Protein AF-A0A6L7JIX8-F1 (afdb_monomer)

Nearest PDB structures (foldseek):
  4a2m-assembly2_D  TM=3.669E-01  e=6.232E-03  Bacteroides thetaiotaomicron VPI-5482
  6grs-assembly1_B  TM=1.995E-01  e=3.760E-04  Mus musculus
  1vdg-assembly1_B  TM=4.133E-01  e=8.481E-02  Homo sapiens
  5nok-assembly2_B  TM=1.509E-01  e=8.074E-02  Bacteroides cellulosilyticus DSM 14838
  5nok-assembly1_A  TM=1.553E-01  e=1.690E-01  Bacteroides cellulosilyticus DSM 14838

Sequence (731 aa):
MLQSTVRQIVSDLSFERTARTFLREAQAATRTSFIGLRSPASRPATDNRVERSIDVVDPKLRLLRSAGGWRLVLELQDLSSLTQRYPEMIEDFSQRRCRVNGTQQALARSALLWPGRWVELTEPLSDGPLLQLIGASDRTNGHLSDYCRLPPPPWLFRVQDGEGFVVLGRFVRPASRYILVTPDEFPAASPMVELNAGSVSDLNFYMIEVPDDVTDADIEVWDSLAIATQTAIRVWPAGLANAGWNGADVAVWLDGDPVIIGLETDRKVDHLIITINGNAQRAVIEDRQAFLDLGTLPVGHHNVDFEAFASDSTTPVAKESIRVDIRPRSIRPGSGSLREGLLLLTSPSAPSLTEMLSGAVEIEVLGPRGESVTGRVALLSRDREVPLAENEGSARLPVSIDESRRLVSRMLRPESIHRHLEKSDIVRVSFGHRDIGTVEVSAERPFTPLRWIVSHDDAHPVAELVDNMDGVIPEVAFRPLSQPDSEYRLDYDDGMAFRLPDSGLLTATANDFSISTVVTPATIRDFADLGARGSTIEIERRKSSVDSLQELVDLASLWRMADKPDLNASLVARRVLQAISVEIAAGIGGKYWAGLEHRRFKIGKISDNEMIGALGVSLSQQSTIEAVRRSLPTPESMNLHDLVATFSSIIQWAESSPVHSDISLGEFCLRVASQPSSVVDLASDAFQRHATSMIEHPITLRLARYIVFRVDDVRAAEFRTEAPYEGFAWN

Secondary structure (DSSP, 8-state):
-HHHHHHHHHHHHHHHHHHHHHHHHHHHHHTTS------------------------PPEEEEEEETTEEEEEEEPP--HHHHHH-TTHHHHHHHS-EEETT-SSPBPTTGGGSS--EEEE-S---SS-SEEETT--HHHHHHHHHH--PPPSPEEEEEETTEEEE-TT-EE-TT-EEEEEESSPP-S--TTEEEE-BSSTT-EEEEEEPPSS--HHHHHHHHTTT-EE--S-EEEEESS--SEE-SSSEEEEETT---EEEEE-SS--SEEEEEETTEEEEEE-SSSEEEEE--PPPSEEEEEEEEEE-TT-SS-SEEEEEEEEEEP----SSS--TTSS-EEEEESSS-BHHHHHTT--EEEEE-STT-EEEEEEEEE-TT-SS-SEEEEEEEESSB-HHHHHHHHHHHH-SHHHHHHHTT-SEEEEEEEETTTEEEEEEEEPPP-SEEEEEEEETTEEEEEEEE--TT-PPEEEEEETTSTT--EEE---TT-EEE-SSSEEEEEEETTEEEEEEE--S---STTTTS-SS---------S-HHHHHHHHHHHHHHHHSB--SHHHHHHHHHHHHHHHHHHHHHHHHHHHHHHHHHHHHHS---HHHHHHHS-SSHHHHHHHHHHHHHS--TTS--HHHHHHHHHHHHHHHS-------HHHHHHHHHHHH-GGGGTTS-HHHHHHHHHHHHH-THHHHHHHHHHHHHHHHHTTS---SSSSTT----

pLDDT: mean 73.34, std 17.06, range [24.08, 94.44]

Radius of gyration: 39.78 Å; Cα contacts (8 Å, |Δi|>4): 1293; chains: 1; bounding box: 105×69×98 Å

Foldseek 3Di:
DVVVVVVVVVVVVVVVVVVVVVVVVVCVVVVVPDDDDDDDDDDDDPDDDPPPDQPQDEWWWKWADDPQWIWIKTWQAACVVVCVVPVVCQVLQQPWWKDAFQDPDTHDRNPNNDGGDIDTRQEDGDPDARIDTDPDDPVSRVSSSRRYDHDDDFWKFWDDPRMTFTDPQQEDEAQTKIKTKALDDQPDDDVQWDWIDYNYDSITIIIGHHHNDDDPVNQVSCVVVVYHYFAWKDKDWDDPDFPDDRPHAETEHEAQDWTKMKMFTPDDFQWKWKAKPRRTDIGGDPDRIDMDTPGGDDAAKIKIKIFTHHPPDPHGPHIDIHIYHYHYDDPDAAADDPQQQKGKDKVVRAAALVCLVVLVIFIWIAHDFFDKKKKKKFFAAPPDPDGQDMFIDIDTPGQGRVNVSVRSVVRCPDPSNVQCSLVGQKIKIKIDDPPRGMHIHIHGHPDDQKDWDWDADPKWIKIWIDHPDPPWDKWKWWQALLEQLDIDTDDDDHRDIDGDPAWTKIWIDTDPDIAIATYHIPDDPDVCSLVPPPRHNDYDQDAQDLVVLVSLLVSLLRLLRHHYPDVSSLSSSLLVQLVSLLSNLDNQLDDQRNVVSSVCSNVVDDDLVSLLVSLDDDPQSNVLSVCLVVQDDQLPDDAPLVVLLSLLVSVVSVPPDPDPSPSLLSVQLLCSNWRSNVCNPPDPVSSNVSSVVCSVPVSSNSSSNSVQSSNQVVCVVPPDDSTSGPNDDDD

Solvent-accessible surface area (backbone atoms only — not comparable to full-atom values): 40937 Å² total; per-residue (Å²): 119,72,67,62,55,51,51,50,52,50,48,52,50,50,50,53,49,51,53,50,50,51,49,48,54,55,46,58,68,55,65,76,67,82,85,84,89,79,87,85,82,92,74,85,83,72,92,70,82,74,78,80,69,81,80,62,49,75,57,47,58,36,35,41,65,50,99,82,30,38,35,41,30,37,36,43,62,72,46,61,70,55,34,72,74,39,60,76,48,50,60,55,36,49,75,26,34,33,38,44,60,14,42,92,66,60,43,55,54,35,53,64,78,49,57,78,45,74,44,66,34,51,37,66,76,60,101,62,57,43,44,38,53,61,92,55,54,72,65,60,37,46,55,44,33,65,40,35,53,74,80,74,73,70,44,36,21,45,54,55,98,61,34,25,35,61,38,90,82,28,60,52,46,61,71,38,44,32,35,40,37,25,71,66,82,79,87,72,91,47,96,47,51,45,86,47,53,51,43,30,83,68,44,45,33,32,38,36,56,36,52,77,77,81,48,75,69,56,50,56,58,31,50,76,71,67,29,46,81,62,65,53,58,47,64,45,85,33,83,69,88,57,76,38,70,57,87,69,45,47,38,27,37,42,53,80,46,65,44,28,38,32,37,37,35,86,57,87,51,55,33,36,41,40,26,49,79,84,51,72,44,80,45,77,47,94,57,55,59,53,75,48,79,67,44,64,60,72,71,44,82,40,50,38,36,39,34,33,24,39,87,96,50,93,57,65,74,20,63,44,64,37,40,39,34,27,36,75,74,81,86,70,88,59,50,46,55,102,80,40,51,37,33,53,49,52,43,60,82,76,36,35,32,66,38,57,73,70,62,66,49,43,41,33,37,44,42,63,77,72,44,74,31,39,36,36,40,35,28,24,36,93,91,41,95,61,59,76,29,71,35,70,50,76,51,48,27,52,31,44,47,70,54,39,51,53,48,53,56,58,45,50,62,45,67,71,39,54,73,40,52,77,72,32,41,31,43,35,42,34,44,35,34,97,93,43,46,71,26,37,50,63,15,42,49,78,91,59,60,62,44,83,40,81,47,66,52,103,74,30,27,29,38,33,60,47,74,68,54,88,92,61,85,51,52,33,35,37,18,40,53,46,30,64,82,48,81,43,78,48,92,74,58,93,81,48,66,46,76,41,96,66,35,26,39,41,37,41,38,46,92,94,46,72,49,42,36,37,45,50,61,67,70,66,87,46,78,41,68,61,58,40,89,74,64,64,69,48,66,84,87,60,69,78,44,62,66,51,50,49,54,51,26,53,51,34,32,55,54,65,73,26,43,53,90,46,74,62,22,47,48,41,41,28,53,51,42,41,50,50,36,36,48,56,47,24,43,46,41,34,75,70,38,23,56,49,41,58,46,26,73,75,66,68,72,69,59,68,70,62,56,58,64,59,54,44,90,48,76,73,43,49,55,48,52,53,46,49,65,72,68,54,71,73,69,90,78,64,55,65,67,61,50,32,55,54,47,19,60,51,50,54,70,66,66,81,54,94,68,71,87,51,50,66,51,32,40,48,33,41,34,46,42,41,36,38,37,77,54,71,85,49,56,67,74,56,47,53,52,45,44,48,51,40,60,78,38,28,48,52,41,43,51,29,35,53,50,44,51,57,36,19,72,70,38,63,86,58,90,79,70,88,43,52,38,47,87,51,79,83,130

Structure (mmCIF, N/CA/C/O backbone):
data_AF-A0A6L7JIX8-F1
#
_entry.id   AF-A0A6L7JIX8-F1
#
loop_
_atom_site.group_PDB
_atom_site.id
_atom_site.type_symbol
_atom_site.label_atom_id
_atom_site.label_alt_id
_atom_site.label_comp_id
_atom_site.label_asym_id
_atom_site.label_entity_id
_atom_site.label_seq_id
_atom_site.pdbx_PDB_ins_code
_atom_site.Cartn_x
_atom_site.Cartn_y
_atom_site.Cartn_z
_atom_site.occupancy
_atom_site.B_iso_or_equiv
_atom_site.auth_seq_id
_atom_site.auth_comp_id
_atom_site.auth_asym_id
_atom_site.auth_atom_id
_atom_site.pdbx_PDB_model_num
ATOM 1 N N . MET A 1 1 ? -37.444 41.053 1.758 1.00 41.97 1 MET A N 1
ATOM 2 C CA . MET A 1 1 ? -38.320 40.967 2.949 1.00 41.97 1 MET A CA 1
ATOM 3 C C . MET A 1 1 ? -39.159 39.686 3.020 1.00 41.97 1 MET A C 1
ATOM 5 O O . MET A 1 1 ? -39.370 39.218 4.120 1.00 41.97 1 MET A O 1
ATOM 9 N N . LEU A 1 2 ? -39.586 39.057 1.912 1.00 35.78 2 LEU A N 1
ATOM 10 C CA . LEU A 1 2 ? -40.397 37.819 1.960 1.00 35.78 2 LEU A CA 1
ATOM 11 C C . LEU A 1 2 ? -39.656 36.555 2.464 1.00 35.78 2 LEU A C 1
ATOM 13 O O . LEU A 1 2 ? -40.282 35.681 3.050 1.00 35.78 2 LEU A O 1
ATOM 17 N N . GLN A 1 3 ? -38.331 36.450 2.296 1.00 32.03 3 GLN A N 1
ATOM 18 C CA . GLN A 1 3 ? -37.568 35.263 2.727 1.00 32.03 3 GLN A CA 1
ATOM 19 C C . GLN A 1 3 ? -37.302 35.186 4.242 1.00 32.03 3 GLN A C 1
ATOM 21 O O . GLN A 1 3 ? -37.207 34.085 4.779 1.00 32.03 3 GLN A O 1
ATOM 26 N N . SER A 1 4 ? -37.198 36.322 4.944 1.00 34.00 4 SER A N 1
ATOM 27 C CA . SER A 1 4 ? -36.996 36.341 6.402 1.00 34.00 4 SER A CA 1
ATOM 28 C C . SER A 1 4 ? -38.269 35.937 7.143 1.00 34.00 4 SER A C 1
ATOM 30 O O . SER A 1 4 ? -38.208 35.153 8.080 1.00 34.00 4 SER A O 1
ATOM 32 N N . THR A 1 5 ? -39.429 36.385 6.658 1.00 30.08 5 THR A N 1
ATOM 33 C CA . THR A 1 5 ? -40.734 36.031 7.227 1.00 30.08 5 THR A CA 1
ATOM 34 C C . THR A 1 5 ? -41.062 34.554 7.009 1.00 30.08 5 THR A C 1
ATOM 36 O O . THR A 1 5 ? -41.566 33.907 7.914 1.00 30.08 5 THR A O 1
ATOM 39 N N . VAL A 1 6 ? -40.707 33.979 5.852 1.00 31.62 6 VAL A N 1
ATOM 40 C CA . VAL A 1 6 ? -40.889 32.538 5.602 1.00 31.62 6 VAL A CA 1
ATOM 41 C C . VAL A 1 6 ? -39.959 31.688 6.476 1.00 31.62 6 VAL A C 1
ATOM 43 O O . VAL A 1 6 ? -40.411 30.678 7.000 1.00 31.62 6 VAL A O 1
ATOM 46 N N . ARG A 1 7 ? -38.700 32.095 6.715 1.00 33.75 7 ARG A N 1
ATOM 47 C CA . ARG A 1 7 ? -37.815 31.387 7.666 1.00 33.75 7 ARG A CA 1
ATOM 48 C C . ARG A 1 7 ? -38.324 31.448 9.100 1.00 33.75 7 ARG A C 1
ATOM 50 O O . ARG A 1 7 ? -38.261 30.440 9.786 1.00 33.75 7 ARG A O 1
ATOM 57 N N . GLN A 1 8 ? -38.844 32.594 9.526 1.00 33.19 8 GLN A N 1
ATOM 58 C CA . GLN A 1 8 ? -39.387 32.762 10.872 1.00 33.19 8 GLN A CA 1
ATOM 59 C C . GLN A 1 8 ? -40.666 31.933 11.058 1.00 33.19 8 GLN A C 1
ATOM 61 O O . GLN A 1 8 ? -40.779 31.202 12.028 1.00 33.19 8 GLN A O 1
ATOM 66 N N . ILE A 1 9 ? -41.550 31.907 10.054 1.00 32.25 9 ILE A N 1
ATOM 67 C CA . ILE A 1 9 ? -42.750 31.056 10.052 1.00 32.25 9 ILE A CA 1
ATOM 68 C C . ILE A 1 9 ? -42.388 29.564 10.039 1.00 32.25 9 ILE A C 1
ATOM 70 O O . ILE A 1 9 ? -43.030 28.784 10.731 1.00 32.25 9 ILE A O 1
ATOM 74 N N . VAL A 1 10 ? -41.372 29.147 9.274 1.00 34.06 10 VAL A N 1
ATOM 75 C CA . VAL A 1 10 ? -40.912 27.745 9.240 1.00 34.06 10 VAL A CA 1
ATOM 76 C C . VAL A 1 10 ? -40.228 27.351 10.553 1.00 34.06 10 VAL A C 1
ATOM 78 O O . VAL A 1 10 ? -40.475 26.249 11.036 1.00 34.06 10 VAL A O 1
ATOM 81 N N . SER A 1 11 ? -39.445 28.252 11.157 1.00 31.03 11 SER A N 1
ATOM 82 C CA . SER A 1 11 ? -38.850 28.081 12.488 1.00 31.03 11 SER A CA 1
ATOM 83 C C . SER A 1 11 ? -39.937 27.926 13.552 1.00 31.03 11 SER A C 1
ATOM 85 O O . SER A 1 11 ? -39.950 26.925 14.263 1.00 31.03 11 SER A O 1
ATOM 87 N N . ASP A 1 12 ? -40.928 28.818 13.569 1.00 32.47 12 ASP A N 1
ATOM 88 C CA . ASP A 1 12 ? -42.045 28.785 14.516 1.00 32.47 12 ASP A CA 1
ATOM 89 C C . ASP A 1 12 ? -42.928 27.540 14.317 1.00 32.47 12 ASP A C 1
ATOM 91 O O . ASP A 1 12 ? -43.316 26.897 15.289 1.00 32.47 12 ASP A O 1
ATOM 95 N N . LEU A 1 13 ? -43.185 27.113 13.072 1.00 30.78 13 LEU A N 1
ATOM 96 C CA . LEU A 1 13 ? -43.909 25.865 12.772 1.00 30.78 13 LEU A CA 1
ATOM 97 C C . LEU A 1 13 ? -43.113 24.609 13.141 1.00 30.78 13 LEU A C 1
ATOM 99 O O . LEU A 1 13 ? -43.710 23.604 13.536 1.00 30.78 13 LEU A O 1
ATOM 103 N N . SER A 1 14 ? -41.786 24.641 13.004 1.00 33.38 14 SER A N 1
ATOM 104 C CA . SER A 1 14 ? -40.909 23.544 13.422 1.00 33.38 14 SER A CA 1
ATOM 105 C C . SER A 1 14 ? -40.814 23.456 14.947 1.00 33.38 14 SER A C 1
ATOM 107 O O . SER A 1 14 ? -40.901 22.355 15.489 1.00 33.38 14 SER A O 1
ATOM 109 N N . PHE A 1 15 ? -40.786 24.596 15.644 1.00 33.88 15 PHE A N 1
ATOM 110 C CA . PHE A 1 15 ? -40.856 24.695 17.099 1.00 33.88 15 PHE A CA 1
ATOM 111 C C . PHE A 1 15 ? -42.211 24.200 17.624 1.00 33.88 15 PHE A C 1
ATOM 113 O O . PHE A 1 15 ? -42.258 23.350 18.509 1.00 33.88 15 PHE A O 1
ATOM 120 N N . GLU A 1 16 ? -43.325 24.616 17.008 1.00 33.19 16 GLU A N 1
ATOM 121 C CA . GLU A 1 16 ? -44.674 24.201 17.416 1.00 33.19 16 GLU A CA 1
ATOM 122 C C . GLU A 1 16 ? -44.937 22.706 17.137 1.00 33.19 16 GLU A C 1
ATOM 124 O O . GLU A 1 16 ? -45.601 22.030 17.928 1.00 33.19 16 GLU A O 1
ATOM 129 N N . ARG A 1 17 ? -44.389 22.142 16.045 1.00 32.84 17 ARG A N 1
ATOM 130 C CA . ARG A 1 17 ? -44.435 20.690 15.775 1.00 32.84 17 ARG A CA 1
ATOM 131 C C . ARG A 1 17 ? -43.555 19.891 16.734 1.00 32.84 17 ARG A C 1
ATOM 133 O O . ARG A 1 17 ? -43.995 18.835 17.187 1.00 32.84 17 ARG A O 1
ATOM 140 N N . THR A 1 18 ? -42.362 20.381 17.062 1.00 36.22 18 THR A N 1
ATOM 141 C CA . THR A 1 18 ? -41.430 19.710 17.986 1.00 36.22 18 THR A CA 1
ATOM 142 C C . THR A 1 18 ? -41.989 19.721 19.409 1.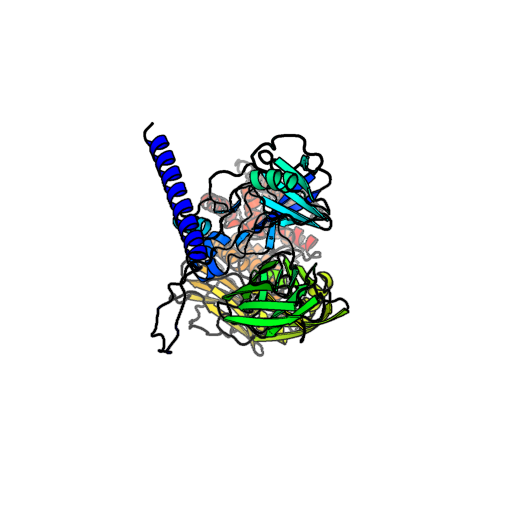00 36.22 18 THR A C 1
ATOM 144 O O . THR A 1 18 ? -42.081 18.669 20.036 1.00 36.22 18 THR A O 1
ATOM 147 N N . ALA A 1 19 ? -42.523 20.861 19.859 1.00 32.16 19 ALA A N 1
ATOM 148 C CA . ALA A 1 19 ? -43.210 20.987 21.141 1.00 32.16 19 ALA A CA 1
ATOM 149 C C . ALA A 1 19 ? -44.492 20.141 21.209 1.00 32.16 19 ALA A C 1
ATOM 151 O O . ALA A 1 19 ? -44.739 19.511 22.231 1.00 32.16 19 ALA A O 1
ATOM 152 N N . ARG A 1 20 ? -45.297 20.056 20.134 1.00 33.97 20 ARG A N 1
ATOM 153 C CA . ARG A 1 20 ? -46.495 19.186 20.089 1.00 33.97 20 ARG A CA 1
ATOM 154 C C . ARG A 1 20 ? -46.169 17.697 20.074 1.00 33.97 20 ARG A C 1
ATOM 156 O O . ARG A 1 20 ? -46.971 16.922 20.585 1.00 33.97 20 ARG A O 1
ATOM 163 N N . THR A 1 21 ? -45.057 17.289 19.469 1.00 36.94 21 THR A N 1
ATOM 164 C CA . THR A 1 21 ? -44.651 15.874 19.423 1.00 36.94 21 THR A CA 1
ATOM 165 C C . THR A 1 21 ? -44.090 15.456 20.779 1.00 36.94 21 THR A C 1
ATOM 167 O O . THR A 1 21 ? -44.560 14.472 21.339 1.00 36.94 21 THR A O 1
ATOM 170 N N . PHE A 1 22 ? -43.261 16.307 21.391 1.00 35.91 22 PHE A N 1
ATOM 171 C CA . PHE A 1 22 ? -42.784 16.137 22.763 1.00 35.91 22 PHE A CA 1
ATOM 172 C C . PHE A 1 22 ? -43.925 16.172 23.794 1.00 35.91 22 PHE A C 1
ATOM 174 O O . PHE A 1 22 ? -44.002 15.309 24.660 1.00 35.91 22 PHE A O 1
ATOM 181 N N . LEU A 1 23 ? -44.892 17.094 23.665 1.00 33.34 23 LEU A N 1
ATOM 182 C CA . LEU A 1 23 ? -46.105 17.098 24.495 1.00 33.34 23 LEU A CA 1
ATOM 183 C C . LEU A 1 23 ? -46.974 15.867 24.253 1.00 33.34 23 LEU A C 1
ATOM 185 O O . LEU A 1 23 ? -47.608 15.414 25.193 1.00 33.34 23 LEU A O 1
ATOM 189 N N . ARG A 1 24 ? -47.031 15.312 23.037 1.00 32.56 24 ARG A N 1
ATOM 190 C CA . ARG A 1 24 ? -47.767 14.068 22.764 1.00 32.56 24 ARG A CA 1
ATOM 191 C C . ARG A 1 24 ? -47.076 12.848 23.360 1.00 32.56 24 ARG A C 1
ATOM 193 O O . ARG A 1 24 ? -47.784 11.985 23.858 1.00 32.56 24 ARG A O 1
ATOM 200 N N . GLU A 1 25 ? -45.750 12.792 23.356 1.00 36.56 25 GLU A N 1
ATOM 201 C CA . GLU A 1 25 ? -44.964 11.719 23.979 1.00 36.56 25 GLU A CA 1
ATOM 202 C C . GLU A 1 25 ? -45.003 11.820 25.512 1.00 36.56 25 GLU A C 1
ATOM 204 O O . GLU A 1 25 ? -45.304 10.837 26.187 1.00 36.56 25 GLU A O 1
ATOM 209 N N . ALA A 1 26 ? -44.870 13.028 26.067 1.00 32.22 26 ALA A N 1
ATOM 210 C CA . ALA A 1 26 ? -45.038 13.293 27.495 1.00 32.22 26 ALA A CA 1
ATOM 211 C C . ALA A 1 26 ? -46.491 13.075 27.972 1.00 32.22 26 ALA A C 1
ATOM 213 O O . ALA A 1 26 ? -46.707 12.529 29.055 1.00 32.22 26 ALA A O 1
ATOM 214 N N . GLN A 1 27 ? -47.504 13.433 27.164 1.00 32.22 27 GLN A N 1
ATOM 215 C CA . GLN A 1 27 ? -48.922 13.150 27.446 1.00 32.22 27 GLN A CA 1
ATOM 216 C C . GLN A 1 27 ? -49.282 11.675 27.247 1.00 32.22 27 GLN A C 1
ATOM 218 O O . GLN A 1 27 ? -50.173 11.185 27.937 1.00 32.22 27 GLN A O 1
ATOM 223 N N . ALA A 1 28 ? -48.623 10.955 26.334 1.00 32.34 28 ALA A N 1
ATOM 224 C CA . ALA A 1 28 ? -48.774 9.507 26.196 1.00 32.34 28 ALA A CA 1
ATOM 225 C C . ALA A 1 28 ? -48.191 8.777 27.415 1.00 32.34 28 ALA A C 1
ATOM 227 O O . ALA A 1 28 ? -48.826 7.851 27.908 1.00 32.34 28 ALA A O 1
ATOM 228 N N . ALA A 1 29 ? -47.066 9.254 27.959 1.00 32.09 29 ALA A N 1
ATOM 229 C CA . ALA A 1 29 ? -46.474 8.738 29.193 1.00 32.09 29 ALA A CA 1
ATOM 230 C C . ALA A 1 29 ? -47.336 9.015 30.445 1.00 32.09 29 ALA A C 1
ATOM 232 O O . ALA A 1 29 ? -47.416 8.175 31.337 1.00 32.09 29 ALA A O 1
ATOM 233 N N . THR A 1 30 ? -48.041 10.154 30.507 1.00 28.39 30 THR A N 1
ATOM 234 C CA . THR A 1 30 ? -48.904 10.513 31.656 1.00 28.39 30 THR A CA 1
ATOM 235 C C . THR A 1 30 ? -50.352 10.014 31.558 1.00 28.39 30 THR A C 1
ATOM 237 O O . THR A 1 30 ? -50.993 9.831 32.592 1.00 28.39 30 THR A O 1
ATOM 240 N N . ARG A 1 31 ? -50.893 9.742 30.358 1.00 27.16 31 ARG A N 1
ATOM 241 C CA . ARG A 1 31 ? -52.284 9.260 30.173 1.00 27.16 31 ARG A CA 1
ATOM 242 C C . ARG A 1 31 ? -52.528 7.804 30.572 1.00 27.16 31 ARG A C 1
ATOM 244 O O . ARG A 1 31 ? -53.685 7.400 30.639 1.00 27.16 31 ARG A O 1
ATOM 251 N N . THR A 1 32 ? -51.490 7.027 30.865 1.00 30.77 32 THR A N 1
ATOM 252 C CA . THR A 1 32 ? -51.630 5.650 31.372 1.00 30.77 32 THR A CA 1
ATOM 253 C C . THR A 1 32 ? -51.963 5.578 32.867 1.00 30.77 32 THR A C 1
ATOM 255 O O . THR A 1 32 ? -52.256 4.501 33.383 1.00 30.77 32 THR A O 1
ATOM 258 N N . SER A 1 33 ? -51.995 6.719 33.557 1.00 31.33 33 SER A N 1
ATOM 259 C CA . SER A 1 33 ? -52.376 6.817 34.963 1.00 31.33 33 SER A CA 1
ATOM 260 C C . SER A 1 33 ? -53.875 7.117 35.089 1.00 31.33 33 SER A C 1
ATOM 262 O O . SER A 1 33 ? -54.314 8.223 34.786 1.00 31.33 33 SER A O 1
ATOM 264 N N . PHE A 1 34 ? -54.622 6.129 35.596 1.00 25.44 34 PHE A N 1
ATOM 265 C CA . PHE A 1 34 ? -56.056 6.105 35.953 1.00 25.44 34 PHE A CA 1
ATOM 266 C C . PHE A 1 34 ? -57.066 5.706 34.856 1.00 25.44 34 PHE A C 1
ATOM 268 O O . PHE A 1 34 ? -57.480 6.519 34.040 1.00 25.44 34 PHE A O 1
ATOM 275 N N . ILE A 1 35 ? -57.569 4.462 34.938 1.00 27.69 35 ILE A N 1
ATOM 276 C CA . ILE A 1 35 ? -58.980 4.092 35.215 1.00 27.69 35 ILE A CA 1
ATOM 277 C C . ILE A 1 35 ? -59.040 2.571 35.453 1.00 27.69 35 ILE A C 1
ATOM 279 O O . ILE A 1 35 ? -58.441 1.781 34.730 1.00 27.69 35 ILE A O 1
ATOM 283 N N . GLY A 1 36 ? -59.719 2.178 36.532 1.00 24.64 36 GLY A N 1
ATOM 284 C CA . GLY A 1 36 ? -59.663 0.838 37.103 1.00 24.64 36 GLY A CA 1
ATOM 285 C C . GLY A 1 36 ? -60.606 -0.223 36.527 1.00 24.64 36 GLY A C 1
ATOM 286 O O . GLY A 1 36 ? -61.461 0.024 35.685 1.00 24.64 36 GLY A O 1
ATOM 287 N N . LEU A 1 37 ? -60.460 -1.389 37.166 1.00 29.88 37 LEU A N 1
ATOM 288 C CA . LEU A 1 37 ? -61.366 -2.536 37.274 1.00 29.88 37 LEU A CA 1
ATOM 289 C C . LEU A 1 37 ? -61.598 -3.415 36.027 1.00 29.88 37 LEU A C 1
ATOM 291 O O . LEU A 1 37 ? -62.303 -3.057 35.092 1.00 29.88 37 LEU A O 1
ATOM 295 N N . ARG A 1 38 ? -61.167 -4.677 36.218 1.00 24.45 38 ARG A N 1
ATOM 296 C CA . ARG A 1 38 ? -61.514 -5.944 35.539 1.00 24.45 38 ARG A CA 1
ATOM 297 C C . ARG A 1 38 ? -60.645 -6.361 34.347 1.00 24.45 38 ARG A C 1
ATOM 299 O O . ARG A 1 38 ? -60.867 -5.974 33.210 1.00 24.45 38 ARG A O 1
ATOM 306 N N . SER A 1 39 ? -59.765 -7.326 34.628 1.00 27.84 39 SER A N 1
ATOM 307 C CA . SER A 1 39 ? -59.470 -8.425 33.696 1.00 27.84 39 SER A CA 1
ATOM 308 C C . SER A 1 39 ? -60.764 -9.245 33.483 1.00 27.84 39 SER A C 1
ATOM 310 O O . SER A 1 39 ? -61.543 -9.358 34.438 1.00 27.84 39 SER A O 1
ATOM 312 N N . PRO A 1 40 ? -61.039 -9.811 32.289 1.00 33.62 40 PRO A N 1
ATOM 313 C CA . PRO A 1 40 ? -60.287 -10.998 31.880 1.00 33.62 40 PRO A CA 1
ATOM 314 C C . PRO A 1 40 ? -60.027 -11.163 30.367 1.00 33.62 40 PRO A C 1
ATOM 316 O O . PRO A 1 40 ? -60.643 -10.532 29.513 1.00 33.62 40 PRO A O 1
ATOM 319 N N . ALA A 1 41 ? -59.202 -12.179 30.107 1.00 24.39 41 ALA A N 1
ATOM 320 C CA . ALA A 1 41 ? -59.143 -13.036 28.922 1.00 24.39 41 ALA A CA 1
ATOM 321 C C . ALA A 1 41 ? -58.170 -12.647 27.795 1.00 24.39 41 ALA A C 1
ATOM 323 O O . ALA A 1 41 ? -58.440 -11.855 26.898 1.00 24.39 41 ALA A O 1
ATOM 324 N N . SER A 1 42 ? -57.053 -13.371 27.850 1.00 36.12 42 SER A N 1
ATOM 325 C CA . SER A 1 42 ? -56.130 -13.724 26.779 1.00 36.12 42 SER A CA 1
ATOM 326 C C . SER A 1 42 ? -56.811 -13.929 25.414 1.00 36.12 42 SER A C 1
ATOM 328 O O . SER A 1 42 ? -57.744 -14.724 25.277 1.00 36.12 42 SER A O 1
ATOM 330 N N . ARG A 1 43 ? -56.288 -13.249 24.389 1.00 24.27 43 ARG A N 1
ATOM 331 C CA . ARG A 1 43 ? -56.434 -13.603 22.971 1.00 24.27 43 ARG A CA 1
ATOM 332 C C . ARG A 1 43 ? -55.104 -13.319 22.260 1.00 24.27 43 ARG A C 1
ATOM 334 O O . ARG A 1 43 ? -54.454 -12.333 22.602 1.00 24.27 43 ARG A O 1
ATOM 341 N N . PRO A 1 44 ? -54.679 -14.175 21.315 1.00 26.66 44 PRO A N 1
ATOM 342 C CA . PRO A 1 44 ? -53.362 -14.082 20.703 1.00 26.66 44 PRO A CA 1
ATOM 343 C C . PRO A 1 44 ? -53.323 -12.865 19.776 1.00 26.66 44 PRO A C 1
ATOM 345 O O . PRO A 1 44 ? -54.202 -12.703 18.928 1.00 26.66 44 PRO A O 1
ATOM 348 N N . ALA A 1 45 ? -52.326 -12.000 19.959 1.00 26.73 45 ALA A N 1
ATOM 349 C CA . ALA A 1 45 ? -52.110 -10.861 19.084 1.00 26.73 45 ALA A CA 1
ATOM 350 C C . ALA A 1 45 ? -51.616 -11.363 17.723 1.00 26.73 45 ALA A C 1
ATOM 352 O O . ALA A 1 45 ? -50.513 -11.887 17.584 1.00 26.73 45 ALA A O 1
ATOM 353 N N . THR A 1 46 ? -52.485 -11.222 16.731 1.00 24.95 46 THR A N 1
ATOM 354 C CA . THR A 1 46 ? -52.160 -11.241 15.311 1.00 24.95 46 THR A CA 1
ATOM 355 C C . THR A 1 46 ? -51.125 -10.171 14.988 1.00 24.95 46 THR A C 1
ATOM 357 O O . THR A 1 46 ? -51.297 -9.016 15.371 1.00 24.95 46 THR A O 1
ATOM 360 N N . ASP A 1 47 ? -50.092 -10.610 14.274 1.00 29.00 47 ASP A N 1
ATOM 361 C CA . ASP A 1 47 ? -49.225 -9.894 13.336 1.00 29.00 47 ASP A CA 1
ATOM 362 C C . ASP A 1 47 ? -49.514 -8.387 13.187 1.00 29.00 47 ASP A C 1
ATOM 364 O O . ASP A 1 47 ? -50.210 -7.943 12.273 1.00 29.00 47 ASP A O 1
ATOM 368 N N . ASN A 1 48 ? -48.977 -7.591 14.116 1.00 24.08 48 ASN A N 1
ATOM 369 C CA . ASN A 1 48 ? -48.858 -6.151 13.950 1.00 24.08 48 ASN A CA 1
ATOM 370 C C . ASN A 1 48 ? -47.402 -5.846 13.618 1.00 24.08 48 ASN A C 1
ATOM 372 O O . ASN A 1 48 ? -46.518 -5.852 14.474 1.00 24.08 48 ASN A O 1
ATOM 376 N N . ARG A 1 49 ? -47.195 -5.585 12.330 1.00 27.02 49 ARG A N 1
ATOM 377 C CA . ARG A 1 49 ? -46.033 -4.948 11.722 1.00 27.02 49 ARG A CA 1
ATOM 378 C C . ARG A 1 49 ? -45.614 -3.747 12.578 1.00 27.02 49 ARG A C 1
ATOM 380 O O . ARG A 1 49 ? -46.211 -2.679 12.490 1.00 27.02 49 ARG A O 1
ATOM 387 N N . VAL A 1 50 ? -44.604 -3.945 13.422 1.00 26.91 50 VAL A N 1
ATOM 388 C CA . VAL A 1 50 ? -43.927 -2.869 14.148 1.00 26.91 50 VAL A CA 1
ATOM 389 C C . VAL A 1 50 ? -43.234 -2.014 13.092 1.00 26.91 50 VAL A C 1
ATOM 391 O O . VAL A 1 50 ? -42.189 -2.390 12.556 1.00 26.91 50 VAL A O 1
ATOM 394 N N . GLU A 1 51 ? -43.845 -0.887 12.731 1.00 25.25 51 GLU A N 1
ATOM 395 C CA . GLU A 1 51 ? -43.127 0.216 12.102 1.00 25.25 51 GLU A CA 1
ATOM 396 C C . GLU A 1 51 ? -41.983 0.588 13.048 1.00 25.25 51 GLU A C 1
ATOM 398 O O . GLU A 1 51 ? -42.198 1.175 14.103 1.00 25.25 51 GLU A O 1
ATOM 403 N N . ARG A 1 52 ? -40.763 0.161 12.701 1.00 28.86 52 ARG A N 1
ATOM 404 C CA . ARG A 1 52 ? -39.534 0.506 13.418 1.00 28.86 52 ARG A CA 1
ATOM 405 C C . ARG A 1 52 ? -39.325 2.021 13.328 1.00 28.86 52 ARG A C 1
ATOM 407 O O . ARG A 1 52 ? -38.721 2.516 12.361 1.00 28.86 52 ARG A O 1
ATOM 414 N N . SER A 1 53 ? -39.844 2.745 14.318 1.00 31.84 53 SER A N 1
ATOM 415 C CA . SER A 1 53 ? -39.453 4.118 14.626 1.00 31.84 53 SER A CA 1
ATOM 416 C C . SER A 1 53 ? -37.929 4.190 14.708 1.00 31.84 53 SER A C 1
ATOM 418 O O . SER A 1 53 ? -37.269 3.235 15.109 1.00 31.84 53 SER A O 1
ATOM 420 N N . ILE A 1 54 ? -37.351 5.277 14.208 1.00 34.84 54 ILE A N 1
ATOM 421 C CA . ILE A 1 54 ? -35.923 5.548 14.375 1.00 34.84 54 ILE A CA 1
ATOM 422 C C . ILE A 1 54 ? -35.729 5.829 15.867 1.00 34.84 54 ILE A C 1
ATOM 424 O O . ILE A 1 54 ? -36.276 6.814 16.356 1.00 34.84 54 ILE A O 1
ATOM 428 N N . ASP A 1 55 ? -35.012 4.960 16.579 1.00 40.59 55 ASP A N 1
ATOM 429 C CA . ASP A 1 55 ? -34.602 5.231 17.957 1.00 40.59 55 ASP A CA 1
ATOM 430 C C . ASP A 1 55 ? -33.644 6.429 17.924 1.00 40.59 55 ASP A C 1
ATOM 432 O O . ASP A 1 55 ? -32.514 6.327 17.442 1.00 40.59 55 ASP A O 1
ATOM 436 N N . VAL A 1 56 ? -34.134 7.597 18.346 1.00 43.31 56 VAL A N 1
ATOM 437 C CA . VAL A 1 56 ? -33.324 8.809 18.514 1.00 43.31 56 VAL A CA 1
ATOM 438 C C . VAL A 1 56 ? -32.301 8.514 19.608 1.00 43.31 56 VAL A C 1
ATOM 440 O O . VAL A 1 56 ? -32.675 8.131 20.716 1.00 43.31 56 VAL A O 1
ATOM 443 N N . VAL A 1 57 ? -31.009 8.652 19.306 1.00 45.38 57 VAL A N 1
ATOM 444 C CA . VAL A 1 57 ? -29.956 8.429 20.303 1.00 45.38 57 VAL A CA 1
ATOM 445 C C . VAL A 1 57 ? -29.653 9.759 20.981 1.00 45.38 57 VAL A C 1
ATOM 447 O O . VAL A 1 57 ? -29.128 10.675 20.347 1.00 45.38 57 VAL A O 1
ATOM 450 N N . ASP A 1 58 ? -29.958 9.860 22.275 1.00 51.50 58 ASP A N 1
ATOM 451 C CA . ASP A 1 58 ? -29.670 11.065 23.052 1.00 51.50 58 ASP A CA 1
ATOM 452 C C . ASP A 1 58 ? -28.143 11.305 23.122 1.00 51.50 58 ASP A C 1
ATOM 454 O O . ASP A 1 58 ? -27.400 10.451 23.623 1.00 51.50 58 ASP A O 1
ATOM 458 N N . PRO A 1 59 ? -27.617 12.439 22.628 1.00 57.88 59 PRO A N 1
ATOM 459 C CA . PRO A 1 59 ? -26.212 12.802 22.789 1.00 57.88 59 PRO A CA 1
ATOM 460 C C . PRO A 1 59 ? -25.837 12.917 24.274 1.00 57.88 59 PRO A C 1
ATOM 462 O O . PRO A 1 59 ? -26.533 13.567 25.053 1.00 57.88 59 PRO A O 1
ATOM 465 N N . LYS A 1 60 ? -24.717 12.307 24.682 1.00 68.06 60 LYS A N 1
ATOM 466 C CA . LYS A 1 60 ? -24.244 12.371 26.074 1.00 68.06 60 LYS A CA 1
ATOM 467 C C . LYS A 1 60 ? -23.401 13.623 26.283 1.00 68.06 60 LYS A C 1
ATOM 469 O O . LYS A 1 60 ? -22.324 13.750 25.703 1.00 68.06 60 LYS A O 1
ATOM 474 N N . LEU A 1 61 ? -23.864 14.524 27.144 1.00 74.50 61 LEU A N 1
ATOM 475 C CA . LEU A 1 61 ? -23.049 15.626 27.654 1.00 74.50 61 LEU A CA 1
ATOM 476 C C . LEU A 1 61 ? -22.331 15.208 28.939 1.00 74.50 61 LEU A C 1
ATOM 478 O O . LEU A 1 61 ? -22.860 14.443 29.747 1.00 74.50 61 LEU A O 1
ATOM 482 N N . ARG A 1 62 ? -21.136 15.753 29.155 1.00 79.25 62 ARG A N 1
ATOM 483 C CA . ARG A 1 62 ? -20.395 15.668 30.419 1.00 79.25 62 ARG A CA 1
ATOM 484 C C . ARG A 1 62 ? -19.714 16.993 30.723 1.00 79.25 62 ARG A C 1
ATOM 486 O O . ARG A 1 62 ? -19.375 17.747 29.811 1.00 79.25 62 ARG A O 1
ATOM 493 N N . LEU A 1 63 ? -19.474 17.242 32.006 1.00 78.75 63 LEU A N 1
ATOM 494 C CA . LEU A 1 63 ? -18.603 18.322 32.457 1.00 78.75 63 LEU A CA 1
ATOM 495 C C . LEU A 1 63 ? -17.273 17.754 32.939 1.00 78.75 63 LEU A C 1
ATOM 497 O O . LEU A 1 63 ? -17.248 16.812 33.726 1.00 78.75 63 LEU A O 1
ATOM 501 N N . LEU A 1 64 ? -16.168 18.349 32.499 1.00 76.38 64 LEU A N 1
ATOM 502 C CA . LEU A 1 64 ? -14.827 18.017 32.977 1.00 76.38 64 LEU A CA 1
ATOM 503 C C . LEU A 1 64 ? -14.203 19.236 33.644 1.00 76.38 64 LEU A C 1
ATOM 505 O O . LEU A 1 64 ? -14.160 20.320 33.054 1.00 76.38 64 LEU A O 1
ATOM 509 N N . ARG A 1 65 ? -13.675 19.066 34.857 1.00 78.00 65 ARG A N 1
ATOM 510 C CA . ARG A 1 65 ? -12.958 20.140 35.545 1.00 78.00 65 ARG A CA 1
ATOM 511 C C . ARG A 1 65 ? -11.606 20.402 34.876 1.00 78.00 65 ARG A C 1
ATOM 513 O O . ARG A 1 65 ? -10.849 19.479 34.589 1.00 78.00 65 ARG A O 1
ATOM 520 N N . SER A 1 66 ? -11.293 21.671 34.638 1.00 75.12 66 SER A N 1
ATOM 521 C CA . SER A 1 66 ? -10.015 22.151 34.105 1.00 75.12 66 SER A CA 1
ATOM 522 C C . SER A 1 66 ? -9.458 23.273 34.985 1.00 75.12 66 SER A C 1
ATOM 524 O O . SER A 1 66 ? -10.175 23.846 35.806 1.00 75.12 66 SER A O 1
ATOM 526 N N . ALA A 1 67 ? -8.181 23.622 34.804 1.00 67.44 67 ALA A N 1
ATOM 527 C CA . ALA A 1 67 ? -7.526 24.705 35.542 1.00 67.44 67 ALA A CA 1
ATOM 528 C C . ALA A 1 67 ? -8.206 26.078 35.346 1.00 67.44 67 ALA A C 1
ATOM 530 O O . ALA A 1 67 ? -8.067 26.949 36.198 1.00 67.44 67 ALA A O 1
ATOM 531 N N . GLY A 1 68 ? -8.943 26.260 34.242 1.00 68.19 68 GLY A N 1
ATOM 532 C CA . GLY A 1 68 ? -9.660 27.494 33.899 1.00 68.19 68 GLY A CA 1
ATOM 533 C C . GLY A 1 68 ? -11.181 27.465 34.101 1.00 68.19 68 GLY A C 1
ATOM 534 O O . GLY A 1 68 ? -11.833 28.417 33.693 1.00 68.19 68 GLY A O 1
ATOM 535 N N . GLY A 1 69 ? -11.757 26.401 34.680 1.00 83.12 69 GLY A N 1
ATOM 536 C CA . GLY A 1 69 ? -13.211 26.256 34.854 1.00 83.12 69 GLY A CA 1
ATOM 537 C C . GLY A 1 69 ? -13.757 24.898 34.402 1.00 83.12 69 GLY A C 1
ATOM 538 O O . GLY A 1 69 ? -13.013 23.919 34.291 1.00 83.12 69 GLY A O 1
ATOM 539 N N . TRP A 1 70 ? -15.063 24.831 34.149 1.00 84.31 70 TRP A N 1
ATOM 540 C CA . TRP A 1 70 ? -15.752 23.623 33.688 1.00 84.31 70 TRP A CA 1
ATOM 541 C C . TRP A 1 70 ? -15.827 23.564 32.165 1.00 84.31 70 TRP A C 1
ATOM 543 O O . TRP A 1 70 ? -16.269 24.508 31.517 1.00 84.31 70 TRP A O 1
ATOM 553 N N . ARG A 1 71 ? -15.416 22.432 31.590 1.00 86.19 71 ARG A N 1
ATOM 554 C CA . ARG A 1 71 ? -15.493 22.184 30.148 1.00 86.19 71 ARG A CA 1
ATOM 555 C C . ARG A 1 71 ? -16.700 21.324 29.831 1.00 86.19 71 ARG A C 1
ATOM 557 O O . ARG A 1 71 ? -16.816 20.227 30.377 1.00 86.19 71 ARG A O 1
ATOM 564 N N . LEU A 1 72 ? -17.568 21.815 28.954 1.00 83.56 72 LEU A N 1
ATOM 565 C CA . LEU A 1 72 ? -18.708 21.069 28.439 1.00 83.56 72 LEU A CA 1
ATOM 566 C C . LEU A 1 72 ? -18.269 20.222 27.250 1.00 83.56 72 LEU A C 1
ATOM 568 O O . LEU A 1 72 ? -17.750 20.737 26.263 1.00 83.56 72 LEU A O 1
ATOM 572 N N . VAL A 1 73 ? -18.461 18.912 27.353 1.00 81.75 73 VAL A N 1
ATOM 573 C CA . VAL A 1 73 ? -17.977 17.954 26.363 1.00 81.75 73 VAL A CA 1
ATOM 574 C C . VAL A 1 73 ? -19.116 17.051 25.914 1.00 81.75 73 VAL A C 1
ATOM 576 O O . VAL A 1 73 ? -19.873 16.528 26.729 1.00 81.75 73 VAL A O 1
ATOM 579 N N . LEU A 1 74 ? -19.224 16.871 24.604 1.00 80.81 74 LEU A N 1
ATOM 580 C CA . LEU A 1 74 ? -20.211 16.048 23.928 1.00 80.81 74 LEU A CA 1
ATOM 581 C C . LEU A 1 74 ? -19.577 14.727 23.472 1.00 80.81 74 LEU A C 1
ATOM 583 O O . LEU A 1 74 ? -18.581 14.741 22.751 1.00 80.81 74 LEU A O 1
ATOM 587 N N . GLU A 1 75 ? -20.165 13.591 23.839 1.00 73.88 75 GLU A N 1
ATOM 588 C CA . GLU A 1 75 ? -19.827 12.290 23.254 1.00 73.88 75 GLU A CA 1
ATOM 589 C C . GLU A 1 75 ? -20.544 12.126 21.910 1.00 73.88 75 GLU A C 1
ATOM 591 O O . GLU A 1 75 ? -21.775 12.193 21.834 1.00 73.88 75 GLU A O 1
ATOM 596 N N . LEU A 1 76 ? -19.787 11.875 20.844 1.00 71.50 76 LEU A N 1
ATOM 597 C CA . LEU A 1 76 ? -20.355 11.468 19.566 1.00 71.50 76 LEU A CA 1
ATOM 598 C C . LEU A 1 76 ? -20.890 10.042 19.695 1.00 71.50 76 LEU A C 1
ATOM 600 O O . LEU A 1 76 ? -20.148 9.099 19.986 1.00 71.50 76 LEU A O 1
ATOM 604 N N . GLN A 1 77 ? -22.197 9.919 19.484 1.00 64.25 77 GLN A N 1
ATOM 605 C CA . GLN A 1 77 ? -22.912 8.658 19.590 1.00 64.25 77 GLN A CA 1
ATOM 606 C C . GLN A 1 77 ? -22.551 7.695 18.466 1.00 64.25 77 GLN A C 1
ATOM 608 O O . GLN A 1 77 ? -22.087 8.087 17.395 1.00 64.25 77 GLN A O 1
ATOM 613 N N . ASP A 1 78 ? -22.822 6.418 18.716 1.00 62.47 78 ASP A N 1
ATOM 614 C CA . ASP A 1 78 ? -22.688 5.386 17.703 1.00 62.47 78 ASP A CA 1
ATOM 615 C C . ASP A 1 78 ? -23.761 5.539 16.615 1.00 62.47 78 ASP A C 1
ATOM 617 O O . ASP A 1 78 ? -24.953 5.312 16.842 1.00 62.47 78 ASP A O 1
ATOM 621 N N . LEU A 1 79 ? -23.322 5.921 15.415 1.00 70.56 79 LEU A N 1
ATOM 622 C CA . LEU A 1 79 ? -24.174 6.055 14.233 1.00 70.56 79 LEU A CA 1
ATOM 623 C C . LEU A 1 79 ? -24.341 4.735 13.471 1.00 70.56 79 LEU A C 1
ATOM 625 O O . LEU A 1 79 ? -24.882 4.724 12.368 1.00 70.56 79 LEU A O 1
ATOM 629 N N . SER A 1 80 ? -23.903 3.610 14.032 1.00 59.75 80 SER A N 1
ATOM 630 C CA . SER A 1 80 ? -23.900 2.335 13.310 1.00 59.75 80 SER A CA 1
ATOM 631 C C . SER A 1 80 ? -25.295 1.796 13.020 1.00 59.75 80 SER A C 1
ATOM 633 O O . SER A 1 80 ? -25.517 1.213 11.965 1.00 59.75 80 SER A O 1
ATOM 635 N N . SER A 1 81 ? -26.279 2.055 13.884 1.00 60.50 81 SER A N 1
ATOM 636 C CA . SER A 1 81 ? -27.676 1.715 13.579 1.00 60.50 81 SER A CA 1
ATOM 637 C C . SER A 1 81 ? -28.226 2.563 12.425 1.00 60.50 81 SER A C 1
ATOM 639 O O . SER A 1 81 ? -29.068 2.098 11.655 1.00 60.50 81 SER A O 1
ATOM 641 N N . LEU A 1 82 ? -27.728 3.797 12.272 1.00 68.12 82 LEU A N 1
ATOM 642 C CA . LEU A 1 82 ? -28.084 4.681 11.166 1.00 68.12 82 LEU A CA 1
ATOM 643 C C . LEU A 1 82 ? -27.440 4.207 9.856 1.00 68.12 82 LEU A C 1
ATOM 645 O O . LEU A 1 82 ? -28.138 4.125 8.850 1.00 68.12 82 LEU A O 1
ATOM 649 N N . THR A 1 83 ? -26.160 3.819 9.870 1.00 67.12 83 THR A N 1
ATOM 650 C CA . THR A 1 83 ? -25.476 3.271 8.682 1.00 67.12 83 THR A CA 1
ATOM 651 C C . THR A 1 83 ? -25.975 1.881 8.298 1.00 67.12 83 THR A C 1
ATOM 653 O O . THR A 1 83 ? -26.007 1.552 7.119 1.00 67.12 83 THR A O 1
ATOM 656 N N . GLN A 1 84 ? -26.431 1.071 9.253 1.00 63.38 84 GLN A N 1
ATOM 657 C CA . GLN A 1 84 ? -27.047 -0.223 8.959 1.00 63.38 84 GLN A CA 1
ATOM 658 C C . GLN A 1 84 ? -28.418 -0.065 8.283 1.00 63.38 84 GLN A C 1
ATOM 660 O O . GLN A 1 84 ? -28.805 -0.889 7.455 1.00 63.38 84 GLN A O 1
ATOM 665 N N . ARG A 1 85 ? -29.160 0.996 8.627 1.00 62.94 85 ARG A N 1
ATOM 666 C CA . ARG A 1 85 ? -30.461 1.318 8.022 1.00 62.94 85 ARG A CA 1
ATOM 667 C C . ARG A 1 85 ? -30.326 2.050 6.684 1.00 62.94 85 ARG A C 1
ATOM 669 O O . ARG A 1 85 ? -31.164 1.835 5.812 1.00 62.94 85 ARG A O 1
ATOM 676 N N . TYR A 1 86 ? -29.295 2.879 6.538 1.00 74.31 86 TYR A N 1
ATOM 677 C CA . TYR A 1 86 ? -28.983 3.649 5.332 1.00 74.31 86 TYR A CA 1
ATOM 678 C C . TYR A 1 86 ? -27.505 3.446 4.942 1.00 74.31 86 TYR A C 1
ATOM 680 O O . TYR A 1 86 ? -26.663 4.302 5.245 1.00 74.31 86 TYR A O 1
ATOM 688 N N . PRO A 1 87 ? -27.157 2.310 4.303 1.00 69.75 87 PRO A N 1
ATOM 689 C CA . PRO A 1 87 ? -25.778 1.983 3.925 1.00 69.75 87 PRO A CA 1
ATOM 690 C C . PRO A 1 87 ? -25.113 3.038 3.038 1.00 69.75 87 PRO A C 1
ATOM 692 O O . PRO A 1 87 ? -23.904 3.241 3.118 1.00 69.75 87 PRO A O 1
ATOM 695 N N . GLU A 1 88 ? -25.899 3.769 2.245 1.00 71.88 88 GLU A N 1
ATOM 696 C CA . GLU A 1 88 ? -25.436 4.875 1.404 1.00 71.88 88 GLU A CA 1
ATOM 697 C C . GLU A 1 88 ? -24.767 6.009 2.202 1.00 71.88 88 GLU A C 1
ATOM 699 O O . GLU A 1 88 ? -23.940 6.748 1.672 1.00 71.88 88 GLU A O 1
ATOM 704 N N . MET A 1 89 ? -25.069 6.135 3.500 1.00 76.62 89 MET A N 1
ATOM 705 C CA . MET A 1 89 ? -24.472 7.157 4.362 1.00 76.62 89 MET A CA 1
ATOM 706 C C . MET A 1 89 ? -23.021 6.835 4.752 1.00 76.62 89 MET A C 1
ATOM 708 O O . MET A 1 89 ? -22.307 7.731 5.199 1.00 76.62 89 MET A O 1
ATOM 712 N N . ILE A 1 90 ? -22.555 5.591 4.568 1.00 70.19 90 ILE A N 1
ATOM 713 C CA . ILE A 1 90 ? -21.173 5.184 4.879 1.00 70.19 90 ILE A CA 1
ATOM 714 C C . ILE A 1 90 ? -20.175 5.937 3.994 1.00 70.19 90 ILE A C 1
ATOM 716 O O . ILE A 1 90 ? -19.142 6.400 4.480 1.00 70.19 90 ILE A O 1
ATOM 720 N N . GLU A 1 91 ? -20.492 6.102 2.709 1.00 71.62 91 GLU A N 1
ATOM 721 C CA . GLU A 1 91 ? -19.655 6.849 1.769 1.00 71.62 91 GLU A CA 1
ATOM 722 C C . GLU A 1 91 ? -19.608 8.342 2.128 1.00 71.62 91 GLU A C 1
ATOM 724 O O . GLU A 1 91 ? -18.539 8.954 2.204 1.00 71.62 91 GLU A O 1
ATOM 729 N N . ASP A 1 92 ? -20.765 8.914 2.464 1.00 77.12 92 ASP A N 1
ATOM 730 C CA . ASP A 1 92 ? -20.867 10.303 2.900 1.00 77.12 92 ASP A CA 1
ATOM 731 C C . ASP A 1 92 ? -20.078 10.553 4.201 1.00 77.12 92 ASP A C 1
ATOM 733 O O . ASP A 1 92 ? -19.375 11.561 4.315 1.00 77.12 92 ASP A O 1
ATOM 737 N N . PHE A 1 93 ? -20.141 9.636 5.172 1.00 75.12 93 PHE A N 1
ATOM 738 C CA . PHE A 1 93 ? -19.379 9.720 6.421 1.00 75.12 93 PHE A CA 1
ATOM 739 C C . PHE A 1 93 ? -17.877 9.516 6.219 1.00 75.12 93 PHE A C 1
ATOM 741 O O . PHE A 1 93 ? -17.081 10.159 6.912 1.00 75.12 93 PHE A O 1
ATOM 748 N N . SER A 1 94 ? -17.470 8.659 5.279 1.00 69.25 94 SER A N 1
ATOM 749 C CA . SER A 1 94 ? -16.055 8.375 5.031 1.00 69.25 94 SER A CA 1
ATOM 750 C C . SER A 1 94 ? -15.352 9.525 4.309 1.00 69.25 94 SER A C 1
ATOM 752 O O . SER A 1 94 ? -14.232 9.884 4.678 1.00 69.25 94 SER A O 1
ATOM 754 N N . GLN A 1 95 ? -16.019 10.168 3.345 1.00 73.50 95 GLN A N 1
ATOM 755 C CA . GLN A 1 95 ? -15.404 11.169 2.468 1.00 73.50 95 GLN A CA 1
ATOM 756 C C . GLN A 1 95 ? -15.578 12.621 2.944 1.00 73.50 95 GLN A C 1
ATOM 758 O O . GLN A 1 95 ? -14.793 13.497 2.556 1.00 73.50 95 GLN A O 1
ATOM 763 N N . ARG A 1 96 ? -16.580 12.922 3.784 1.00 78.69 96 ARG A N 1
ATOM 764 C CA . ARG A 1 96 ? -16.927 14.308 4.156 1.00 78.69 96 ARG A CA 1
ATOM 765 C C . ARG A 1 96 ? -16.550 14.652 5.592 1.00 78.69 96 ARG A C 1
ATOM 767 O O . ARG A 1 96 ? -16.485 13.807 6.477 1.00 78.69 96 ARG A O 1
ATOM 774 N N . ARG A 1 97 ? -16.274 15.938 5.823 1.00 83.50 97 ARG A N 1
ATOM 775 C CA . ARG A 1 97 ? -16.038 16.494 7.165 1.00 83.50 97 ARG A CA 1
ATOM 776 C C . ARG A 1 97 ? -17.376 16.782 7.841 1.00 83.50 97 ARG A C 1
ATOM 778 O O . ARG A 1 97 ? -18.302 17.246 7.178 1.00 83.50 97 ARG A O 1
ATOM 785 N N . CYS A 1 98 ? -17.452 16.574 9.153 1.00 83.88 98 CYS A N 1
ATOM 786 C CA . CYS A 1 98 ? -18.645 16.878 9.942 1.00 83.88 98 CYS A CA 1
ATOM 787 C C . CYS A 1 98 ? -18.438 18.148 10.766 1.00 83.88 98 CYS A C 1
ATOM 789 O O . CYS A 1 98 ? -17.495 18.243 11.544 1.00 83.88 98 CYS A O 1
ATOM 791 N N . ARG A 1 99 ? -19.337 19.118 10.641 1.00 86.06 99 ARG A N 1
ATOM 792 C CA . ARG A 1 99 ? -19.445 20.245 11.562 1.00 86.06 99 ARG A CA 1
ATOM 793 C C . ARG A 1 99 ? -20.287 19.823 12.766 1.00 86.06 99 ARG A C 1
ATOM 795 O O . ARG A 1 99 ? -21.354 19.245 12.583 1.00 86.06 99 ARG A O 1
ATOM 802 N N . VAL A 1 100 ? -19.799 20.116 13.970 1.00 86.44 100 VAL A N 1
ATOM 803 C CA . VAL A 1 100 ? -20.545 19.939 15.224 1.00 86.44 100 VAL A CA 1
ATOM 804 C C . VAL A 1 100 ? -20.968 21.317 15.719 1.00 86.44 100 VAL A C 1
ATOM 806 O O . VAL A 1 100 ? -20.139 22.230 15.786 1.00 86.44 100 VAL A O 1
ATOM 809 N N . ASN A 1 101 ? -22.250 21.494 16.022 1.00 83.69 101 ASN A N 1
ATOM 810 C CA . ASN A 1 101 ? -22.763 22.737 16.590 1.00 83.69 101 ASN A CA 1
ATOM 811 C C . ASN A 1 101 ? -22.116 22.995 17.964 1.00 83.69 101 ASN A C 1
ATOM 813 O O . ASN A 1 101 ? -21.964 22.067 18.753 1.00 83.69 101 ASN A O 1
ATOM 817 N N . GLY A 1 102 ? -21.691 24.231 18.227 1.00 79.88 102 GLY A N 1
ATOM 818 C CA . GLY A 1 102 ? -20.926 24.583 19.430 1.00 79.88 102 GLY A CA 1
ATOM 819 C C . GLY A 1 102 ? -19.412 24.327 19.350 1.00 79.88 102 GLY A C 1
ATOM 820 O O . GLY A 1 102 ? -18.724 24.409 20.365 1.00 79.88 102 GLY A O 1
ATOM 821 N N . THR A 1 103 ? -18.858 24.053 18.160 1.00 82.75 103 THR A N 1
ATOM 822 C CA . THR A 1 103 ? -17.405 23.878 17.947 1.00 82.75 103 THR A CA 1
ATOM 823 C C . THR A 1 103 ? -16.856 24.803 16.859 1.00 82.75 103 THR A C 1
ATOM 825 O O . THR A 1 103 ? -17.536 25.077 15.868 1.00 82.75 103 THR A O 1
ATOM 828 N N . GLN A 1 104 ? -15.599 25.247 16.998 1.00 73.75 104 GLN A N 1
ATOM 829 C CA . GLN A 1 104 ? -14.928 26.054 15.964 1.00 73.75 104 GLN A CA 1
ATOM 830 C C . GLN A 1 104 ? -14.496 25.234 14.741 1.00 73.75 104 GLN A C 1
ATOM 832 O O . GLN A 1 104 ? -14.554 25.713 13.608 1.00 73.75 104 GLN A O 1
ATOM 837 N N . GLN A 1 105 ? -14.019 24.004 14.955 1.00 75.12 105 GLN A N 1
ATOM 838 C CA . GLN A 1 105 ? -13.416 23.187 13.905 1.00 75.12 105 GLN A CA 1
ATOM 839 C C . GLN A 1 105 ? -14.319 22.023 13.511 1.00 75.12 105 GLN A C 1
ATOM 841 O O . GLN A 1 105 ? -14.765 21.245 14.348 1.00 75.12 105 GLN A O 1
ATOM 846 N N . ALA A 1 106 ? -14.512 21.847 12.204 1.00 80.69 106 ALA A N 1
ATOM 847 C CA . ALA A 1 106 ? -15.155 20.650 11.685 1.00 80.69 106 ALA A CA 1
ATOM 848 C C . ALA A 1 106 ? -14.281 19.415 11.944 1.00 80.69 106 ALA A C 1
ATOM 850 O O . ALA A 1 106 ? -13.076 19.418 11.656 1.00 80.69 106 ALA A O 1
ATOM 851 N N . LEU A 1 107 ? -14.917 18.341 12.399 1.00 77.88 107 LEU A N 1
ATOM 852 C CA . LEU A 1 107 ? -14.323 17.022 12.532 1.00 77.88 107 LEU A CA 1
ATOM 853 C C . LEU A 1 107 ? -13.734 16.558 11.195 1.00 77.88 107 LEU A C 1
ATOM 855 O O . LEU A 1 107 ? -14.208 16.910 10.106 1.00 77.88 107 LEU A O 1
ATOM 859 N N . ALA A 1 108 ? -12.666 15.772 11.290 1.00 70.75 108 ALA A N 1
ATOM 860 C CA . ALA A 1 108 ? -12.023 15.165 10.134 1.00 70.75 108 ALA A CA 1
ATOM 861 C C . ALA A 1 108 ? -12.974 14.199 9.405 1.00 70.75 108 ALA A C 1
ATOM 863 O O . ALA A 1 108 ? -14.011 13.790 9.932 1.00 70.75 108 ALA A O 1
ATOM 864 N N . ARG A 1 109 ? -12.604 13.838 8.176 1.00 70.75 109 ARG A N 1
ATOM 865 C CA . ARG A 1 109 ? -13.299 12.804 7.401 1.00 70.75 109 ARG A CA 1
ATOM 866 C C . ARG A 1 109 ? -13.328 11.490 8.183 1.00 70.75 109 ARG A C 1
ATOM 868 O O . ARG A 1 109 ? -12.424 11.245 8.978 1.00 70.75 109 ARG A O 1
ATOM 875 N N . SER A 1 110 ? -14.361 10.672 7.986 1.00 62.62 110 SER A N 1
ATOM 876 C CA . SER A 1 110 ? -14.552 9.396 8.697 1.00 62.62 110 SER A CA 1
ATOM 877 C C . SER A 1 110 ? -14.740 9.502 10.219 1.00 62.62 110 SER A C 1
ATOM 879 O O . SER A 1 110 ? -14.962 8.486 10.866 1.00 62.62 110 SER A O 1
ATOM 881 N N . ALA A 1 111 ? -14.709 10.698 10.823 1.00 63.16 111 ALA A N 1
ATOM 882 C CA . ALA A 1 111 ? -14.791 10.846 12.280 1.00 63.16 111 ALA A CA 1
ATOM 883 C C . ALA A 1 111 ? -16.123 10.368 12.879 1.00 63.16 111 ALA A C 1
ATOM 885 O O . ALA A 1 111 ? -16.154 10.007 14.048 1.00 63.16 111 ALA A O 1
ATOM 886 N N . LEU A 1 112 ? -17.202 10.366 12.090 1.00 68.62 112 LEU A N 1
ATOM 887 C CA . LEU A 1 112 ? -18.525 9.891 12.502 1.00 68.62 112 LEU A CA 1
ATOM 888 C C . LEU A 1 112 ? -18.692 8.363 12.422 1.00 68.62 112 LEU A C 1
ATOM 890 O O . LEU A 1 112 ? -19.674 7.840 12.937 1.00 68.62 112 LEU A O 1
ATOM 894 N N . LEU A 1 113 ? -17.756 7.649 11.785 1.00 61.44 113 LEU A N 1
ATOM 895 C CA . LEU A 1 113 ? -17.771 6.180 11.710 1.00 61.44 113 LEU A CA 1
ATOM 896 C C . LEU A 1 113 ? -17.265 5.520 13.005 1.00 61.44 113 LEU A C 1
ATOM 898 O O . LEU A 1 113 ? -17.375 4.304 13.159 1.00 61.44 113 LEU A O 1
ATOM 902 N N . TRP A 1 114 ? -16.731 6.318 13.935 1.00 51.31 114 TRP A N 1
ATOM 903 C CA . TRP A 1 114 ? -16.117 5.861 15.177 1.00 51.31 114 TRP A CA 1
ATOM 904 C C . TRP A 1 114 ? -16.870 6.427 16.395 1.00 51.31 114 TRP A C 1
ATOM 906 O O . TRP A 1 114 ? -16.853 7.645 16.600 1.00 51.31 114 TRP A O 1
ATOM 916 N N . PRO A 1 115 ? -17.525 5.582 17.215 1.00 52.44 115 PRO A N 1
ATOM 917 C CA . PRO A 1 115 ? -18.199 6.024 18.437 1.00 52.44 115 PRO A CA 1
ATOM 918 C C . PRO A 1 115 ? -17.215 6.382 19.561 1.00 52.44 115 PRO A C 1
ATOM 920 O O . PRO A 1 115 ? -16.051 5.985 19.542 1.00 52.44 115 PRO A O 1
ATOM 923 N N . GLY A 1 116 ? -17.697 7.100 20.581 1.00 51.53 116 GLY A N 1
ATOM 924 C CA . GLY A 1 116 ? -16.957 7.320 21.835 1.00 51.53 116 GLY A CA 1
ATOM 925 C C . GLY A 1 116 ? -15.950 8.470 21.794 1.00 51.53 116 GLY A C 1
ATOM 926 O O . GLY A 1 116 ? -15.144 8.642 22.712 1.00 51.53 116 GLY A O 1
ATOM 927 N N . ARG A 1 117 ? -15.985 9.284 20.733 1.00 63.53 117 ARG A N 1
ATOM 928 C CA . ARG A 1 117 ? -15.183 10.502 20.643 1.00 63.53 117 ARG A CA 1
ATOM 929 C C . ARG A 1 117 ? -15.839 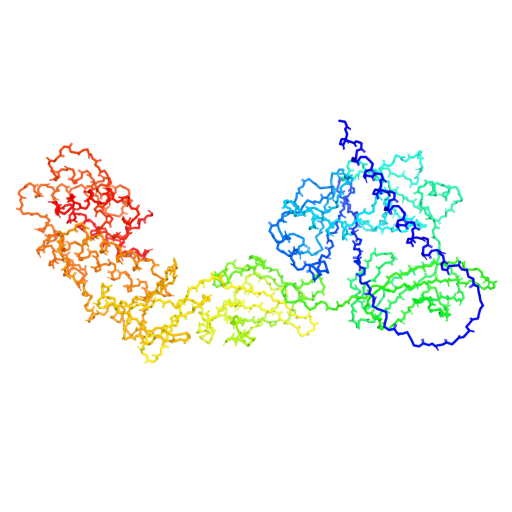11.624 21.435 1.00 63.53 117 ARG A C 1
ATOM 931 O O . ARG A 1 117 ? -16.999 11.953 21.219 1.00 63.53 117 ARG A O 1
ATOM 938 N N . TRP A 1 118 ? -15.047 12.264 22.279 1.00 71.44 118 TRP A N 1
ATOM 939 C CA . TRP A 1 118 ? -15.445 13.433 23.047 1.00 71.44 118 TRP A CA 1
ATOM 940 C C . TRP A 1 118 ? -15.066 14.714 22.300 1.00 71.44 118 TRP A C 1
ATOM 942 O O . TRP A 1 118 ? -13.940 14.853 21.815 1.00 71.44 118 TRP A O 1
ATOM 952 N N . VAL A 1 119 ? -16.009 15.643 22.191 1.00 77.88 119 VAL A N 1
ATOM 953 C CA . VAL A 1 119 ? -15.852 16.925 21.504 1.00 77.88 119 VAL A CA 1
ATOM 954 C C . VAL A 1 119 ? -16.189 18.040 22.480 1.00 77.88 119 VAL A C 1
ATOM 956 O O . VAL A 1 119 ? -17.294 18.096 23.007 1.00 77.88 119 VAL A O 1
ATOM 959 N N . GLU A 1 120 ? -15.226 18.915 22.749 1.00 81.69 120 GLU A N 1
ATOM 960 C CA . GLU A 1 120 ? -15.441 20.062 23.629 1.00 81.69 120 GLU A CA 1
ATOM 961 C C . GLU A 1 120 ? -16.278 21.128 22.918 1.00 81.69 120 GLU A C 1
ATOM 963 O O . GLU A 1 120 ? -15.978 21.506 21.784 1.00 81.69 120 GLU A O 1
ATOM 968 N N . LEU A 1 121 ? -17.324 21.597 23.596 1.00 83.69 121 LEU A N 1
ATOM 969 C CA . LEU A 1 121 ? -18.154 22.703 23.151 1.00 83.69 121 LEU A CA 1
ATOM 970 C C . LEU A 1 121 ? -17.548 24.004 23.685 1.00 83.69 121 LEU A C 1
ATOM 972 O O . LEU A 1 121 ? -17.375 24.173 24.896 1.00 83.69 121 LEU A O 1
ATOM 976 N N . THR A 1 122 ? -17.200 24.898 22.763 1.00 81.19 122 THR A N 1
ATOM 977 C CA . THR A 1 122 ? -16.529 26.177 23.046 1.00 81.19 122 THR A CA 1
ATOM 978 C C . THR A 1 122 ? -17.249 27.379 22.442 1.00 81.19 122 THR A C 1
ATOM 980 O O . THR A 1 122 ? -16.991 28.510 22.834 1.00 81.19 122 THR A O 1
ATOM 983 N N . GLU A 1 123 ? -18.121 27.149 21.459 1.00 81.56 123 GLU A N 1
ATOM 984 C CA . GLU A 1 123 ? -18.858 28.193 20.744 1.00 81.56 123 GLU A CA 1
ATOM 985 C C . GLU A 1 123 ? -20.336 28.206 21.151 1.00 81.56 123 GLU A C 1
ATOM 987 O O . GLU A 1 123 ? -20.855 27.159 21.555 1.00 81.56 123 GLU A O 1
ATOM 992 N N . PRO A 1 124 ? -21.031 29.343 20.965 1.00 77.81 124 PRO A N 1
ATOM 993 C CA . PRO A 1 124 ? -22.473 29.431 21.132 1.00 77.81 124 PRO A CA 1
ATOM 994 C C . PRO A 1 124 ? -23.238 28.374 20.340 1.00 77.81 124 PRO A C 1
ATOM 996 O O . PRO A 1 124 ? -22.935 28.090 19.171 1.00 77.81 124 PRO A O 1
ATOM 999 N N . LEU A 1 125 ? -24.260 27.803 20.971 1.00 78.81 125 LEU A N 1
ATOM 1000 C CA . LEU A 1 125 ? -25.114 26.806 20.338 1.00 78.81 125 LEU A CA 1
ATOM 1001 C C . LEU A 1 125 ? -26.158 27.511 19.475 1.00 78.81 125 LEU A C 1
ATOM 1003 O O . LEU A 1 125 ? -27.037 28.207 19.967 1.00 78.81 125 LEU A O 1
ATOM 1007 N N . SER A 1 126 ? -26.047 27.333 18.161 1.00 73.50 126 SER A N 1
ATOM 1008 C CA . SER A 1 126 ? -27.012 27.883 17.204 1.00 73.50 126 SER A CA 1
ATOM 1009 C C . SER A 1 126 ? -28.283 27.026 17.117 1.00 73.50 126 SER A C 1
ATOM 1011 O O . SER A 1 126 ? -28.221 25.829 17.383 1.00 73.50 126 SER A O 1
ATOM 1013 N N . ASP A 1 127 ? -29.401 27.574 16.630 1.00 68.81 127 ASP A N 1
ATOM 1014 C CA . ASP A 1 127 ? -30.661 26.829 16.383 1.00 68.81 127 ASP A CA 1
ATOM 1015 C C . ASP A 1 127 ? -30.571 25.771 15.248 1.00 68.81 127 ASP A C 1
ATOM 1017 O O . ASP A 1 127 ? -31.579 25.257 14.761 1.00 68.81 127 ASP A O 1
ATOM 1021 N N . GLY A 1 128 ? -29.363 25.467 14.764 1.00 72.44 128 GLY A N 1
ATOM 1022 C CA . GLY A 1 128 ? -29.102 24.508 13.693 1.00 72.44 128 GLY A CA 1
ATOM 1023 C C . GLY A 1 128 ? -28.924 23.055 14.166 1.00 72.44 128 GLY A C 1
ATOM 1024 O O . GLY A 1 128 ? -28.847 22.777 15.365 1.00 72.44 128 GLY A O 1
ATOM 1025 N N . PRO A 1 129 ? -28.809 22.102 13.219 1.00 81.19 129 PRO A N 1
ATOM 1026 C CA . PRO A 1 129 ? -28.598 20.689 13.530 1.00 81.19 129 PRO A CA 1
ATOM 1027 C C . PRO A 1 129 ? -27.287 20.466 14.298 1.00 81.19 129 PRO A C 1
ATOM 1029 O O . PRO A 1 129 ? -26.269 21.095 13.999 1.00 81.19 129 PRO A O 1
ATOM 1032 N N . LEU A 1 130 ? -27.295 19.537 15.263 1.00 82.25 130 LEU A N 1
ATOM 1033 C CA . LEU A 1 130 ? -26.123 19.231 16.095 1.00 82.25 130 LEU A CA 1
ATOM 1034 C C . LEU A 1 130 ? -24.938 18.728 15.261 1.00 82.25 130 LEU A C 1
ATOM 1036 O O . LEU A 1 130 ? -23.798 19.116 15.510 1.00 82.25 130 LEU A O 1
ATOM 1040 N N . LEU A 1 131 ? -25.215 17.876 14.273 1.00 85.94 131 LEU A N 1
ATOM 1041 C CA . LEU A 1 131 ? -24.234 17.318 13.350 1.00 85.94 131 LEU A CA 1
ATOM 1042 C C . LEU A 1 131 ? -24.632 17.660 11.915 1.00 85.94 131 LEU A C 1
ATOM 1044 O O . LEU A 1 131 ? -25.773 17.441 11.512 1.00 85.94 131 LEU A O 1
ATOM 1048 N N . GLN A 1 132 ? -23.680 18.165 11.133 1.00 87.88 132 GLN A N 1
ATOM 1049 C CA . GLN A 1 132 ? -23.895 18.494 9.727 1.00 87.88 132 GLN A CA 1
ATOM 1050 C C . GLN A 1 132 ? -22.678 18.112 8.884 1.00 87.88 132 GLN A C 1
ATOM 1052 O O . GLN A 1 132 ? -21.571 18.600 9.109 1.00 87.88 132 GLN A O 1
ATOM 1057 N N . LEU A 1 133 ? -22.872 17.281 7.863 1.00 87.06 133 LEU A N 1
ATOM 1058 C CA . LEU A 1 133 ? -21.831 16.974 6.889 1.00 87.06 133 LEU A CA 1
ATOM 1059 C C . LEU A 1 133 ? -21.682 18.112 5.879 1.00 87.06 133 LEU A C 1
ATOM 1061 O O . LEU A 1 133 ? -22.642 18.536 5.226 1.00 87.06 133 LEU A O 1
ATOM 1065 N N . ILE A 1 134 ? -20.446 18.574 5.716 1.00 85.38 134 ILE A N 1
ATOM 1066 C CA . ILE A 1 134 ? -20.102 19.649 4.788 1.00 85.38 134 ILE A CA 1
ATOM 1067 C C . ILE A 1 134 ? -20.170 19.110 3.356 1.00 85.38 134 ILE A C 1
ATOM 1069 O O . ILE A 1 134 ? -19.458 18.169 3.007 1.00 85.38 134 ILE A O 1
ATOM 1073 N N . GLY A 1 135 ? -21.014 19.729 2.528 1.00 80.19 135 GLY A N 1
ATOM 1074 C CA . GLY A 1 135 ? -21.195 19.350 1.124 1.00 80.19 135 GLY A CA 1
ATOM 1075 C C . GLY A 1 135 ? -22.053 18.100 0.911 1.00 80.19 135 GLY A C 1
ATOM 1076 O O . GLY A 1 135 ? -22.011 17.537 -0.179 1.00 80.19 135 GLY A O 1
ATOM 1077 N N . ALA A 1 136 ? -22.800 17.656 1.932 1.00 85.50 136 ALA A N 1
ATOM 1078 C CA . ALA A 1 136 ? -23.729 16.540 1.792 1.00 85.50 136 ALA A CA 1
ATOM 1079 C C . ALA A 1 136 ? -25.129 16.932 1.340 1.00 85.50 136 ALA A C 1
ATOM 1081 O O . ALA A 1 136 ? -25.530 18.088 1.462 1.00 85.50 136 ALA A O 1
ATOM 1082 N N . SER A 1 137 ? -25.860 15.942 0.817 1.00 83.56 137 SER A N 1
ATOM 1083 C CA . SER A 1 137 ? -27.240 16.132 0.380 1.00 83.56 137 SER A CA 1
ATOM 1084 C C . SER A 1 137 ? -28.139 16.542 1.552 1.00 83.56 137 SER A C 1
ATOM 1086 O O . SER A 1 137 ? -27.932 16.108 2.691 1.00 83.56 137 SER A O 1
ATOM 1088 N N . ASP A 1 138 ? -29.175 17.336 1.268 1.00 82.31 138 ASP A N 1
ATOM 1089 C CA . ASP A 1 138 ? -30.167 17.740 2.275 1.00 82.31 138 ASP A CA 1
ATOM 1090 C C . ASP A 1 138 ? -30.862 16.528 2.906 1.00 82.31 138 ASP A C 1
ATOM 1092 O O . ASP A 1 138 ? -31.228 16.554 4.077 1.00 82.31 138 ASP A O 1
ATOM 1096 N N . ARG A 1 139 ? -30.986 15.429 2.152 1.00 79.06 139 ARG A N 1
ATOM 1097 C CA . ARG A 1 139 ? -31.530 14.164 2.646 1.00 79.06 139 ARG A CA 1
ATOM 1098 C C . ARG A 1 139 ? -30.606 13.513 3.681 1.00 79.06 139 ARG A C 1
ATOM 1100 O O . ARG A 1 139 ? -31.078 13.152 4.754 1.00 79.06 139 ARG A O 1
ATOM 1107 N N . THR A 1 140 ? -29.304 13.409 3.395 1.00 80.88 140 THR A N 1
ATOM 1108 C CA . THR A 1 140 ? -28.297 12.862 4.327 1.00 80.88 140 THR A CA 1
ATOM 1109 C C . THR A 1 140 ? -28.248 13.688 5.615 1.00 80.88 140 THR A C 1
ATOM 1111 O O . THR A 1 140 ? -28.307 13.142 6.716 1.00 80.88 140 THR A O 1
ATOM 1114 N N . ASN A 1 141 ? -28.186 15.017 5.483 1.00 85.81 141 ASN A N 1
ATOM 1115 C CA . ASN A 1 141 ? -28.160 15.924 6.631 1.00 85.81 141 ASN A CA 1
ATOM 1116 C C . ASN A 1 141 ? -29.497 15.948 7.393 1.00 85.81 141 ASN A C 1
ATOM 1118 O O . ASN A 1 141 ? -29.486 16.096 8.612 1.00 85.81 141 ASN A O 1
ATOM 1122 N N . GLY A 1 142 ? -30.629 15.740 6.715 1.00 80.06 142 GLY A N 1
ATOM 1123 C CA . GLY A 1 142 ? -31.936 15.566 7.351 1.00 80.06 142 GLY A CA 1
ATOM 1124 C C . GLY A 1 142 ? -31.983 14.323 8.240 1.00 80.06 142 GLY A C 1
ATOM 1125 O O . GLY A 1 142 ? -32.310 14.428 9.418 1.00 80.06 142 GLY A O 1
ATOM 1126 N N . HIS A 1 143 ? -31.553 13.166 7.722 1.00 80.69 143 HIS A N 1
ATOM 1127 C CA . HIS A 1 143 ? -31.473 11.930 8.510 1.00 80.69 143 HIS A CA 1
ATOM 1128 C C . HIS A 1 143 ? -30.528 12.060 9.711 1.00 80.69 143 HIS A C 1
ATOM 1130 O O . HIS A 1 143 ? -30.853 11.598 10.802 1.00 80.69 143 HIS A O 1
ATOM 1136 N N . LEU A 1 144 ? -29.385 12.728 9.534 1.00 80.38 144 LEU A N 1
ATOM 1137 C CA . LEU A 1 144 ? -28.428 12.970 10.614 1.00 80.38 144 LEU A CA 1
ATOM 1138 C C . LEU A 1 144 ? -28.994 13.909 11.697 1.00 80.38 144 LEU A C 1
ATOM 1140 O O . LEU A 1 144 ? -28.808 13.657 12.887 1.00 80.38 144 LEU A O 1
ATOM 1144 N N . SER A 1 145 ? -29.721 14.955 11.294 1.00 78.12 145 SER A N 1
ATOM 1145 C CA . SER A 1 145 ? -30.395 15.890 12.205 1.00 78.12 145 SER A CA 1
ATOM 1146 C C . SER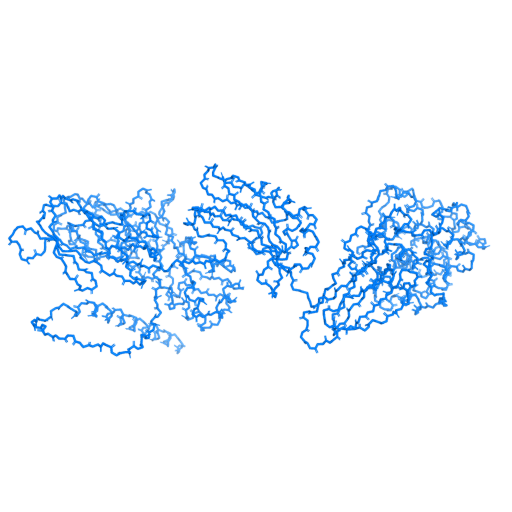 A 1 145 ? -31.555 15.248 12.969 1.00 78.12 145 SER A C 1
ATOM 1148 O O . SER A 1 145 ? -31.858 15.660 14.089 1.00 78.12 145 SER A O 1
ATOM 1150 N N . ASP A 1 146 ? -32.236 14.274 12.371 1.00 71.56 146 ASP A N 1
ATOM 1151 C CA . ASP A 1 146 ? -33.298 13.529 13.045 1.00 71.56 146 ASP A CA 1
ATOM 1152 C C . ASP A 1 146 ? -32.736 12.522 14.051 1.00 71.56 146 ASP A C 1
ATOM 1154 O O . ASP A 1 146 ? -33.350 12.298 15.090 1.00 71.56 146 ASP A O 1
ATOM 1158 N N . TYR A 1 147 ? -31.557 11.962 13.768 1.00 68.94 147 TYR A N 1
ATOM 1159 C CA . TYR A 1 147 ? -30.935 10.926 14.589 1.00 68.94 147 TYR A CA 1
ATOM 1160 C C . TYR A 1 147 ? -30.207 11.466 15.833 1.00 68.94 147 TYR A C 1
ATOM 1162 O O . TYR A 1 147 ? -30.222 10.807 16.870 1.00 68.94 147 TYR A O 1
ATOM 1170 N N . CYS A 1 148 ? -29.601 12.659 15.755 1.00 69.25 148 CYS A N 1
ATOM 1171 C CA . CYS A 1 148 ? -28.836 13.270 16.852 1.00 69.25 148 CYS A CA 1
ATOM 1172 C C . CYS A 1 148 ? -29.389 14.650 17.230 1.00 69.25 148 CYS A C 1
ATOM 1174 O O . CYS A 1 148 ? -29.136 15.638 16.534 1.00 69.25 148 CYS A O 1
ATOM 1176 N N . ARG A 1 149 ? -30.088 14.744 18.368 1.00 70.50 149 ARG A N 1
ATOM 1177 C CA . ARG A 1 149 ? -30.682 15.998 18.860 1.00 70.50 149 ARG A CA 1
ATOM 1178 C C . ARG A 1 149 ? -30.233 16.300 20.281 1.00 70.50 149 ARG A C 1
ATOM 1180 O O . ARG A 1 149 ? -30.464 15.508 21.183 1.00 70.50 149 ARG A O 1
ATOM 1187 N N . LEU A 1 150 ? -29.604 17.456 20.479 1.00 71.69 150 LEU A N 1
ATOM 1188 C CA . LEU A 1 150 ? -29.273 17.941 21.815 1.00 71.69 150 LEU A CA 1
ATOM 1189 C C . LEU A 1 150 ? -30.501 18.655 22.399 1.00 71.69 150 LEU A C 1
ATOM 1191 O O . LEU A 1 150 ? -30.992 19.583 21.752 1.00 71.69 150 LEU A O 1
ATOM 1195 N N . PRO A 1 151 ? -31.016 18.264 23.579 1.00 67.12 151 PRO A N 1
ATOM 1196 C CA . PRO A 1 151 ? -32.071 19.030 24.229 1.00 67.12 151 PRO A CA 1
ATOM 1197 C C . PRO A 1 151 ? -31.544 20.425 24.587 1.00 67.12 151 PRO A C 1
ATOM 1199 O O . PRO A 1 151 ? -30.395 20.528 25.022 1.00 67.12 151 PRO A O 1
ATOM 1202 N N . PRO A 1 152 ? -32.342 21.496 24.436 1.00 71.12 152 PRO A N 1
ATOM 1203 C CA . PRO A 1 152 ? -31.893 22.834 24.792 1.00 71.12 152 PRO A CA 1
ATOM 1204 C C . PRO A 1 152 ? -31.638 22.949 26.309 1.00 71.12 152 PRO A C 1
ATOM 1206 O O . PRO A 1 152 ? -32.276 22.232 27.094 1.00 71.12 152 PRO A O 1
ATOM 1209 N N . PRO A 1 153 ? -30.724 23.839 26.743 1.00 74.69 153 PRO A N 1
ATOM 1210 C CA . PRO A 1 153 ? -30.529 24.131 28.161 1.00 74.69 153 PRO A CA 1
ATOM 1211 C C . PRO A 1 153 ? -31.837 24.661 28.798 1.00 74.69 153 PRO A C 1
ATOM 1213 O O . PRO A 1 153 ? -32.710 25.157 28.080 1.00 74.69 153 PRO A O 1
ATOM 1216 N N . PRO A 1 154 ? -32.022 24.538 30.127 1.00 75.12 154 PRO A N 1
ATOM 1217 C CA . PRO A 1 154 ? -30.986 24.256 31.122 1.00 75.12 154 PRO A CA 1
ATOM 1218 C C . PRO A 1 154 ? -30.587 22.776 31.246 1.00 75.12 154 PRO A C 1
ATOM 1220 O O . PRO A 1 154 ? -31.410 21.869 31.107 1.00 75.12 154 PRO A O 1
ATOM 1223 N N . TRP A 1 155 ? -29.318 22.519 31.561 1.00 83.00 155 TRP A N 1
ATOM 1224 C CA . TRP A 1 155 ? -28.809 21.182 31.887 1.00 83.00 155 TRP A CA 1
ATOM 1225 C C . TRP A 1 155 ? -28.289 21.141 33.316 1.00 83.00 155 TRP A C 1
ATOM 1227 O O . TRP A 1 155 ? -27.510 21.998 33.722 1.00 83.00 155 TRP A O 1
ATOM 1237 N N . LEU A 1 156 ? -28.690 20.118 34.066 1.00 79.38 156 LEU A N 1
ATOM 1238 C CA . LEU A 1 156 ? -28.203 19.878 35.418 1.00 79.38 156 LEU A CA 1
ATOM 1239 C C . LEU A 1 156 ? -27.178 18.746 35.385 1.00 79.38 156 LEU A C 1
ATOM 1241 O O . LEU A 1 156 ? -27.454 17.692 34.818 1.00 79.38 156 LEU A O 1
ATOM 1245 N N . PHE A 1 157 ? -26.019 18.941 36.005 1.00 78.75 157 PHE A N 1
ATOM 1246 C CA . PHE A 1 157 ? -24.960 17.940 36.096 1.00 78.75 157 PHE A CA 1
ATOM 1247 C C . PHE A 1 157 ? -24.652 17.629 37.553 1.00 78.75 157 PHE A C 1
ATOM 1249 O O . PHE A 1 157 ? -24.364 18.542 38.315 1.00 78.75 157 PHE A O 1
ATOM 1256 N N . ARG A 1 158 ? -24.640 16.362 37.960 1.00 76.69 158 ARG A N 1
ATOM 1257 C CA . ARG A 1 158 ? -24.163 15.962 39.288 1.00 76.69 158 ARG A CA 1
ATOM 1258 C C . ARG A 1 158 ? -22.645 15.847 39.287 1.00 76.69 158 ARG A C 1
ATOM 1260 O O . ARG A 1 158 ? -22.102 15.141 38.440 1.00 76.69 158 ARG A O 1
ATOM 1267 N N . VAL A 1 159 ? -21.977 16.489 40.243 1.00 78.06 159 VAL A N 1
ATOM 1268 C CA . VAL A 1 159 ? -20.511 16.520 40.342 1.00 78.06 159 VAL A CA 1
ATOM 1269 C C . VAL A 1 159 ? -20.000 15.405 41.252 1.00 78.06 159 VAL A C 1
ATOM 1271 O O . VAL A 1 159 ? -20.389 15.320 42.417 1.00 78.06 159 VAL A O 1
ATOM 1274 N N . GLN A 1 160 ? -19.092 14.579 40.734 1.00 65.00 160 GLN A N 1
ATOM 1275 C CA . GLN A 1 160 ? -18.360 13.541 41.466 1.00 65.00 160 GLN A CA 1
ATOM 1276 C C . GLN A 1 160 ? -16.910 13.502 40.963 1.00 65.00 160 GLN A C 1
ATOM 1278 O O . GLN A 1 160 ? -16.681 13.499 39.760 1.00 65.00 160 GLN A O 1
ATOM 1283 N N . ASP A 1 161 ? -15.928 13.533 41.869 1.00 66.31 161 ASP A N 1
ATOM 1284 C CA . ASP A 1 161 ? -14.489 13.405 41.558 1.00 66.31 161 ASP A CA 1
ATOM 1285 C C . ASP A 1 161 ? -13.948 14.327 40.440 1.00 66.31 161 ASP A C 1
ATOM 1287 O O . ASP A 1 161 ? -12.997 14.001 39.735 1.00 66.31 161 ASP A O 1
ATOM 1291 N N . GLY A 1 162 ? -14.525 15.528 40.293 1.00 64.19 162 GLY A N 1
ATOM 1292 C CA . GLY A 1 162 ? -14.114 16.499 39.268 1.00 64.19 162 GLY A CA 1
ATOM 1293 C C . GLY A 1 162 ? -14.744 16.282 37.887 1.00 64.19 162 GLY A C 1
ATOM 1294 O O . GLY A 1 162 ? -14.392 16.993 36.944 1.00 64.19 162 GLY A O 1
ATOM 1295 N N . GLU A 1 163 ? -15.703 15.365 37.775 1.00 69.06 163 GLU A N 1
ATOM 1296 C CA . GLU A 1 163 ? -16.521 15.131 36.586 1.00 69.06 163 GLU A CA 1
ATOM 1297 C C . GLU A 1 163 ? -18.003 15.400 36.889 1.00 69.06 163 GLU A C 1
ATOM 1299 O O . GLU A 1 163 ? -18.482 15.172 38.000 1.00 69.06 163 GLU A O 1
ATOM 1304 N N . GLY A 1 164 ? -18.739 15.914 35.904 1.00 69.81 164 GLY A N 1
ATOM 1305 C CA . GLY A 1 164 ? -20.175 16.163 35.990 1.00 69.81 164 GLY A CA 1
ATOM 1306 C C . GLY A 1 164 ? -20.966 15.280 35.029 1.00 69.81 164 GLY A C 1
ATOM 1307 O O . GLY A 1 164 ? -20.670 15.242 33.831 1.00 69.81 164 GLY A O 1
ATOM 1308 N N . PHE A 1 165 ? -21.992 14.604 35.543 1.00 64.88 165 PHE A N 1
ATOM 1309 C CA . PHE A 1 165 ? -22.883 13.717 34.786 1.00 64.88 165 PHE A CA 1
ATOM 1310 C C . PHE A 1 165 ? -24.274 14.335 34.658 1.00 64.88 165 PHE A C 1
ATOM 1312 O O . PHE A 1 165 ? -24.817 14.797 35.659 1.00 64.88 165 PHE A O 1
ATOM 1319 N N . VAL A 1 166 ? -24.855 14.349 33.454 1.00 70.81 166 VAL A N 1
ATOM 1320 C CA . VAL A 1 166 ? -26.191 14.929 33.215 1.00 70.81 166 VAL A CA 1
ATOM 1321 C C . VAL A 1 166 ? -27.256 14.222 34.051 1.00 70.81 166 VAL A C 1
ATOM 1323 O O . VAL A 1 166 ? -27.322 12.997 34.078 1.00 70.81 166 VAL A O 1
ATOM 1326 N N . VAL A 1 167 ? -28.135 15.012 34.661 1.00 63.81 167 VAL A N 1
ATOM 1327 C CA . VAL A 1 167 ? -29.346 14.576 35.356 1.00 63.81 167 VAL A CA 1
ATOM 1328 C C . VAL A 1 167 ? -30.548 14.967 34.498 1.00 63.81 167 VAL A C 1
ATOM 1330 O O . VAL A 1 167 ? -30.991 16.116 34.520 1.00 63.81 167 VAL A O 1
ATOM 1333 N N . LEU A 1 168 ? -31.070 14.016 33.715 1.00 56.78 168 LEU A N 1
ATOM 1334 C CA . LEU A 1 168 ? -32.131 14.269 32.728 1.00 56.78 168 LEU A CA 1
ATOM 1335 C C . LEU A 1 168 ? -33.434 14.762 33.370 1.00 56.78 168 LEU A C 1
ATOM 1337 O O . LEU A 1 168 ? -34.065 15.679 32.853 1.00 56.78 168 LEU A O 1
ATOM 1341 N N . GLY A 1 169 ? -33.800 14.207 34.528 1.00 54.50 169 GLY A N 1
ATOM 1342 C CA . GLY A 1 169 ? -34.990 14.617 35.280 1.00 54.50 169 GLY A CA 1
ATOM 1343 C C . GLY A 1 169 ? -34.852 15.948 36.026 1.00 54.50 169 GLY A C 1
ATOM 1344 O O . GLY A 1 169 ? -35.798 16.343 36.697 1.00 54.50 169 GLY A O 1
ATOM 1345 N N . ARG A 1 170 ? -33.686 16.614 35.939 1.00 63.81 170 ARG A N 1
ATOM 1346 C CA . ARG A 1 170 ? -33.358 17.869 36.639 1.00 63.81 170 ARG A CA 1
ATOM 1347 C C . ARG A 1 170 ? -33.783 17.850 38.108 1.00 63.81 170 ARG A C 1
ATOM 1349 O O . ARG A 1 170 ? -34.455 18.757 38.572 1.00 63.81 170 ARG A O 1
ATOM 1356 N N . PHE A 1 171 ? -33.401 16.818 38.848 1.00 62.72 171 PHE A N 1
ATOM 1357 C CA . PHE A 1 171 ? -33.661 16.764 40.281 1.00 62.72 171 PHE A CA 1
ATOM 1358 C C . PHE A 1 171 ? -32.375 16.882 41.090 1.00 62.72 171 PHE A C 1
ATOM 1360 O O . PHE A 1 171 ? -31.315 16.401 40.684 1.00 62.72 171 PHE A O 1
ATOM 1367 N N . VAL A 1 172 ? -32.477 17.512 42.255 1.00 65.75 172 VAL A N 1
ATOM 1368 C CA . VAL A 1 172 ? -31.384 17.641 43.219 1.00 65.75 172 VAL A CA 1
ATOM 1369 C C . VAL A 1 172 ? -31.623 16.745 44.426 1.00 65.75 172 VAL A C 1
ATOM 1371 O O . VAL A 1 172 ? -32.757 16.462 44.816 1.00 65.75 172 VAL A O 1
ATOM 1374 N N . ARG A 1 173 ? -30.520 16.274 45.011 1.00 66.38 173 ARG A N 1
ATOM 1375 C CA . ARG A 1 173 ? -30.512 15.424 46.209 1.00 66.38 173 ARG A CA 1
ATOM 1376 C C . ARG A 1 173 ? -29.756 16.129 47.333 1.00 66.38 173 ARG A C 1
ATOM 1378 O O . ARG A 1 173 ? -28.736 16.745 47.012 1.00 66.38 173 ARG A O 1
ATOM 1385 N N . PRO A 1 174 ? -30.191 15.988 48.599 1.00 66.50 174 PRO A N 1
ATOM 1386 C CA . PRO A 1 174 ? -29.446 16.477 49.757 1.00 66.50 174 PRO A CA 1
ATOM 1387 C C . PRO A 1 174 ? -27.990 16.001 49.764 1.00 66.50 174 PRO A C 1
ATOM 1389 O O . PRO A 1 174 ? -27.664 14.956 49.181 1.00 66.50 174 PRO A O 1
ATOM 1392 N N . ALA A 1 175 ? -27.116 16.769 50.412 1.00 65.50 175 ALA A N 1
ATOM 1393 C CA . ALA A 1 175 ? -25.692 16.460 50.579 1.00 65.50 175 ALA A CA 1
ATOM 1394 C C . ALA A 1 175 ? -24.900 16.271 49.266 1.00 65.50 175 ALA A C 1
ATOM 1396 O O . ALA A 1 175 ? -23.848 15.627 49.245 1.00 65.50 175 ALA A O 1
ATOM 1397 N N . SER A 1 176 ? -25.414 16.751 48.130 1.00 72.06 176 SER A N 1
ATOM 1398 C CA . SER A 1 176 ? -24.804 16.549 46.810 1.00 72.06 176 SER A CA 1
ATOM 1399 C C . SER A 1 176 ? -24.510 17.875 46.117 1.00 72.06 176 SER A C 1
ATOM 1401 O O . SER A 1 176 ? -25.167 18.888 46.348 1.00 72.06 176 SER A O 1
ATOM 1403 N N . ARG A 1 177 ? -23.508 17.851 45.237 1.00 81.06 177 ARG A N 1
ATOM 1404 C CA . ARG A 1 177 ? -23.085 19.003 44.438 1.00 81.06 177 ARG A CA 1
ATOM 1405 C C . ARG A 1 177 ? -23.526 18.845 42.996 1.00 81.06 177 ARG A C 1
ATOM 1407 O O . ARG A 1 177 ? -23.367 17.767 42.415 1.00 81.06 177 ARG A O 1
ATOM 1414 N N . TYR A 1 178 ? -24.030 19.924 42.418 1.00 84.06 178 TYR A N 1
ATOM 1415 C CA . TYR A 1 178 ? -24.479 19.967 41.034 1.00 84.06 178 TYR A CA 1
ATOM 1416 C C . TYR A 1 178 ? -23.935 21.198 40.319 1.00 84.06 178 TYR A C 1
ATOM 1418 O O . TYR A 1 178 ? -23.565 22.175 40.953 1.00 84.06 178 TYR A O 1
ATOM 1426 N N . ILE A 1 179 ? -23.907 21.166 38.992 1.00 86.56 179 ILE A N 1
ATOM 1427 C CA . ILE A 1 179 ? -23.679 22.334 38.148 1.00 86.56 179 ILE A CA 1
ATOM 1428 C C . ILE A 1 179 ? -24.883 22.488 37.238 1.00 86.56 179 ILE A C 1
ATOM 1430 O O . ILE A 1 179 ? -25.210 21.578 36.479 1.00 86.56 179 ILE A O 1
ATOM 1434 N N . LEU A 1 180 ? -25.529 23.640 37.314 1.00 86.19 180 LEU A N 1
ATOM 1435 C CA . LEU A 1 180 ? -26.566 24.057 36.392 1.00 86.19 180 LEU A CA 1
ATOM 1436 C C . LEU A 1 180 ? -25.930 24.876 35.271 1.00 86.19 180 LEU A C 1
ATOM 1438 O O . LEU A 1 180 ? -25.281 25.887 35.529 1.00 86.19 180 LEU A O 1
ATOM 1442 N N . VAL A 1 181 ? -26.128 24.438 34.032 1.00 86.12 181 VAL A N 1
ATOM 1443 C CA . VAL A 1 181 ? -25.706 25.150 32.825 1.00 86.12 181 VAL A CA 1
ATOM 1444 C C . VAL A 1 181 ? -26.947 25.730 32.157 1.00 86.12 181 VAL A C 1
ATOM 1446 O O . VAL A 1 181 ? -27.817 24.973 31.724 1.00 86.12 181 VAL A O 1
ATOM 1449 N N . THR A 1 182 ? -27.054 27.055 32.101 1.00 85.12 182 THR A N 1
ATOM 1450 C CA . THR A 1 182 ? -28.256 27.756 31.617 1.00 85.12 182 THR A CA 1
ATOM 1451 C C . THR A 1 182 ? -27.901 29.070 30.907 1.00 85.12 182 THR A C 1
ATOM 1453 O O . THR A 1 182 ? -26.934 29.714 31.313 1.00 85.12 182 THR A O 1
ATOM 1456 N N . PRO A 1 183 ? -28.634 29.484 29.855 1.00 82.19 183 PRO A N 1
ATOM 1457 C CA . PRO A 1 183 ? -28.469 30.810 29.254 1.00 82.19 183 PRO A CA 1
ATOM 1458 C C . PRO A 1 183 ? -29.025 31.930 30.148 1.00 82.19 183 PRO A C 1
ATOM 1460 O O . PRO A 1 183 ? -28.611 33.079 30.023 1.00 82.19 183 PRO A O 1
ATOM 1463 N N . ASP A 1 184 ? -29.952 31.604 31.051 1.00 81.69 184 ASP A N 1
ATOM 1464 C CA . ASP A 1 184 ? -30.605 32.587 31.912 1.00 81.69 184 ASP A CA 1
ATOM 1465 C C . ASP A 1 184 ? -29.682 33.025 33.060 1.00 81.69 184 ASP A C 1
ATOM 1467 O O . ASP A 1 184 ? -28.922 32.229 33.619 1.00 81.69 184 ASP A O 1
ATOM 1471 N N . GLU A 1 185 ? -29.746 34.303 33.433 1.00 75.00 185 GLU A N 1
ATOM 1472 C CA . GLU A 1 185 ? -29.067 34.800 34.630 1.00 75.00 185 GLU A CA 1
ATOM 1473 C C . GLU A 1 185 ? -29.845 34.400 35.886 1.00 75.00 185 GLU A C 1
ATOM 1475 O O . GLU A 1 185 ? -31.063 34.571 35.970 1.00 75.00 185 GLU A O 1
ATOM 1480 N N . PHE A 1 186 ? -29.131 33.887 36.886 1.00 69.81 186 PHE A N 1
ATOM 1481 C CA . PHE A 1 186 ? -29.726 33.483 38.153 1.00 69.81 186 PHE A CA 1
ATOM 1482 C C . PHE A 1 186 ? -30.153 34.710 38.983 1.00 69.81 186 PHE A C 1
ATOM 1484 O O . PHE A 1 186 ? -29.305 35.544 39.330 1.00 69.81 186 PHE A O 1
ATOM 1491 N N . PRO A 1 187 ? -31.445 34.846 39.335 1.00 59.19 187 PRO A N 1
ATOM 1492 C CA . PRO A 1 187 ? -31.911 35.956 40.147 1.00 59.19 187 PRO A CA 1
ATOM 1493 C C . PRO A 1 187 ? -31.544 35.725 41.623 1.00 59.19 187 PRO A C 1
ATOM 1495 O O . PRO A 1 187 ? -32.078 34.836 42.274 1.00 59.19 187 PRO A O 1
ATOM 1498 N N . ALA A 1 188 ? -30.686 36.602 42.157 1.00 53.47 188 ALA A N 1
ATOM 1499 C CA . ALA A 1 188 ? -30.258 36.722 43.561 1.00 53.47 188 ALA A CA 1
ATOM 1500 C C . ALA A 1 188 ? -29.094 35.824 44.039 1.00 53.47 188 ALA A C 1
ATOM 1502 O O . ALA A 1 188 ? -28.953 34.657 43.691 1.00 53.47 188 ALA A O 1
ATOM 1503 N N . ALA A 1 189 ? -28.250 36.405 44.902 1.00 55.56 189 ALA A N 1
ATOM 1504 C CA . ALA A 1 189 ? -27.134 35.738 45.569 1.00 55.56 189 ALA A CA 1
ATOM 1505 C C . ALA A 1 189 ? -27.653 34.782 46.659 1.00 55.56 189 ALA A C 1
ATOM 1507 O O . ALA A 1 189 ? -27.698 35.136 47.838 1.00 55.56 189 ALA A O 1
ATOM 1508 N N . SER A 1 190 ? -28.086 33.583 46.266 1.00 65.38 190 SER A N 1
ATOM 1509 C CA . SER A 1 190 ? -28.271 32.484 47.215 1.00 65.38 190 SER A CA 1
ATOM 1510 C C . SER A 1 190 ? -26.892 31.997 47.680 1.00 65.38 190 SER A C 1
ATOM 1512 O O . SER A 1 190 ? -26.034 31.753 46.834 1.00 65.38 190 SER A O 1
ATOM 1514 N N . PRO A 1 191 ? -26.649 31.810 48.991 1.00 62.44 191 PRO A N 1
ATOM 1515 C CA . PRO A 1 191 ? -25.382 31.265 49.489 1.00 62.44 191 PRO A CA 1
ATOM 1516 C C . PRO A 1 191 ? -25.110 29.828 49.011 1.00 62.44 191 PRO A C 1
ATOM 1518 O O . PRO A 1 191 ? -23.990 29.349 49.147 1.00 62.44 191 PRO A O 1
ATOM 1521 N N . MET A 1 192 ? -26.116 29.148 48.455 1.00 68.06 192 MET A N 1
ATOM 1522 C CA . MET A 1 192 ? -26.027 27.781 47.931 1.00 68.06 192 MET A CA 1
ATOM 1523 C C . MET A 1 192 ? -25.610 27.717 46.456 1.00 68.06 192 MET A C 1
ATOM 1525 O O . MET A 1 192 ? -25.423 26.619 45.931 1.00 68.06 192 MET A O 1
ATOM 1529 N N . VAL A 1 193 ? -25.509 28.868 45.777 1.00 75.06 193 VAL A N 1
ATOM 1530 C CA . VAL A 1 193 ? -25.274 28.947 44.332 1.00 75.06 193 VAL A CA 1
ATOM 1531 C C . VAL A 1 193 ? -24.073 29.842 44.026 1.00 75.06 193 VAL A C 1
ATOM 1533 O O . VAL A 1 193 ? -24.088 31.037 44.311 1.00 75.06 193 VAL A O 1
ATOM 1536 N N . GLU A 1 194 ? -23.039 29.283 43.396 1.00 80.94 194 GLU A N 1
ATOM 1537 C CA . GLU A 1 194 ? -21.816 30.005 43.019 1.00 80.94 194 GLU A CA 1
ATOM 1538 C C . GLU A 1 194 ? -21.603 29.992 41.498 1.00 80.94 194 GLU A C 1
ATOM 1540 O O . GLU A 1 194 ? -21.537 28.932 40.870 1.00 80.94 194 GLU A O 1
ATOM 1545 N N . LEU A 1 195 ? -21.438 31.170 40.886 1.00 78.38 195 LEU A N 1
ATOM 1546 C CA . LEU A 1 195 ? -21.092 31.278 39.467 1.00 78.38 195 LEU A CA 1
ATOM 1547 C C . LEU A 1 195 ? -19.650 30.808 39.228 1.00 78.38 195 LEU A C 1
ATOM 1549 O O . LEU A 1 195 ? -18.706 31.306 39.836 1.00 78.38 195 LEU A O 1
ATOM 1553 N N . ASN A 1 196 ? -19.481 29.875 38.301 1.00 80.69 196 ASN A N 1
ATOM 1554 C CA . ASN A 1 196 ? -18.203 29.308 37.900 1.00 80.69 196 ASN A CA 1
ATOM 1555 C C . ASN A 1 196 ? -17.864 29.685 36.451 1.00 80.69 196 ASN A C 1
ATOM 1557 O O . ASN A 1 196 ? -18.743 29.935 35.628 1.00 80.69 196 ASN A O 1
ATOM 1561 N N . ALA A 1 197 ? -16.570 29.677 36.122 1.00 81.56 197 ALA A N 1
ATOM 1562 C CA . ALA A 1 197 ? -16.116 29.803 34.740 1.00 81.56 197 ALA A CA 1
ATOM 1563 C C . ALA A 1 197 ? -16.468 28.540 33.933 1.00 81.56 197 ALA A C 1
ATOM 1565 O O . ALA A 1 197 ? -16.313 27.417 34.429 1.00 81.56 197 ALA A O 1
ATOM 1566 N N . GLY A 1 198 ? -16.903 28.726 32.686 1.00 82.12 198 GLY A N 1
ATOM 1567 C CA . GLY A 1 198 ? -17.296 27.660 31.764 1.00 82.12 198 GLY A CA 1
ATOM 1568 C C . GLY A 1 198 ? -16.632 27.778 30.392 1.00 82.12 198 GLY A C 1
ATOM 1569 O O . GLY A 1 198 ? -16.113 28.835 30.040 1.00 82.12 198 GLY A O 1
ATOM 1570 N N . SER A 1 199 ? -16.637 26.692 29.612 1.00 80.50 199 SER A N 1
ATOM 1571 C CA . SER A 1 199 ? -16.033 26.657 28.268 1.00 80.50 199 SER A CA 1
ATOM 1572 C C . SER A 1 199 ? -16.875 27.315 27.171 1.00 80.50 199 SER A C 1
ATOM 1574 O O . SER A 1 199 ? -16.337 27.603 26.108 1.00 80.50 199 SER A O 1
ATOM 1576 N N . VAL A 1 200 ? -18.170 27.545 27.411 1.00 81.38 200 VAL A N 1
ATOM 1577 C CA . VAL A 1 200 ? -19.134 28.070 26.431 1.00 81.38 200 VAL A CA 1
ATOM 1578 C C . VAL A 1 200 ? -19.569 29.475 26.854 1.00 81.38 200 VAL A C 1
ATOM 1580 O O . VAL A 1 200 ? -20.052 29.654 27.967 1.00 81.38 200 VAL A O 1
ATOM 1583 N N . SER A 1 201 ? -19.367 30.476 25.994 1.00 75.62 201 SER A N 1
ATOM 1584 C CA . SER A 1 201 ? -19.444 31.900 26.367 1.00 75.62 201 SER A CA 1
ATOM 1585 C C . SER A 1 201 ? -20.850 32.461 26.615 1.00 75.62 201 SER A C 1
ATOM 1587 O O . SER A 1 201 ? -20.980 33.480 27.282 1.00 75.62 201 SER A O 1
ATOM 1589 N N . ASP A 1 202 ? -21.886 31.849 26.049 1.00 81.50 202 ASP A N 1
ATOM 1590 C CA . ASP A 1 202 ? -23.302 32.243 26.146 1.00 81.50 202 ASP A CA 1
ATOM 1591 C C . ASP A 1 202 ? -24.079 31.440 27.204 1.00 81.50 202 ASP A C 1
ATOM 1593 O O . ASP A 1 202 ? -25.296 31.575 27.314 1.00 81.50 202 ASP A O 1
ATOM 1597 N N . LEU A 1 203 ? -23.384 30.609 27.988 1.00 85.75 203 LEU A N 1
ATOM 1598 C CA . LEU A 1 203 ? -23.972 29.799 29.049 1.00 85.75 203 LEU A CA 1
ATOM 1599 C C . LEU A 1 203 ? -23.339 30.134 30.400 1.00 85.75 203 LEU A C 1
ATOM 1601 O O . LEU A 1 203 ? -22.119 30.195 30.546 1.00 85.75 203 LEU A O 1
ATOM 1605 N N . ASN A 1 204 ? -24.186 30.275 31.412 1.00 85.50 204 ASN A N 1
ATOM 1606 C CA . ASN A 1 204 ? -23.783 30.439 32.799 1.00 85.50 204 ASN A CA 1
ATOM 1607 C C . ASN A 1 204 ? -23.655 29.071 33.474 1.00 85.50 204 ASN A C 1
ATOM 1609 O O . ASN A 1 204 ? -24.516 28.207 33.306 1.00 85.50 204 ASN A O 1
ATOM 1613 N N . PHE A 1 205 ? -22.590 28.884 34.257 1.00 88.12 205 PHE A N 1
ATOM 1614 C CA . PHE A 1 205 ? -22.306 27.645 34.983 1.00 88.12 205 PHE A CA 1
ATOM 1615 C C . PHE A 1 205 ? -22.448 27.911 36.481 1.00 88.12 205 PHE A C 1
ATOM 1617 O O . PHE A 1 205 ? -21.552 28.473 37.104 1.00 88.12 205 PHE A O 1
ATOM 1624 N N . TYR A 1 206 ? -23.565 27.511 37.073 1.00 86.38 206 TYR A N 1
ATOM 1625 C CA . TYR A 1 206 ? -23.849 27.712 38.492 1.00 86.38 206 TYR A CA 1
ATOM 1626 C C . TYR A 1 206 ? -23.585 26.429 39.280 1.00 86.38 206 TYR A C 1
ATOM 1628 O O . TYR A 1 206 ? -24.253 25.423 39.058 1.00 86.38 206 TYR A O 1
ATOM 1636 N N . MET A 1 207 ? -22.628 26.448 40.207 1.00 84.94 207 MET A N 1
ATOM 1637 C CA . MET A 1 207 ? -22.438 25.372 41.181 1.00 84.94 207 MET A CA 1
ATOM 1638 C C . MET A 1 207 ? -23.530 25.469 42.241 1.00 84.94 207 MET A C 1
ATOM 1640 O O . MET A 1 207 ? -23.681 26.516 42.858 1.00 84.94 207 MET A O 1
ATOM 1644 N N . ILE A 1 208 ? -24.264 24.383 42.451 1.00 84.44 208 ILE A N 1
ATOM 1645 C CA . ILE A 1 208 ? -25.326 24.253 43.445 1.00 84.44 208 ILE A CA 1
ATOM 1646 C C . ILE A 1 208 ? -24.848 23.265 44.505 1.00 84.44 208 ILE A C 1
ATOM 1648 O O . ILE A 1 208 ? -24.648 22.080 44.216 1.00 84.44 208 ILE A O 1
ATOM 1652 N N . GLU A 1 209 ? -24.681 23.741 45.734 1.00 82.06 209 GLU A N 1
ATOM 1653 C CA . GLU A 1 209 ? -24.468 22.885 46.899 1.00 82.06 209 GLU A CA 1
ATOM 1654 C C . GLU A 1 209 ? -25.803 22.665 47.609 1.00 82.06 209 GLU A C 1
ATOM 1656 O O . GLU A 1 209 ? -26.438 23.615 48.063 1.00 82.06 209 GLU A O 1
ATOM 1661 N N . VAL A 1 210 ? -26.247 21.410 47.677 1.00 78.44 210 VAL A N 1
ATOM 1662 C CA . VAL A 1 210 ? -27.527 21.056 48.294 1.00 78.44 210 VAL A CA 1
ATOM 1663 C C . VAL A 1 210 ? -27.292 20.691 49.766 1.00 78.44 210 VAL A C 1
ATOM 1665 O O . VAL A 1 210 ? -26.574 19.718 50.016 1.00 78.44 210 VAL A O 1
ATOM 1668 N N . PRO A 1 211 ? -27.881 21.424 50.731 1.00 71.19 211 PRO A N 1
ATOM 1669 C CA . PRO A 1 211 ? -27.779 21.126 52.155 1.00 71.19 211 PRO A CA 1
ATOM 1670 C C . PRO A 1 211 ? -28.311 19.737 52.515 1.00 71.19 211 PRO A C 1
ATOM 1672 O O . PRO A 1 211 ? -29.089 19.138 51.770 1.00 71.19 211 PRO A O 1
ATOM 1675 N N . ASP A 1 212 ? -27.903 19.238 53.682 1.00 63.38 212 ASP A N 1
ATOM 1676 C CA . ASP A 1 212 ? -28.406 17.977 54.242 1.00 63.38 212 ASP A CA 1
ATOM 1677 C C . ASP A 1 212 ? -29.893 18.084 54.631 1.00 63.38 212 ASP A C 1
ATOM 1679 O O . ASP A 1 212 ? -30.671 17.163 54.378 1.00 63.38 212 ASP A O 1
ATOM 1683 N N . ASP A 1 213 ? -30.290 19.236 55.181 1.00 66.38 213 ASP A N 1
ATOM 1684 C CA . ASP A 1 213 ? -31.665 19.563 55.555 1.00 66.38 213 ASP A CA 1
ATOM 1685 C C . ASP A 1 213 ? -32.247 20.574 54.559 1.00 66.38 213 ASP A C 1
ATOM 1687 O O . ASP A 1 213 ? -31.920 21.759 54.592 1.00 66.38 213 ASP A O 1
ATOM 1691 N N . VAL A 1 214 ? -33.108 20.095 53.661 1.00 66.19 214 VAL A N 1
ATOM 1692 C CA . VAL A 1 214 ? -33.799 20.926 52.666 1.00 66.19 214 VAL A CA 1
ATOM 1693 C C . VAL A 1 214 ? -35.046 21.554 53.285 1.00 66.19 214 VAL A C 1
ATOM 1695 O O . VAL A 1 214 ? -35.919 20.835 53.774 1.00 66.19 214 VAL A O 1
ATOM 1698 N N . THR A 1 215 ? -35.151 22.882 53.236 1.00 67.06 215 THR A N 1
ATOM 1699 C CA . THR A 1 215 ? -36.322 23.637 53.704 1.00 67.06 215 THR A CA 1
ATOM 1700 C C . THR A 1 215 ? -37.309 23.930 52.568 1.00 67.06 215 THR A C 1
ATOM 1702 O O . THR A 1 215 ? -36.937 23.925 51.397 1.00 67.06 215 THR A O 1
ATOM 1705 N N . ASP A 1 216 ? -38.567 24.252 52.892 1.00 61.09 216 ASP A N 1
ATOM 1706 C CA . ASP A 1 216 ? -39.579 24.622 51.883 1.00 61.09 216 ASP A CA 1
ATOM 1707 C C . ASP A 1 216 ? -39.167 25.858 51.053 1.00 61.09 216 ASP A C 1
ATOM 1709 O O . ASP A 1 216 ? -39.503 25.958 49.875 1.00 61.09 216 ASP A O 1
ATOM 1713 N N . ALA A 1 217 ? -38.377 26.770 51.634 1.00 65.94 217 ALA A N 1
ATOM 1714 C CA . ALA A 1 217 ? -37.820 27.921 50.922 1.00 65.94 217 ALA A CA 1
ATOM 1715 C C . ALA A 1 217 ? -36.756 27.515 49.883 1.00 65.94 217 ALA A C 1
ATOM 1717 O O . ALA A 1 217 ? -36.648 28.155 48.838 1.00 65.94 217 ALA A O 1
ATOM 1718 N N . ASP A 1 218 ? -36.000 26.441 50.135 1.00 68.25 218 ASP A N 1
ATOM 1719 C CA . ASP A 1 218 ? -35.028 25.899 49.175 1.00 68.25 218 ASP A CA 1
ATOM 1720 C C . ASP A 1 218 ? -35.745 25.235 47.991 1.00 68.25 218 ASP A C 1
ATOM 1722 O O . ASP A 1 218 ? -35.323 25.379 46.842 1.00 68.25 218 ASP A O 1
ATOM 1726 N N . ILE A 1 219 ? -36.873 24.569 48.265 1.00 66.06 219 ILE A N 1
ATOM 1727 C CA . ILE A 1 219 ? -37.735 23.952 47.249 1.00 66.06 219 ILE A CA 1
ATOM 1728 C C . ILE A 1 219 ? -38.331 25.024 46.327 1.00 66.06 219 ILE A C 1
ATOM 1730 O O . ILE A 1 219 ? -38.259 24.870 45.111 1.00 66.06 219 ILE A O 1
ATOM 1734 N N . GLU A 1 220 ? -38.832 26.143 46.866 1.00 67.88 220 GLU A N 1
ATOM 1735 C CA . GLU A 1 220 ? -39.353 27.256 46.050 1.00 67.88 220 GLU A CA 1
ATOM 1736 C C . GLU A 1 220 ? -38.287 27.854 45.111 1.00 67.88 220 GLU A C 1
ATOM 1738 O O . GLU A 1 220 ? -38.583 28.200 43.961 1.00 67.88 220 GLU A O 1
ATOM 1743 N N . VAL A 1 221 ? -37.030 27.947 45.566 1.00 71.69 221 VAL A N 1
ATOM 1744 C CA . VAL A 1 221 ? -35.909 28.423 44.738 1.00 71.69 221 VAL A CA 1
ATOM 1745 C C . VAL A 1 221 ? -35.604 27.440 43.605 1.00 71.69 221 VAL A C 1
ATOM 1747 O O . VAL A 1 221 ? -35.401 27.869 42.467 1.00 71.69 221 VAL A O 1
ATOM 1750 N N . TRP A 1 222 ? -35.595 26.132 43.864 1.00 73.06 222 TRP A N 1
ATOM 1751 C CA . TRP A 1 222 ? -35.335 25.128 42.826 1.00 73.06 222 TRP A CA 1
ATOM 1752 C C . TRP A 1 222 ? -36.500 24.946 41.848 1.00 73.06 222 TRP A C 1
ATOM 1754 O O . TRP A 1 222 ? -36.261 24.828 40.644 1.00 73.06 222 TRP A O 1
ATOM 1764 N N . ASP A 1 223 ? -37.745 25.034 42.315 1.00 67.75 223 ASP A N 1
ATOM 1765 C CA . ASP A 1 223 ? -38.934 24.994 41.458 1.00 67.75 223 ASP A CA 1
ATOM 1766 C C . ASP A 1 223 ? -38.936 26.151 40.448 1.00 67.75 223 ASP A C 1
ATOM 1768 O O . ASP A 1 223 ? -39.300 25.961 39.284 1.00 67.75 223 ASP A O 1
ATOM 1772 N N . SER A 1 224 ? -38.440 27.334 40.841 1.00 67.12 224 SER A N 1
ATOM 1773 C CA . SER A 1 224 ? -38.265 28.472 39.924 1.00 67.12 224 SER A CA 1
ATOM 1774 C C . SER A 1 224 ? -37.297 28.186 38.761 1.00 67.12 224 SER A C 1
ATOM 1776 O O . SER A 1 224 ? -37.390 28.821 37.711 1.00 67.12 224 SER A O 1
ATOM 1778 N N . LEU A 1 225 ? -36.417 27.190 38.916 1.00 63.72 225 LEU A N 1
ATOM 1779 C CA . LEU A 1 225 ? -35.466 26.712 37.907 1.00 63.72 225 LEU A CA 1
ATOM 1780 C C . LEU A 1 225 ? -35.933 25.438 37.187 1.00 63.72 225 LEU A C 1
ATOM 1782 O O . LEU A 1 225 ? -35.163 24.841 36.428 1.00 63.72 225 LEU A O 1
ATOM 1786 N N . ALA A 1 226 ? -37.173 25.002 37.429 1.00 64.19 226 ALA A N 1
ATOM 1787 C CA . ALA A 1 226 ? -37.681 23.699 37.007 1.00 64.19 226 ALA A CA 1
ATOM 1788 C C . ALA A 1 226 ? -36.788 22.532 37.481 1.00 64.19 226 ALA A C 1
ATOM 1790 O O . ALA A 1 226 ? -36.593 21.557 36.746 1.00 64.19 226 ALA A O 1
ATOM 1791 N N . ILE A 1 227 ? -36.225 22.657 38.690 1.00 69.19 227 ILE A N 1
ATOM 1792 C CA . ILE A 1 227 ? -35.434 21.626 39.360 1.00 69.19 227 ILE A CA 1
ATOM 1793 C C . ILE A 1 227 ? -36.258 21.036 40.509 1.00 69.19 227 ILE A C 1
ATOM 1795 O O . ILE A 1 227 ? -36.589 21.743 41.452 1.00 69.19 227 ILE A O 1
ATOM 1799 N N . ALA A 1 228 ? -36.550 19.736 40.469 1.00 59.19 228 ALA A N 1
ATOM 1800 C CA . ALA A 1 228 ? -37.312 19.067 41.529 1.00 59.19 228 ALA A CA 1
ATOM 1801 C C . ALA A 1 228 ? -36.406 18.554 42.667 1.00 59.19 228 ALA A C 1
ATOM 1803 O O . ALA A 1 228 ? -35.258 18.173 42.443 1.00 59.19 228 ALA A O 1
ATOM 1804 N N . THR A 1 229 ? -36.907 18.450 43.897 1.00 57.00 229 THR A N 1
ATOM 1805 C CA . THR A 1 229 ? -36.203 17.739 44.985 1.00 57.00 229 THR A CA 1
ATOM 1806 C C . THR A 1 229 ? -36.752 16.327 45.126 1.00 57.00 229 THR A C 1
ATOM 1808 O O . THR A 1 229 ? -37.959 16.149 45.278 1.00 57.00 229 THR A O 1
ATOM 1811 N N . GLN A 1 230 ? -35.887 15.308 45.120 1.00 55.59 230 GLN A N 1
ATOM 1812 C CA . GLN A 1 230 ? -36.316 13.914 45.285 1.00 55.59 230 GLN A CA 1
ATOM 1813 C C . GLN A 1 230 ? -35.682 13.283 46.528 1.00 55.59 230 GLN A C 1
ATOM 1815 O O . GLN A 1 230 ? -34.475 13.388 46.748 1.00 55.59 230 GLN A O 1
ATOM 1820 N N . THR A 1 231 ? -36.499 12.593 47.327 1.00 53.97 231 THR A N 1
ATOM 1821 C CA . THR A 1 231 ? -36.047 11.751 48.445 1.00 53.97 231 THR A CA 1
ATOM 1822 C C . THR A 1 231 ? -36.329 10.266 48.160 1.00 53.97 231 THR A C 1
ATOM 1824 O O . THR A 1 231 ? -37.354 9.924 47.572 1.00 53.97 231 THR A O 1
ATOM 1827 N N . ALA A 1 232 ? -35.426 9.398 48.639 1.00 62.94 232 ALA A N 1
ATOM 1828 C CA . ALA A 1 232 ? -35.733 8.098 49.249 1.00 62.94 232 ALA A CA 1
ATOM 1829 C C . ALA A 1 232 ? -35.543 6.716 48.564 1.00 62.94 232 ALA A C 1
ATOM 1831 O O . ALA A 1 232 ? -35.690 5.713 49.266 1.00 62.94 232 ALA A O 1
ATOM 1832 N N . ILE A 1 233 ? -35.083 6.574 47.309 1.00 68.50 233 ILE A N 1
ATOM 1833 C CA . ILE A 1 233 ? -34.547 5.276 46.805 1.00 68.50 233 ILE A CA 1
ATOM 1834 C C . ILE A 1 233 ? -33.337 5.516 45.890 1.00 68.50 233 ILE A C 1
ATOM 1836 O O . ILE A 1 233 ? -33.383 6.334 44.977 1.00 68.50 233 ILE A O 1
ATOM 1840 N N . ARG A 1 234 ? -32.234 4.800 46.122 1.00 70.25 234 ARG A N 1
ATOM 1841 C CA . ARG A 1 234 ? -31.049 4.767 45.261 1.00 70.25 234 ARG A CA 1
ATOM 1842 C C . ARG A 1 234 ? -31.023 3.443 44.513 1.00 70.25 234 ARG A C 1
ATOM 1844 O O . ARG A 1 234 ? -31.057 2.393 45.141 1.00 70.25 234 ARG A O 1
ATOM 1851 N N . VAL A 1 235 ? -30.889 3.503 43.195 1.00 76.44 235 VAL A N 1
ATOM 1852 C CA . VAL A 1 235 ? -30.731 2.331 42.328 1.00 76.44 235 VAL A CA 1
ATOM 1853 C C . VAL A 1 235 ? -29.424 2.427 41.549 1.00 76.44 235 VAL A C 1
ATOM 1855 O O . VAL A 1 235 ? -28.980 3.521 41.200 1.00 76.44 235 VAL A O 1
ATOM 1858 N N . TRP A 1 236 ? -28.758 1.298 41.325 1.00 72.50 236 TRP A N 1
ATOM 1859 C CA . TRP A 1 236 ? -27.548 1.228 40.505 1.00 72.50 236 TRP A CA 1
ATOM 1860 C C . TRP A 1 236 ? -27.401 -0.162 39.876 1.00 72.50 236 TRP A C 1
ATOM 1862 O O . TRP A 1 236 ? -27.875 -1.150 40.439 1.00 72.50 236 TRP A O 1
ATOM 1872 N N . PRO A 1 237 ? -26.732 -0.281 38.722 1.00 77.62 237 PRO A N 1
ATOM 1873 C CA . PRO A 1 237 ? -26.390 -1.579 38.157 1.00 77.62 237 PRO A CA 1
ATOM 1874 C C . PRO A 1 237 ? -25.414 -2.318 39.080 1.00 77.62 237 PRO A C 1
ATOM 1876 O O . PRO A 1 237 ? -24.433 -1.745 39.553 1.00 77.62 237 PRO A O 1
ATOM 1879 N N . ALA A 1 238 ? -25.670 -3.598 39.324 1.00 71.62 238 ALA A N 1
ATOM 1880 C CA . ALA A 1 238 ? -24.841 -4.474 40.141 1.00 71.62 238 ALA A CA 1
ATOM 1881 C C . ALA A 1 238 ? -24.494 -5.763 39.373 1.00 71.62 238 ALA A C 1
ATOM 1883 O O . ALA A 1 238 ? -25.054 -6.044 38.316 1.00 71.62 238 ALA A O 1
ATOM 1884 N N . GLY A 1 239 ? -23.556 -6.556 39.896 1.00 69.19 239 GLY A N 1
ATOM 1885 C CA . GLY A 1 239 ? -23.121 -7.801 39.256 1.00 69.19 239 GLY A CA 1
ATOM 1886 C C . GLY A 1 239 ? -22.012 -7.596 38.219 1.00 69.19 239 GLY A C 1
ATOM 1887 O O . GLY A 1 239 ? -21.039 -6.890 38.484 1.00 69.19 239 GLY A O 1
ATOM 1888 N N . LEU A 1 240 ? -22.126 -8.264 37.065 1.00 56.88 240 LEU A N 1
ATOM 1889 C CA . LEU A 1 240 ? -21.171 -8.127 35.958 1.00 56.88 240 LEU A CA 1
ATOM 1890 C C . LEU A 1 240 ? -21.099 -6.670 35.481 1.00 56.88 240 LEU A C 1
ATOM 1892 O O . LEU A 1 240 ? -22.098 -5.954 35.497 1.00 56.88 240 LEU A O 1
ATOM 1896 N N . ALA A 1 241 ? -19.911 -6.235 35.047 1.00 51.94 241 ALA A N 1
ATOM 1897 C CA . ALA A 1 241 ? -19.684 -4.865 34.597 1.00 51.94 241 ALA A CA 1
ATOM 1898 C C . ALA A 1 241 ? -20.590 -4.529 33.399 1.00 51.94 241 ALA A C 1
ATOM 1900 O O . ALA A 1 241 ? -20.343 -4.933 32.265 1.00 51.94 241 ALA A O 1
ATOM 1901 N N . ASN A 1 242 ? -21.639 -3.760 33.662 1.00 53.22 242 ASN A N 1
ATOM 1902 C CA . ASN A 1 242 ? -22.690 -3.422 32.713 1.00 53.22 242 ASN A CA 1
ATOM 1903 C C . ASN A 1 242 ? -22.149 -2.594 31.540 1.00 53.22 242 ASN A C 1
ATOM 1905 O O . ASN A 1 242 ? -21.325 -1.711 31.768 1.00 53.22 242 ASN A O 1
ATOM 1909 N N . ALA A 1 243 ? -22.605 -2.850 30.307 1.00 53.66 243 ALA A N 1
ATOM 1910 C CA . ALA A 1 243 ? -22.175 -2.227 29.042 1.00 53.66 243 ALA A CA 1
ATOM 1911 C C . ALA A 1 243 ? -22.148 -0.682 29.050 1.00 53.66 243 ALA A C 1
ATOM 1913 O O . ALA A 1 243 ? -21.378 -0.069 28.310 1.00 53.66 243 ALA A O 1
ATOM 1914 N N . GLY A 1 244 ? -22.925 -0.043 29.925 1.00 54.12 244 GLY A N 1
ATOM 1915 C CA . GLY A 1 244 ? -22.860 1.391 30.187 1.00 54.12 244 GLY A CA 1
ATOM 1916 C C . GLY A 1 244 ? -23.711 1.788 31.388 1.00 54.12 244 GLY A C 1
ATOM 1917 O O . GLY A 1 244 ? -24.798 1.260 31.569 1.00 54.12 244 GLY A O 1
ATOM 1918 N N . TRP A 1 245 ? -23.234 2.726 32.204 1.00 60.41 245 TRP A N 1
ATOM 1919 C CA . TRP A 1 245 ? -24.001 3.361 33.280 1.00 60.41 245 TRP A CA 1
ATOM 1920 C C . TRP A 1 245 ? -23.844 4.864 33.139 1.00 60.41 245 TRP A C 1
ATOM 1922 O O . TRP A 1 245 ? -22.718 5.338 32.991 1.00 60.41 245 TRP A O 1
ATOM 1932 N N . ASN A 1 246 ? -24.936 5.617 33.194 1.00 48.88 246 ASN A N 1
ATOM 1933 C CA . ASN A 1 246 ? -24.857 7.077 33.191 1.00 48.88 246 ASN A CA 1
ATOM 1934 C C . ASN A 1 246 ? -24.729 7.688 34.599 1.00 48.88 246 ASN A C 1
ATOM 1936 O O . ASN A 1 246 ? -24.709 8.908 34.729 1.00 48.88 246 ASN A O 1
ATOM 1940 N N . GLY A 1 247 ? -24.629 6.860 35.644 1.00 51.41 247 GLY A N 1
ATOM 1941 C CA . GLY A 1 247 ? -24.494 7.325 37.024 1.00 51.41 247 GLY A CA 1
ATOM 1942 C C . GLY A 1 247 ? -25.818 7.603 37.740 1.00 51.41 247 GLY A C 1
ATOM 1943 O O . GLY A 1 247 ? -25.779 7.873 38.942 1.00 51.41 247 GLY A O 1
ATOM 1944 N N . ALA A 1 248 ? -26.961 7.545 37.045 1.00 53.66 248 ALA A N 1
ATOM 1945 C CA . ALA A 1 248 ? -28.240 8.012 37.577 1.00 53.66 248 ALA A CA 1
ATOM 1946 C C . ALA A 1 248 ? -29.424 7.077 37.279 1.00 53.66 248 ALA A C 1
ATOM 1948 O O . ALA A 1 248 ? -29.972 6.500 38.211 1.00 53.66 248 ALA A O 1
ATOM 1949 N N . ASP A 1 249 ? -29.822 6.935 36.014 1.00 58.81 249 ASP A N 1
ATOM 1950 C CA . ASP A 1 249 ? -31.138 6.404 35.625 1.00 58.81 249 ASP A CA 1
ATOM 1951 C C . ASP A 1 249 ? -31.122 5.507 34.373 1.00 58.81 249 ASP A C 1
ATOM 1953 O O . ASP A 1 249 ? -32.143 4.899 34.055 1.00 58.81 249 ASP A O 1
ATOM 1957 N N . VAL A 1 250 ? -29.989 5.371 33.670 1.00 61.84 250 VAL A N 1
ATOM 1958 C CA . VAL A 1 250 ? -29.870 4.522 32.468 1.00 61.84 250 VAL A CA 1
ATOM 1959 C C . VAL A 1 250 ? -28.690 3.572 32.572 1.00 61.84 250 VAL A C 1
ATOM 1961 O O . VAL A 1 250 ? -27.528 3.996 32.552 1.00 61.84 250 VAL A O 1
ATOM 1964 N N . ALA A 1 251 ? -28.996 2.277 32.609 1.00 68.94 251 ALA A N 1
ATOM 1965 C CA . ALA A 1 251 ? -28.019 1.200 32.608 1.00 68.94 251 ALA A CA 1
ATOM 1966 C C . ALA A 1 251 ? -28.191 0.301 31.377 1.00 68.94 251 ALA A C 1
ATOM 1968 O O . ALA A 1 251 ? -29.298 -0.070 31.000 1.00 68.94 251 ALA A O 1
ATOM 1969 N N . VAL A 1 252 ? -27.071 -0.058 30.757 1.00 70.56 252 VAL A N 1
ATOM 1970 C CA . VAL A 1 252 ? -27.000 -0.850 29.530 1.00 70.56 252 VAL A CA 1
ATOM 1971 C C . VAL A 1 252 ? -26.343 -2.191 29.838 1.00 70.56 252 VAL A C 1
ATOM 1973 O O . VAL A 1 252 ? -25.283 -2.212 30.465 1.00 70.56 252 VAL A O 1
ATOM 1976 N N . TRP A 1 253 ? -26.918 -3.286 29.350 1.00 80.25 253 TRP A N 1
ATOM 1977 C CA . TRP A 1 253 ? -26.349 -4.641 29.367 1.00 80.25 253 TRP A CA 1
ATOM 1978 C C . TRP A 1 253 ? -26.288 -5.215 27.947 1.00 80.25 253 TRP A C 1
ATOM 1980 O O . TRP A 1 253 ? -26.930 -4.694 27.030 1.00 80.25 253 TRP A O 1
ATOM 1990 N N . LEU A 1 254 ? -25.488 -6.265 27.744 1.00 75.12 254 LEU A N 1
ATOM 1991 C CA . LEU A 1 254 ? -25.473 -7.002 26.483 1.00 75.12 254 LEU A CA 1
ATOM 1992 C C . LEU A 1 254 ? -26.425 -8.195 26.542 1.00 75.12 254 LEU A C 1
ATOM 1994 O O . LEU A 1 254 ? -26.696 -8.749 27.604 1.00 75.12 254 LEU A O 1
ATOM 1998 N N . ASP A 1 255 ? -26.891 -8.619 25.375 1.00 77.56 255 ASP A N 1
ATOM 1999 C CA . ASP A 1 255 ? -27.708 -9.814 25.225 1.00 77.56 255 ASP A CA 1
ATOM 2000 C C . ASP A 1 255 ? -27.030 -11.036 25.878 1.00 77.56 255 ASP A C 1
ATOM 2002 O O . ASP A 1 255 ? -25.834 -11.308 25.686 1.00 77.56 255 ASP A O 1
ATOM 2006 N N . GLY A 1 256 ? -27.797 -11.746 26.702 1.00 69.50 256 GLY A N 1
ATOM 2007 C CA . GLY A 1 256 ? -27.339 -12.866 27.524 1.00 69.50 256 GLY A CA 1
ATOM 2008 C C . GLY A 1 256 ? -26.640 -12.505 28.843 1.00 69.50 256 GLY A C 1
ATOM 2009 O O . GLY A 1 256 ? -26.382 -13.419 29.625 1.00 69.50 256 GLY A O 1
ATOM 2010 N N . ASP A 1 257 ? -26.345 -11.230 29.131 1.00 75.50 257 ASP A N 1
ATOM 2011 C CA . ASP A 1 257 ? -25.866 -10.836 30.464 1.00 75.50 257 ASP A CA 1
ATOM 2012 C C . ASP A 1 257 ? -27.028 -10.871 31.484 1.00 75.50 257 ASP A C 1
ATOM 2014 O O . ASP A 1 257 ? -28.130 -10.406 31.175 1.00 75.50 257 ASP A O 1
ATOM 2018 N N . PRO A 1 258 ? -26.816 -11.383 32.712 1.00 76.19 258 PRO A N 1
ATOM 2019 C CA . PRO A 1 258 ? -27.788 -11.257 33.792 1.00 76.19 258 PRO A CA 1
ATOM 2020 C C . PRO A 1 258 ? -27.884 -9.800 34.267 1.00 76.19 258 PRO A C 1
ATOM 2022 O O . PRO A 1 258 ? -26.881 -9.173 34.626 1.00 76.19 258 PRO A O 1
ATOM 2025 N N . VAL A 1 259 ? -29.103 -9.269 34.298 1.00 81.50 259 VAL A N 1
ATOM 2026 C CA . VAL A 1 259 ? -29.413 -7.920 34.771 1.00 81.50 259 VAL A CA 1
ATOM 2027 C C . VAL A 1 259 ? -29.624 -7.968 36.279 1.00 81.50 259 VAL A C 1
ATOM 2029 O O . VAL A 1 259 ? -30.648 -8.450 36.758 1.00 81.50 259 VAL A O 1
ATOM 2032 N N . ILE A 1 260 ? -28.660 -7.439 37.031 1.00 82.62 260 ILE A N 1
ATOM 2033 C CA . ILE A 1 260 ? -28.756 -7.310 38.486 1.00 82.62 260 ILE A CA 1
ATOM 2034 C C . ILE A 1 260 ? -28.772 -5.824 38.845 1.00 82.62 260 ILE A C 1
ATOM 2036 O O . ILE A 1 260 ? -27.932 -5.047 38.388 1.00 82.62 260 ILE A O 1
ATOM 2040 N N . ILE A 1 261 ? -29.730 -5.417 39.674 1.00 83.38 261 ILE A N 1
ATOM 2041 C CA . ILE A 1 261 ? -29.904 -4.032 40.119 1.00 83.38 261 ILE A CA 1
ATOM 2042 C C . ILE A 1 261 ? -29.736 -3.985 41.634 1.00 83.38 261 ILE A C 1
ATOM 2044 O O . ILE A 1 261 ? -30.441 -4.669 42.371 1.00 83.38 261 ILE A O 1
ATOM 2048 N N . GLY A 1 262 ? -28.790 -3.181 42.105 1.00 81.19 262 GLY A N 1
ATOM 2049 C CA . GLY A 1 262 ? -28.675 -2.823 43.510 1.00 81.19 262 GLY A CA 1
ATOM 2050 C C . GLY A 1 262 ? -29.664 -1.719 43.858 1.00 81.19 262 GLY A C 1
ATOM 2051 O O . GLY A 1 262 ? -29.872 -0.791 43.073 1.00 81.19 262 GLY A O 1
ATOM 2052 N N . LEU A 1 263 ? -30.269 -1.827 45.034 1.00 82.06 263 LEU A N 1
ATOM 2053 C CA . LEU A 1 263 ? -31.197 -0.845 45.573 1.00 82.06 263 LEU A CA 1
ATOM 2054 C C . LEU A 1 263 ? -30.845 -0.522 47.026 1.00 82.06 263 LEU A C 1
ATOM 2056 O O . LEU A 1 263 ? -30.454 -1.407 47.782 1.00 82.06 263 LEU A O 1
ATOM 2060 N N . GLU A 1 264 ? -30.967 0.742 47.412 1.00 79.62 264 GLU A N 1
ATOM 2061 C CA . GLU A 1 264 ? -30.719 1.243 48.765 1.00 79.62 264 GLU A CA 1
ATOM 2062 C C . GLU A 1 264 ? -31.778 2.286 49.132 1.00 79.62 264 GLU A C 1
ATOM 2064 O O . GLU A 1 264 ? -32.100 3.166 48.336 1.00 79.62 264 GLU A O 1
ATOM 2069 N N . THR A 1 265 ? -32.322 2.206 50.340 1.00 74.69 265 THR A N 1
ATOM 2070 C CA . THR A 1 265 ? -33.322 3.139 50.866 1.00 74.69 265 THR A CA 1
ATOM 2071 C C . THR A 1 265 ? -32.737 3.911 52.041 1.00 74.69 265 THR A C 1
ATOM 2073 O O . THR A 1 265 ? -32.206 3.325 52.987 1.00 74.69 265 THR A O 1
ATOM 2076 N N . ASP A 1 266 ? -32.867 5.235 52.023 1.00 66.88 266 ASP A N 1
ATOM 2077 C CA . ASP A 1 266 ? -32.365 6.118 53.088 1.00 66.88 266 ASP A CA 1
ATOM 2078 C C . ASP A 1 266 ? -33.217 6.062 54.375 1.00 66.88 266 ASP A C 1
ATOM 2080 O O . ASP A 1 266 ? -32.766 6.434 55.463 1.00 66.88 266 ASP A O 1
ATOM 2084 N N . ARG A 1 267 ? -34.442 5.536 54.275 1.00 66.88 267 ARG A N 1
ATOM 2085 C CA . ARG A 1 267 ? -35.412 5.357 55.361 1.00 66.88 267 ARG A CA 1
ATOM 2086 C C . ARG A 1 267 ? -35.832 3.893 55.470 1.00 66.88 267 ARG A C 1
ATOM 2088 O O . ARG A 1 267 ? -35.644 3.103 54.553 1.00 66.88 267 ARG A O 1
ATOM 2095 N N . LYS A 1 268 ? -36.384 3.509 56.624 1.00 67.12 268 LYS A N 1
ATOM 2096 C CA . LYS A 1 268 ? -36.910 2.153 56.828 1.00 67.12 268 LYS A CA 1
ATOM 2097 C C . LYS A 1 268 ? -38.211 1.994 56.032 1.00 67.12 268 LYS A C 1
ATOM 2099 O O . LYS A 1 268 ? -39.147 2.759 56.253 1.00 67.12 268 LYS A O 1
ATOM 2104 N N . VAL A 1 269 ? -38.252 1.010 55.140 1.00 74.50 269 VAL A N 1
ATOM 2105 C CA . VAL A 1 269 ? -39.411 0.649 54.309 1.00 74.50 269 VAL A CA 1
ATOM 2106 C C . VAL A 1 269 ? -39.744 -0.822 54.552 1.00 74.50 269 VAL A C 1
ATOM 2108 O O . VAL A 1 269 ? -38.843 -1.591 54.870 1.00 74.50 269 VAL A O 1
ATOM 2111 N N . ASP A 1 270 ? -41.009 -1.222 54.425 1.00 76.38 270 ASP A N 1
ATOM 2112 C CA . ASP A 1 270 ? -41.406 -2.618 54.694 1.00 76.38 270 ASP A CA 1
ATOM 2113 C C . ASP A 1 270 ? -41.561 -3.443 53.422 1.00 76.38 270 ASP A C 1
ATOM 2115 O O . ASP A 1 270 ? -41.412 -4.664 53.428 1.00 76.38 270 ASP A O 1
ATOM 2119 N N . HIS A 1 271 ? -41.908 -2.789 52.315 1.00 80.25 271 HIS A N 1
ATOM 2120 C CA . HIS A 1 271 ? -41.990 -3.440 51.016 1.00 80.25 271 HIS A CA 1
ATOM 2121 C C . HIS A 1 271 ? -41.799 -2.448 49.870 1.00 80.25 271 HIS A C 1
ATOM 2123 O O . HIS A 1 271 ? -42.112 -1.261 49.990 1.00 80.25 271 HIS A O 1
ATOM 2129 N N . LEU A 1 272 ? -41.327 -2.980 48.745 1.00 83.94 272 LEU A N 1
ATOM 2130 C CA . LEU A 1 272 ? -41.340 -2.326 47.447 1.00 83.94 272 LEU A CA 1
ATOM 2131 C C . LEU A 1 272 ? -42.395 -2.948 46.543 1.00 83.94 272 LEU A C 1
ATOM 2133 O O . LEU A 1 272 ? -42.649 -4.155 46.584 1.00 83.94 272 LEU A O 1
ATOM 2137 N N . ILE A 1 273 ? -42.949 -2.125 45.667 1.00 85.50 273 ILE A N 1
ATOM 2138 C CA . ILE A 1 273 ? -43.590 -2.575 44.440 1.00 85.50 273 ILE A CA 1
ATOM 2139 C C . ILE A 1 273 ? -42.615 -2.281 43.303 1.00 85.50 273 ILE A C 1
ATOM 2141 O O . ILE A 1 273 ? -42.226 -1.134 43.100 1.00 85.50 273 ILE A O 1
ATOM 2145 N N . ILE A 1 274 ? -42.202 -3.330 42.598 1.00 86.31 274 ILE A N 1
ATOM 2146 C CA . ILE A 1 274 ? -41.291 -3.264 41.457 1.00 86.31 274 ILE A CA 1
ATOM 2147 C C . ILE A 1 274 ? -42.107 -3.559 40.206 1.00 86.31 274 ILE A C 1
ATOM 2149 O O . ILE A 1 274 ? -42.696 -4.634 40.101 1.00 86.31 274 ILE A O 1
ATOM 2153 N N . THR A 1 275 ? -42.153 -2.629 39.262 1.00 83.62 275 THR A N 1
ATOM 2154 C CA . THR A 1 275 ? -42.915 -2.785 38.020 1.00 83.62 275 THR A CA 1
ATOM 2155 C C . THR A 1 275 ? -41.969 -2.870 36.839 1.00 83.62 275 THR A C 1
ATOM 2157 O O . THR A 1 275 ? -41.201 -1.948 36.605 1.00 83.62 275 THR A O 1
ATOM 2160 N N . ILE A 1 276 ? -42.036 -3.965 36.080 1.00 83.69 276 ILE A N 1
ATOM 2161 C CA . ILE A 1 276 ? -41.214 -4.172 34.881 1.00 83.69 276 ILE A CA 1
ATOM 2162 C C . ILE A 1 276 ? -42.139 -4.243 33.676 1.00 83.69 276 ILE A C 1
ATOM 2164 O O . ILE A 1 276 ? -42.958 -5.161 33.580 1.00 83.69 276 ILE A O 1
ATOM 2168 N N . ASN A 1 277 ? -42.028 -3.283 32.755 1.00 76.62 277 ASN A N 1
ATOM 2169 C CA . ASN A 1 277 ? -42.876 -3.199 31.556 1.00 76.62 277 ASN A CA 1
ATOM 2170 C C . ASN A 1 277 ? -44.386 -3.350 31.868 1.00 76.62 277 ASN A C 1
ATOM 2172 O O . ASN A 1 277 ? -45.122 -4.013 31.138 1.00 76.62 277 ASN A O 1
ATOM 2176 N N . GLY A 1 278 ? -44.837 -2.782 32.992 1.00 72.50 278 GLY A N 1
ATOM 2177 C CA . GLY A 1 278 ? -46.230 -2.842 33.457 1.00 72.50 278 GLY A CA 1
ATOM 2178 C C . GLY A 1 278 ? -46.600 -4.051 34.329 1.00 72.50 278 GLY A C 1
ATOM 2179 O O . GLY A 1 278 ? -47.708 -4.087 34.863 1.00 72.50 278 GLY A O 1
ATOM 2180 N N . ASN A 1 279 ? -45.701 -5.018 34.534 1.00 77.38 279 ASN A N 1
ATOM 2181 C CA . ASN A 1 279 ? -45.923 -6.141 35.448 1.00 77.38 279 ASN A CA 1
ATOM 2182 C C . ASN A 1 279 ? -45.373 -5.818 36.840 1.00 77.38 279 ASN A C 1
ATOM 2184 O O . ASN A 1 279 ? -44.160 -5.819 37.044 1.00 77.38 279 ASN A O 1
ATOM 2188 N N . ALA A 1 280 ? -46.270 -5.555 37.791 1.00 82.81 280 ALA A N 1
ATOM 2189 C CA . ALA A 1 280 ? -45.917 -5.231 39.169 1.00 82.81 280 ALA A CA 1
ATOM 2190 C C . ALA A 1 280 ? -45.707 -6.489 40.025 1.00 82.81 280 ALA A C 1
ATOM 2192 O O . ALA A 1 280 ? -46.541 -7.398 40.043 1.00 82.81 280 ALA A O 1
ATOM 2193 N N . GLN A 1 281 ? -44.619 -6.511 40.788 1.00 81.06 281 GLN A N 1
ATOM 2194 C CA . GLN A 1 281 ? -44.312 -7.517 41.797 1.00 81.06 281 GLN A CA 1
ATOM 2195 C C . GLN A 1 281 ? -44.021 -6.850 43.137 1.00 81.06 281 GLN A C 1
ATOM 2197 O O . GLN A 1 281 ? -43.367 -5.813 43.210 1.00 81.06 281 GLN A O 1
ATOM 2202 N N . ARG A 1 282 ? -44.509 -7.456 44.219 1.00 82.50 282 ARG A N 1
ATOM 2203 C CA . ARG A 1 282 ? -44.247 -6.989 45.581 1.00 82.50 282 ARG A CA 1
ATOM 2204 C C . ARG A 1 282 ? -43.020 -7.707 46.136 1.00 82.50 282 ARG A C 1
ATOM 2206 O O . ARG A 1 282 ? -43.025 -8.933 46.203 1.00 82.50 282 ARG A O 1
ATOM 2213 N N . ALA A 1 283 ? -42.027 -6.948 46.586 1.00 79.44 283 ALA A N 1
ATOM 2214 C CA . ALA A 1 283 ? -40.835 -7.454 47.259 1.00 79.44 283 ALA A CA 1
ATOM 2215 C C . ALA A 1 283 ? -40.785 -6.937 48.702 1.00 79.44 283 ALA A C 1
ATOM 2217 O O . ALA A 1 283 ? -41.044 -5.764 48.958 1.00 79.44 283 ALA A O 1
ATOM 2218 N N . VAL A 1 284 ? -40.469 -7.812 49.654 1.00 77.56 284 VAL A N 1
ATOM 2219 C CA . VAL A 1 284 ? -40.195 -7.422 51.046 1.00 77.56 284 VAL A CA 1
ATOM 2220 C C . VAL A 1 284 ? -38.699 -7.161 51.156 1.00 77.56 284 VAL A C 1
ATOM 2222 O O . VAL A 1 284 ? -37.918 -7.978 50.670 1.00 77.56 284 VAL A O 1
ATOM 2225 N N . ILE A 1 285 ? -38.304 -6.044 51.771 1.00 72.81 285 ILE A N 1
ATOM 2226 C CA . ILE A 1 285 ? -36.894 -5.776 52.063 1.00 72.81 285 ILE A CA 1
ATOM 2227 C C . ILE A 1 285 ? -36.693 -5.796 53.573 1.00 72.81 285 ILE A C 1
ATOM 2229 O O . ILE A 1 285 ? -37.390 -5.096 54.302 1.00 72.81 285 ILE A O 1
ATOM 2233 N N . GLU A 1 286 ? -35.752 -6.614 54.033 1.00 67.31 286 GLU A N 1
ATOM 2234 C CA . GLU A 1 286 ? -35.404 -6.719 55.453 1.00 67.31 286 GLU A CA 1
ATOM 2235 C C . GLU A 1 286 ? -34.365 -5.662 55.870 1.00 67.31 286 GLU A C 1
ATOM 2237 O O . GLU A 1 286 ? -34.435 -5.132 56.979 1.00 67.31 286 GLU A O 1
ATOM 2242 N N . ASP A 1 287 ? -33.456 -5.309 54.956 1.00 67.75 287 ASP A N 1
ATOM 2243 C CA . ASP A 1 287 ? -32.376 -4.339 55.150 1.00 67.75 287 ASP A CA 1
ATOM 2244 C C . ASP A 1 287 ? -32.582 -3.047 54.344 1.00 67.75 287 ASP A C 1
ATOM 2246 O O . ASP A 1 287 ? -33.423 -2.948 53.458 1.00 67.75 287 ASP A O 1
ATOM 2250 N N . ARG A 1 288 ? -31.774 -2.018 54.617 1.00 70.44 288 ARG A N 1
ATOM 2251 C CA . ARG A 1 288 ? -31.779 -0.783 53.809 1.00 70.44 288 ARG A CA 1
ATOM 2252 C C . ARG A 1 288 ? -31.200 -0.969 52.410 1.00 70.44 288 ARG A C 1
ATOM 2254 O O . ARG A 1 288 ? -31.272 -0.039 51.622 1.00 70.44 288 ARG A O 1
ATOM 2261 N N . GLN A 1 289 ? -30.609 -2.121 52.109 1.00 79.38 289 GLN A N 1
ATOM 2262 C CA . GLN A 1 289 ? -29.974 -2.417 50.833 1.00 79.38 289 GLN A CA 1
ATOM 2263 C C . GLN A 1 289 ? -30.395 -3.805 50.352 1.00 79.38 289 GLN A C 1
ATOM 2265 O O . GLN A 1 289 ? -30.420 -4.747 51.139 1.00 79.38 289 GLN A O 1
ATOM 2270 N N . ALA A 1 290 ? -30.688 -3.946 49.062 1.00 79.31 290 ALA A N 1
ATOM 2271 C CA . ALA A 1 290 ? -30.951 -5.240 48.443 1.00 79.31 290 ALA A CA 1
ATOM 2272 C C . ALA A 1 290 ? -30.400 -5.312 47.016 1.00 79.31 290 ALA A C 1
ATOM 2274 O O . ALA A 1 290 ? -29.990 -4.311 46.428 1.00 79.31 290 ALA A O 1
ATOM 2275 N N . PHE A 1 291 ? -30.406 -6.519 46.457 1.00 82.19 291 PHE A N 1
ATOM 2276 C CA . PHE A 1 291 ? -30.068 -6.772 45.063 1.00 82.19 291 PHE A CA 1
ATOM 2277 C C . PHE A 1 291 ? -31.217 -7.524 44.407 1.00 82.19 291 PHE A C 1
ATOM 2279 O O . PHE A 1 291 ? -31.715 -8.511 44.946 1.00 82.19 291 PHE A O 1
ATOM 2286 N N . LEU A 1 292 ? -31.635 -7.037 43.248 1.00 83.06 292 LEU A N 1
ATOM 2287 C CA . LEU A 1 292 ? -32.695 -7.601 42.439 1.00 83.06 292 LEU A CA 1
ATOM 2288 C C . LEU A 1 292 ? -32.076 -8.266 41.214 1.00 83.06 292 LEU A C 1
ATOM 2290 O O . LEU A 1 292 ? -31.458 -7.588 40.397 1.00 83.06 292 LEU A O 1
ATOM 2294 N N . ASP A 1 293 ? -32.258 -9.575 41.090 1.00 84.12 293 ASP A N 1
ATOM 2295 C CA . ASP A 1 293 ? -31.897 -10.328 39.891 1.00 84.12 293 ASP A CA 1
ATOM 2296 C C . ASP A 1 293 ? -33.105 -10.391 38.950 1.00 84.12 293 ASP A C 1
ATOM 2298 O O . ASP A 1 293 ? -34.151 -10.947 39.295 1.00 84.12 293 ASP A O 1
ATOM 2302 N N . LEU A 1 294 ? -32.966 -9.781 37.774 1.00 81.75 294 LEU A N 1
ATOM 2303 C CA . LEU A 1 294 ? -33.971 -9.780 36.713 1.00 81.75 294 LEU A CA 1
ATOM 2304 C C . LEU A 1 294 ? -33.707 -10.857 35.652 1.00 81.75 294 LEU A C 1
ATOM 2306 O O . LEU A 1 294 ? -34.474 -10.977 34.696 1.00 81.75 294 LEU A O 1
ATOM 2310 N N . GLY A 1 295 ? -32.644 -11.650 35.813 1.00 80.75 295 GLY A N 1
ATOM 2311 C CA . GLY A 1 295 ? -32.214 -12.645 34.846 1.00 80.75 295 GLY A CA 1
ATOM 2312 C C . GLY A 1 295 ? -31.774 -12.016 33.526 1.00 80.75 295 GLY A C 1
ATOM 2313 O O . GLY A 1 295 ? -31.248 -10.906 33.482 1.00 80.75 295 GLY A O 1
ATOM 2314 N N . THR A 1 296 ? -31.974 -12.744 32.430 1.00 82.12 296 THR A N 1
ATOM 2315 C CA . THR A 1 296 ? -31.719 -12.227 31.081 1.00 82.12 296 THR A CA 1
ATOM 2316 C C . THR A 1 296 ? -32.989 -11.587 30.535 1.00 82.12 296 THR A C 1
ATOM 2318 O O . THR A 1 296 ? -34.063 -12.193 30.544 1.00 82.12 296 THR A O 1
ATOM 2321 N N . LEU A 1 297 ? -32.869 -10.345 30.071 1.00 82.25 297 LEU A N 1
ATOM 2322 C CA . LEU A 1 297 ? -33.964 -9.612 29.444 1.00 82.25 297 LEU A CA 1
ATOM 2323 C C . LEU A 1 297 ? -33.784 -9.598 27.913 1.00 82.25 297 LEU A C 1
ATOM 2325 O O . LEU A 1 297 ? -32.645 -9.626 27.445 1.00 82.25 297 LEU A O 1
ATOM 2329 N N . PRO A 1 298 ? -34.872 -9.585 27.119 1.00 76.75 298 PRO A N 1
ATOM 2330 C CA . PRO A 1 298 ? -34.782 -9.496 25.661 1.00 76.75 298 PRO A CA 1
ATOM 2331 C C . PRO A 1 298 ? -34.102 -8.208 25.179 1.00 76.75 298 PRO A C 1
ATOM 2333 O O . PRO A 1 298 ? -34.168 -7.181 25.839 1.00 76.75 298 PRO A O 1
ATOM 2336 N N . VAL A 1 299 ? -33.515 -8.231 23.979 1.00 74.06 299 VAL A N 1
ATOM 2337 C CA . VAL A 1 299 ? -32.974 -7.020 23.333 1.00 74.06 299 VAL A CA 1
ATOM 2338 C C . VAL A 1 299 ? -34.055 -5.937 23.213 1.00 74.06 299 VAL A C 1
ATOM 2340 O O . VAL A 1 299 ? -35.139 -6.197 22.686 1.00 74.06 299 VAL A O 1
ATOM 2343 N N . GLY A 1 300 ? -33.740 -4.719 23.660 1.00 70.44 300 GLY A N 1
ATOM 2344 C CA . GLY A 1 300 ? -34.658 -3.579 23.674 1.00 70.44 300 GLY A CA 1
ATOM 2345 C C . GLY A 1 300 ? -34.587 -2.752 24.959 1.00 70.44 300 GLY A C 1
ATOM 2346 O O . GLY A 1 300 ? -33.668 -2.897 25.764 1.00 70.44 300 GLY A O 1
ATOM 2347 N N . HIS A 1 301 ? -35.567 -1.863 25.129 1.00 75.62 301 HIS A N 1
ATOM 2348 C CA . HIS A 1 301 ? -35.701 -0.996 26.299 1.00 75.62 301 HIS A CA 1
ATOM 2349 C C . HIS A 1 301 ? -36.688 -1.587 27.305 1.00 75.62 301 HIS A C 1
ATOM 2351 O O . HIS A 1 301 ? -37.786 -2.020 26.939 1.00 75.62 301 HIS A O 1
ATOM 2357 N N . HIS A 1 302 ? -36.320 -1.552 28.581 1.00 79.75 302 HIS A N 1
ATOM 2358 C CA . HIS A 1 302 ? -37.166 -1.979 29.684 1.00 79.75 302 HIS A CA 1
ATOM 2359 C C . HIS A 1 302 ? -37.185 -0.917 30.776 1.00 79.75 302 HIS A C 1
ATOM 2361 O O . HIS A 1 302 ? -36.141 -0.531 31.297 1.00 79.75 302 HIS A O 1
ATOM 2367 N N . ASN A 1 303 ? -38.382 -0.469 31.144 1.00 80.56 303 ASN A N 1
ATOM 2368 C CA . ASN A 1 303 ? -38.551 0.443 32.268 1.00 80.56 303 ASN A CA 1
ATOM 2369 C C . ASN A 1 303 ? -38.824 -0.371 33.528 1.00 80.56 303 ASN A C 1
ATOM 2371 O O . ASN A 1 303 ? -39.708 -1.239 33.532 1.00 80.56 303 ASN A O 1
ATOM 2375 N N . VAL A 1 304 ? -38.041 -0.091 34.567 1.00 82.50 304 VAL A N 1
ATOM 2376 C CA . VAL A 1 304 ? -38.178 -0.698 35.886 1.00 82.50 304 VAL A CA 1
ATOM 2377 C C . VAL A 1 304 ? -38.482 0.404 36.892 1.00 82.50 304 VAL A C 1
ATOM 2379 O O . VAL A 1 304 ? -37.623 1.236 37.186 1.00 82.50 304 VAL A O 1
ATOM 2382 N N . ASP A 1 305 ? -39.702 0.392 37.418 1.00 82.75 305 ASP A N 1
ATOM 2383 C CA . ASP A 1 305 ? -40.183 1.356 38.406 1.00 82.75 305 ASP A CA 1
ATOM 2384 C C . ASP A 1 305 ? -40.167 0.741 39.807 1.00 82.75 305 ASP A C 1
ATOM 2386 O O . ASP A 1 305 ? -40.550 -0.415 39.996 1.00 82.75 305 ASP A O 1
ATOM 2390 N N . PHE A 1 306 ? -39.771 1.531 40.798 1.00 83.25 306 PHE A N 1
ATOM 2391 C CA . PHE A 1 306 ? -39.702 1.175 42.208 1.00 83.25 306 PHE A CA 1
ATOM 2392 C C . PHE A 1 306 ? -40.584 2.121 43.013 1.00 83.25 306 PHE A C 1
ATOM 2394 O O . PHE A 1 306 ? -40.400 3.335 42.982 1.00 83.25 306 PHE A O 1
ATOM 2401 N N . GLU A 1 307 ? -41.506 1.569 43.791 1.00 84.69 307 GLU A N 1
ATOM 2402 C CA . GLU A 1 307 ? -42.318 2.324 44.742 1.00 84.69 307 GLU A CA 1
ATOM 2403 C C . GLU A 1 307 ? -42.123 1.749 46.143 1.00 84.69 307 GLU A C 1
ATOM 2405 O O . GLU A 1 307 ? -42.397 0.570 46.372 1.00 84.69 307 GLU A O 1
ATOM 2410 N N . ALA A 1 308 ? -41.653 2.567 47.086 1.00 81.25 308 ALA A N 1
ATOM 2411 C CA . ALA A 1 308 ? -41.431 2.142 48.462 1.00 81.25 308 ALA A CA 1
ATOM 2412 C C . ALA A 1 308 ? -42.582 2.529 49.383 1.00 81.25 308 ALA A C 1
ATOM 2414 O O . ALA A 1 308 ? -43.103 3.642 49.310 1.00 81.25 308 ALA A O 1
ATOM 2415 N N . PHE A 1 309 ? -42.930 1.630 50.304 1.00 81.75 309 PHE A N 1
ATOM 2416 C CA . PHE A 1 309 ? -44.022 1.817 51.254 1.00 81.75 309 PHE A CA 1
ATOM 2417 C C . PHE A 1 309 ? -43.541 1.589 52.692 1.00 81.75 309 PHE A C 1
ATOM 2419 O O . PHE A 1 309 ? -42.900 0.581 53.004 1.00 81.75 309 PHE A O 1
ATOM 2426 N N . ALA A 1 310 ? -43.879 2.533 53.573 1.00 75.25 310 ALA A N 1
ATOM 2427 C CA . ALA A 1 310 ? -43.758 2.382 55.022 1.00 75.25 310 ALA A CA 1
ATOM 2428 C C . ALA A 1 310 ? -45.010 1.703 55.608 1.00 75.25 310 ALA A C 1
ATOM 2430 O O . ALA A 1 310 ? -46.070 1.702 54.973 1.00 75.25 310 ALA A O 1
ATOM 2431 N N . SER A 1 311 ? -44.887 1.156 56.819 1.00 64.81 311 SER A N 1
ATOM 2432 C CA . SER A 1 311 ? -45.963 0.468 57.542 1.00 64.81 311 SER A CA 1
ATOM 2433 C C . SER A 1 311 ? -47.198 1.357 57.583 1.00 64.81 311 SER A C 1
ATOM 2435 O O . SER A 1 311 ? -47.116 2.526 57.951 1.00 64.81 311 SER A O 1
ATOM 2437 N N . ASP A 1 312 ? -48.331 0.793 57.172 1.00 63.31 312 ASP A N 1
ATOM 2438 C CA . ASP A 1 312 ? -49.658 1.419 57.171 1.00 63.31 312 ASP A CA 1
ATOM 2439 C C . ASP A 1 312 ? -49.880 2.590 56.187 1.00 63.31 312 ASP A C 1
ATOM 2441 O O . ASP A 1 312 ? -50.956 3.193 56.187 1.00 63.31 312 ASP A O 1
ATOM 2445 N N . SER A 1 313 ? -48.932 2.884 55.286 1.00 67.69 313 SER A N 1
ATOM 2446 C CA . SER A 1 313 ? -49.135 3.881 54.224 1.00 67.69 313 SER A CA 1
ATOM 2447 C C . SER A 1 313 ? -49.751 3.271 52.960 1.00 67.69 313 SER A C 1
ATOM 2449 O O . SER A 1 313 ? -49.255 2.284 52.419 1.00 67.69 313 SER A O 1
ATOM 2451 N N . THR A 1 314 ? -50.813 3.895 52.441 1.00 67.69 314 THR A N 1
ATOM 2452 C CA . THR A 1 314 ? -51.397 3.566 51.120 1.00 67.69 314 THR A CA 1
ATOM 2453 C C . THR A 1 314 ? -50.763 4.359 49.981 1.00 67.69 314 THR A C 1
ATOM 2455 O O . THR A 1 314 ? -50.951 4.024 48.812 1.00 67.69 314 THR A O 1
ATOM 2458 N N . THR A 1 315 ? -49.992 5.393 50.314 1.00 70.12 315 THR A N 1
ATOM 2459 C CA . THR A 1 315 ? -49.224 6.196 49.367 1.00 70.12 315 THR A CA 1
ATOM 2460 C C . THR A 1 315 ? -47.743 5.835 49.458 1.00 70.12 315 THR A C 1
ATOM 2462 O O . THR A 1 315 ? -47.221 5.689 50.569 1.00 70.12 315 THR A O 1
ATOM 2465 N N . PRO A 1 316 ? -47.046 5.705 48.323 1.00 71.69 316 PRO A N 1
ATOM 2466 C CA . PRO A 1 316 ? -45.622 5.421 48.336 1.00 71.69 316 PRO A CA 1
ATOM 2467 C C . PRO A 1 316 ? -44.870 6.579 48.992 1.00 71.69 316 PRO A C 1
ATOM 2469 O O . PRO A 1 316 ? -45.126 7.746 48.697 1.00 71.69 316 PRO A O 1
ATOM 2472 N N . VAL A 1 317 ? -43.959 6.241 49.901 1.00 69.88 317 VAL A N 1
ATOM 2473 C CA . VAL A 1 317 ? -43.093 7.205 50.596 1.00 69.88 317 VAL A CA 1
ATOM 2474 C C . VAL A 1 317 ? -41.901 7.620 49.738 1.00 69.88 317 VAL A C 1
ATOM 2476 O O . VAL A 1 317 ? -41.269 8.629 50.029 1.00 69.88 317 VAL A O 1
ATOM 2479 N N . ALA A 1 318 ? -41.604 6.846 48.692 1.00 69.81 318 ALA A N 1
ATOM 2480 C CA . ALA A 1 318 ? -40.557 7.124 47.726 1.00 69.81 318 ALA A CA 1
ATOM 2481 C C . ALA A 1 318 ? -40.864 6.430 46.394 1.00 69.81 318 ALA A C 1
ATOM 2483 O O . ALA A 1 318 ? -41.483 5.360 46.378 1.00 69.81 318 ALA A O 1
ATOM 2484 N N . LYS A 1 319 ? -40.413 7.023 45.288 1.00 75.00 319 LYS A N 1
ATOM 2485 C CA . LYS A 1 319 ? -40.481 6.435 43.947 1.00 75.00 319 LYS A CA 1
ATOM 2486 C C . LYS A 1 319 ? -39.160 6.634 43.223 1.00 75.00 319 LYS A C 1
ATOM 2488 O O . LYS A 1 319 ? -38.563 7.694 43.382 1.00 75.00 319 LYS A O 1
ATOM 2493 N N . GLU A 1 320 ? -38.764 5.658 42.417 1.00 72.69 320 GLU A N 1
ATOM 2494 C CA . GLU A 1 320 ? -37.595 5.732 41.539 1.00 72.69 320 GLU A CA 1
ATOM 2495 C C . GLU A 1 320 ? -37.838 4.906 40.274 1.00 72.69 320 GLU A C 1
ATOM 2497 O O . GLU A 1 320 ? -38.615 3.956 40.296 1.00 72.69 320 GLU A O 1
ATOM 2502 N N . SER A 1 321 ? -37.175 5.243 39.172 1.00 76.94 321 SER A N 1
ATOM 2503 C CA . SER A 1 321 ? -37.234 4.474 37.927 1.00 76.94 321 SER A CA 1
ATOM 2504 C C . SER A 1 321 ? -35.844 4.347 37.322 1.00 76.94 321 SER A C 1
ATOM 2506 O O . SER A 1 321 ? -35.089 5.318 37.312 1.00 76.94 321 SER A O 1
ATOM 2508 N N . ILE A 1 322 ? -35.524 3.180 36.770 1.00 76.69 322 ILE A N 1
ATOM 2509 C CA . ILE A 1 322 ? -34.316 2.958 35.971 1.00 76.69 322 ILE A CA 1
ATOM 2510 C C . ILE A 1 322 ? -34.708 2.386 34.611 1.00 76.69 322 ILE A C 1
ATOM 2512 O O . ILE A 1 322 ? -35.513 1.456 34.505 1.00 76.69 322 ILE A O 1
ATOM 2516 N N . ARG A 1 323 ? -34.120 2.947 33.559 1.00 77.56 323 ARG A N 1
ATOM 2517 C CA . ARG A 1 323 ? -34.205 2.419 32.204 1.00 77.56 323 ARG A CA 1
ATOM 2518 C C . ARG A 1 323 ? -33.070 1.424 31.988 1.00 77.56 323 ARG A C 1
ATOM 2520 O O . ARG A 1 323 ? -31.892 1.751 32.151 1.00 77.56 323 ARG A O 1
ATOM 2527 N N . VAL A 1 324 ? -33.453 0.208 31.630 1.00 80.75 324 VAL A N 1
ATOM 2528 C CA . VAL A 1 324 ? -32.571 -0.914 31.328 1.00 80.75 324 VAL A CA 1
ATOM 2529 C C . VAL A 1 324 ? -32.554 -1.123 29.819 1.00 80.75 324 VAL A C 1
ATOM 2531 O O . VAL A 1 324 ? -33.570 -1.482 29.226 1.00 80.75 324 VAL A O 1
ATOM 2534 N N . ASP A 1 325 ? -31.390 -0.930 29.211 1.00 74.88 325 ASP A N 1
ATOM 2535 C CA . ASP A 1 325 ? -31.190 -1.104 27.774 1.00 74.88 325 ASP A CA 1
ATOM 2536 C C . ASP A 1 325 ? -30.418 -2.397 27.504 1.00 74.88 325 ASP A C 1
ATOM 2538 O O . ASP A 1 325 ? -29.247 -2.518 27.871 1.00 74.88 325 ASP A O 1
ATOM 2542 N N . ILE A 1 326 ? -31.042 -3.357 26.823 1.00 77.12 326 ILE A N 1
ATOM 2543 C CA . ILE A 1 326 ? -30.375 -4.587 26.388 1.00 77.12 326 ILE A CA 1
ATOM 2544 C C . ILE A 1 326 ? -29.960 -4.443 24.932 1.00 77.12 326 ILE A C 1
ATOM 2546 O O . ILE A 1 326 ? -30.801 -4.321 24.038 1.00 77.12 326 ILE A O 1
ATOM 2550 N N . ARG A 1 327 ? -28.650 -4.475 24.682 1.00 69.38 327 ARG A N 1
ATOM 2551 C CA . ARG A 1 327 ? -28.071 -4.365 23.338 1.00 69.38 327 ARG A CA 1
ATOM 2552 C C . ARG A 1 327 ? -27.617 -5.722 22.804 1.00 69.38 327 ARG A C 1
ATOM 2554 O O . ARG A 1 327 ? -27.076 -6.518 23.568 1.00 69.38 327 ARG A O 1
ATOM 2561 N N . PRO A 1 328 ? -27.743 -5.985 21.493 1.00 58.53 328 PRO A N 1
ATOM 2562 C CA . PRO A 1 328 ? -27.142 -7.175 20.904 1.00 58.53 328 PRO A CA 1
ATOM 2563 C C . PRO A 1 328 ? -25.616 -7.134 21.065 1.00 58.53 328 PRO A C 1
ATOM 2565 O O . PRO A 1 328 ? -25.001 -6.064 21.005 1.00 58.53 328 PRO A O 1
ATOM 2568 N N . ARG A 1 329 ? -24.986 -8.302 21.238 1.00 53.66 329 ARG A N 1
ATOM 2569 C CA . ARG A 1 329 ? -23.522 -8.407 21.180 1.00 53.66 329 ARG A CA 1
ATOM 2570 C C . ARG A 1 329 ? -23.071 -8.075 19.762 1.00 53.66 329 ARG A C 1
ATOM 2572 O O . ARG A 1 329 ? -23.413 -8.781 18.817 1.00 53.66 329 ARG A O 1
ATOM 2579 N N . SER A 1 330 ? -22.322 -6.990 19.606 1.00 42.25 330 SER A N 1
ATOM 2580 C CA . SER A 1 330 ? -21.774 -6.617 18.306 1.00 42.25 330 SER A CA 1
ATOM 2581 C C . SER A 1 330 ? -20.589 -7.523 17.983 1.00 42.25 330 SER A C 1
ATOM 2583 O O . SER A 1 330 ? -19.519 -7.368 18.561 1.00 42.25 330 SER A O 1
ATOM 2585 N N . ILE A 1 331 ? -20.768 -8.446 17.040 1.00 35.66 331 ILE A N 1
ATOM 2586 C CA . ILE A 1 331 ? -19.663 -9.133 16.367 1.00 35.66 331 ILE A CA 1
ATOM 2587 C C . ILE A 1 331 ? -19.219 -8.192 15.246 1.00 35.66 331 ILE A C 1
ATOM 2589 O O . ILE A 1 331 ? -19.812 -8.199 14.169 1.00 35.66 331 ILE A O 1
ATOM 2593 N N . ARG A 1 332 ? -18.240 -7.318 15.499 1.00 36.56 332 ARG A N 1
ATOM 2594 C CA . ARG A 1 332 ? -17.544 -6.651 14.391 1.00 36.56 332 ARG A CA 1
ATOM 2595 C C . ARG A 1 332 ? -16.279 -7.427 14.040 1.00 36.56 332 ARG A C 1
ATOM 2597 O O . ARG A 1 332 ? -15.536 -7.781 14.951 1.00 36.56 332 ARG A O 1
ATOM 2604 N N . PRO A 1 333 ? -15.995 -7.628 12.746 1.00 35.41 333 PRO A N 1
ATOM 2605 C CA . PRO A 1 333 ? -14.628 -7.762 12.277 1.00 35.41 333 PRO A CA 1
ATOM 2606 C C . PRO A 1 333 ? -13.973 -6.370 12.283 1.00 35.41 333 PRO A C 1
ATOM 2608 O O . PRO A 1 333 ? -14.530 -5.417 11.739 1.00 35.41 333 PRO A O 1
ATOM 2611 N N . GLY A 1 334 ? -12.800 -6.248 12.905 1.00 40.91 334 GLY A N 1
ATOM 2612 C CA . GLY A 1 334 ? -11.931 -5.072 12.784 1.00 40.91 334 GLY A CA 1
ATOM 2613 C C . GLY A 1 334 ? -12.040 -4.042 13.916 1.00 40.91 334 GLY A C 1
ATOM 2614 O O . GLY A 1 334 ? -12.966 -3.237 13.962 1.00 40.91 334 GLY A O 1
ATOM 2615 N N . SER A 1 335 ? -11.016 -4.015 14.773 1.00 39.81 335 SER A N 1
ATOM 2616 C CA . SER A 1 335 ? -10.793 -3.101 15.912 1.00 39.81 335 SER A CA 1
ATOM 2617 C C . SER A 1 335 ? -11.853 -3.135 17.025 1.00 39.81 335 SER A C 1
ATOM 2619 O O . SER A 1 335 ? -12.946 -2.581 16.912 1.00 39.81 335 SER A O 1
ATOM 2621 N N . GLY A 1 336 ? -11.498 -3.794 18.127 1.00 37.50 336 GLY A N 1
ATOM 2622 C CA . GLY A 1 336 ? -12.366 -3.942 19.286 1.00 37.50 336 GLY A CA 1
ATOM 2623 C C . GLY A 1 336 ? -12.818 -2.627 19.919 1.00 37.50 336 GLY A C 1
ATOM 2624 O O . GLY A 1 336 ? -12.143 -1.600 19.838 1.00 37.50 336 GLY A O 1
ATOM 2625 N N . SER A 1 337 ? -13.979 -2.657 20.572 1.00 38.22 337 SER A N 1
ATOM 2626 C CA . SER A 1 337 ? -14.448 -1.544 21.408 1.00 38.22 337 SER A CA 1
ATOM 2627 C C . SER A 1 337 ? -13.657 -1.451 22.725 1.00 38.22 337 SER A C 1
ATOM 2629 O O . SER A 1 337 ? -13.048 -2.424 23.160 1.00 38.22 337 SER A O 1
ATOM 2631 N N . LEU A 1 338 ? -13.743 -0.314 23.433 1.00 36.03 338 LEU A N 1
ATOM 2632 C CA . LEU A 1 338 ? -13.168 -0.059 24.776 1.00 36.03 338 LEU A CA 1
ATOM 2633 C C . LEU A 1 338 ? -13.542 -1.085 25.880 1.00 36.03 338 LEU A C 1
ATOM 2635 O O . LEU A 1 338 ? -13.143 -0.914 27.031 1.00 36.03 338 LEU A O 1
ATOM 2639 N N . ARG A 1 339 ? -14.334 -2.118 25.564 1.00 40.62 339 ARG A N 1
ATOM 2640 C CA . ARG A 1 339 ? -14.782 -3.188 26.470 1.00 40.62 339 ARG A CA 1
ATOM 2641 C C . ARG A 1 339 ? -14.478 -4.601 25.975 1.00 40.62 339 ARG A C 1
ATOM 2643 O O . ARG A 1 339 ? -14.840 -5.560 26.651 1.00 40.62 339 ARG A O 1
ATOM 2650 N N . GLU A 1 340 ? -13.807 -4.748 24.840 1.00 50.66 340 GLU A N 1
ATOM 2651 C CA . GLU A 1 340 ? -13.143 -6.006 24.517 1.00 50.66 340 GLU A CA 1
ATOM 2652 C C . GLU A 1 340 ? -11.865 -6.068 25.347 1.00 50.66 340 GLU A C 1
ATOM 2654 O O . GLU A 1 340 ? -11.144 -5.078 25.472 1.00 50.66 340 GLU A O 1
ATOM 2659 N N . GLY A 1 341 ? -11.580 -7.204 25.986 1.00 55.72 341 GLY A N 1
ATOM 2660 C CA . GLY A 1 341 ? -10.389 -7.283 26.832 1.00 55.72 341 GLY A CA 1
ATOM 2661 C C . GLY A 1 341 ? -9.077 -7.223 26.024 1.00 55.72 341 GLY A C 1
ATOM 2662 O O . GLY A 1 341 ? -7.993 -7.211 26.605 1.00 55.72 341 GLY A O 1
ATOM 2663 N N . LEU A 1 342 ? -9.185 -7.183 24.693 1.00 60.06 342 LEU A N 1
ATOM 2664 C CA . LEU A 1 342 ? -8.135 -6.831 23.754 1.00 60.06 342 LEU A CA 1
ATOM 2665 C C . LEU A 1 342 ? -8.562 -5.582 22.974 1.00 60.06 342 LEU A C 1
ATOM 2667 O O . LEU A 1 342 ? -9.674 -5.524 22.460 1.00 60.06 342 LEU A O 1
ATOM 2671 N N . LEU A 1 343 ? -7.657 -4.618 22.831 1.00 72.75 343 LEU A N 1
ATOM 2672 C CA . LEU A 1 343 ? -7.802 -3.464 21.944 1.00 72.75 343 LEU A CA 1
ATOM 2673 C C . LEU A 1 343 ? -6.650 -3.472 20.943 1.00 72.75 343 LEU A C 1
ATOM 2675 O O . LEU A 1 343 ? -5.498 -3.624 21.339 1.00 72.75 343 LEU A O 1
ATOM 2679 N N . LEU A 1 344 ? -6.954 -3.280 19.663 1.00 73.75 344 LEU A N 1
ATOM 2680 C CA . LEU A 1 344 ? -5.960 -3.164 18.599 1.00 73.75 344 LEU A CA 1
ATOM 2681 C C . LEU A 1 344 ? -5.905 -1.718 18.114 1.00 73.75 344 LEU A C 1
ATOM 2683 O O . LEU A 1 344 ? -6.905 -1.189 17.632 1.00 73.75 344 LEU A O 1
ATOM 2687 N N . LEU A 1 345 ? -4.739 -1.097 18.226 1.00 75.31 345 LEU A N 1
ATOM 2688 C CA . LEU A 1 345 ? -4.448 0.214 17.665 1.00 75.31 345 LEU A CA 1
ATOM 2689 C C . LEU A 1 345 ? -3.589 0.013 16.420 1.00 75.31 345 LEU A C 1
ATOM 2691 O O . LEU A 1 345 ? -2.548 -0.642 16.493 1.00 75.31 345 LEU A O 1
ATOM 2695 N N . THR A 1 346 ? -4.017 0.563 15.284 1.00 74.50 346 THR A N 1
ATOM 2696 C CA . THR A 1 346 ? -3.234 0.512 14.046 1.00 74.50 346 THR A CA 1
ATOM 2697 C C . THR A 1 346 ? -3.096 1.878 13.394 1.00 74.50 346 THR A C 1
ATOM 2699 O O . THR A 1 346 ? -4.039 2.671 13.369 1.00 74.50 346 THR A O 1
ATOM 2702 N N . SER A 1 347 ? -1.914 2.150 12.847 1.00 71.56 347 SER A N 1
ATOM 2703 C CA . SER A 1 347 ? -1.627 3.345 12.053 1.00 71.56 347 SER A CA 1
ATOM 2704 C C . SER A 1 347 ? -0.870 2.930 10.785 1.00 71.56 347 SER A C 1
ATOM 2706 O O . SER A 1 347 ? 0.227 2.382 10.908 1.00 71.56 347 SER A O 1
ATOM 2708 N N . PRO A 1 348 ? -1.424 3.139 9.575 1.00 69.81 348 PRO A N 1
ATOM 2709 C CA . PRO A 1 348 ? -2.772 3.643 9.284 1.00 69.81 348 PRO A CA 1
ATOM 2710 C C . PRO A 1 348 ? -3.889 2.670 9.723 1.00 69.81 348 PRO A C 1
ATOM 2712 O O . PRO A 1 348 ? -3.660 1.484 9.958 1.00 69.81 348 PRO A O 1
ATOM 2715 N N . SER A 1 349 ? -5.122 3.173 9.841 1.00 55.69 349 SER A N 1
ATOM 2716 C CA . SER A 1 349 ? -6.285 2.378 10.280 1.00 55.69 349 SER A CA 1
ATOM 2717 C C . SER A 1 349 ? -6.823 1.419 9.211 1.00 55.69 349 SER A C 1
ATOM 2719 O O . SER A 1 349 ? -7.406 0.395 9.550 1.00 55.69 349 SER A O 1
ATOM 2721 N N . ALA A 1 350 ? -6.609 1.732 7.932 1.00 65.81 350 ALA A N 1
ATOM 2722 C CA . ALA A 1 350 ? -6.896 0.865 6.792 1.00 65.81 350 ALA A CA 1
ATOM 2723 C C . ALA A 1 350 ? -5.595 0.661 6.002 1.00 65.81 350 ALA A C 1
ATOM 2725 O O . ALA A 1 350 ? -5.375 1.348 5.003 1.00 65.81 350 ALA A O 1
ATOM 2726 N N . PRO A 1 351 ? -4.682 -0.190 6.499 1.00 77.88 351 PRO A N 1
ATOM 2727 C CA . PRO A 1 351 ? -3.408 -0.405 5.837 1.00 77.88 351 PRO A CA 1
ATOM 2728 C C . PRO A 1 351 ? -3.596 -1.118 4.503 1.00 77.88 351 PRO A C 1
ATOM 2730 O O . PRO A 1 351 ? -4.463 -1.974 4.344 1.00 77.88 351 PRO A O 1
ATOM 2733 N N . SER A 1 352 ? -2.738 -0.803 3.547 1.00 79.12 352 SER A N 1
ATOM 2734 C CA . SER A 1 352 ? -2.574 -1.608 2.345 1.00 79.12 352 SER A CA 1
ATOM 2735 C C . SER A 1 352 ? -1.673 -2.813 2.615 1.00 79.12 352 SER A C 1
ATOM 2737 O O . SER A 1 352 ? -0.819 -2.804 3.508 1.00 79.12 352 SER A O 1
ATOM 2739 N N . LEU A 1 353 ? -1.827 -3.863 1.808 1.00 84.12 353 LEU A N 1
ATOM 2740 C CA . LEU A 1 353 ? -0.961 -5.043 1.856 1.00 84.12 353 LEU A CA 1
ATOM 2741 C C . LEU A 1 353 ? 0.520 -4.650 1.711 1.00 84.12 353 LEU A C 1
ATOM 2743 O O . LEU A 1 353 ? 1.365 -5.153 2.448 1.00 84.12 353 LEU A O 1
ATOM 2747 N N . THR A 1 354 ? 0.833 -3.699 0.827 1.00 80.69 354 THR A N 1
ATOM 2748 C CA . THR A 1 354 ? 2.197 -3.187 0.627 1.00 80.69 354 THR A CA 1
ATOM 2749 C C . THR A 1 354 ? 2.764 -2.547 1.894 1.00 80.69 354 THR A C 1
ATOM 2751 O O . THR A 1 354 ? 3.895 -2.849 2.266 1.00 80.69 354 THR A O 1
ATOM 2754 N N . GLU A 1 355 ? 1.983 -1.719 2.594 1.00 79.56 355 GLU A N 1
ATOM 2755 C CA . GLU A 1 355 ? 2.410 -1.098 3.858 1.00 79.56 355 GLU A CA 1
ATOM 2756 C C . GLU A 1 355 ? 2.634 -2.142 4.960 1.00 79.56 355 GLU A C 1
ATOM 2758 O O . GLU A 1 355 ? 3.567 -2.018 5.760 1.00 79.56 355 GLU A O 1
ATOM 2763 N N . MET A 1 356 ? 1.797 -3.188 5.003 1.00 85.00 356 MET A N 1
ATOM 2764 C CA . MET A 1 356 ? 1.950 -4.297 5.950 1.00 85.00 356 MET A CA 1
ATOM 2765 C C . MET A 1 356 ? 3.266 -5.047 5.709 1.00 85.00 356 MET A C 1
ATOM 2767 O O . MET A 1 356 ? 3.994 -5.349 6.655 1.00 85.00 356 MET A O 1
ATOM 2771 N N . LEU A 1 357 ? 3.604 -5.305 4.442 1.00 82.56 357 LEU A N 1
ATOM 2772 C CA . LEU A 1 357 ? 4.833 -6.001 4.055 1.00 82.56 357 LEU A CA 1
ATOM 2773 C C . LEU A 1 357 ? 6.093 -5.156 4.229 1.00 82.56 357 LEU A C 1
ATOM 2775 O O . LEU A 1 357 ? 7.130 -5.684 4.630 1.00 82.56 357 LEU A O 1
ATOM 2779 N N . SER A 1 358 ? 6.015 -3.850 3.972 1.00 7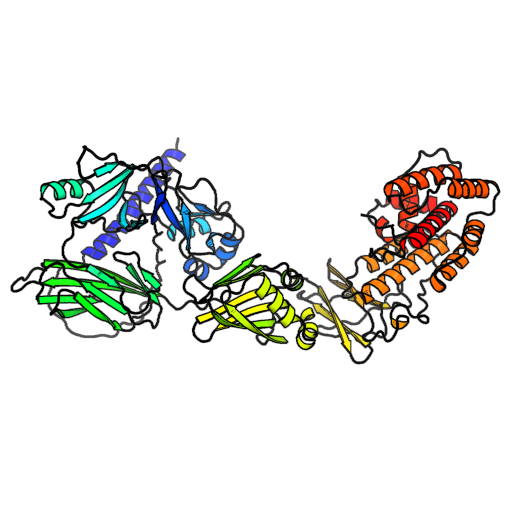9.31 358 SER A N 1
ATOM 2780 C CA . SER A 1 358 ? 7.141 -2.934 4.172 1.00 79.31 358 SER A CA 1
ATO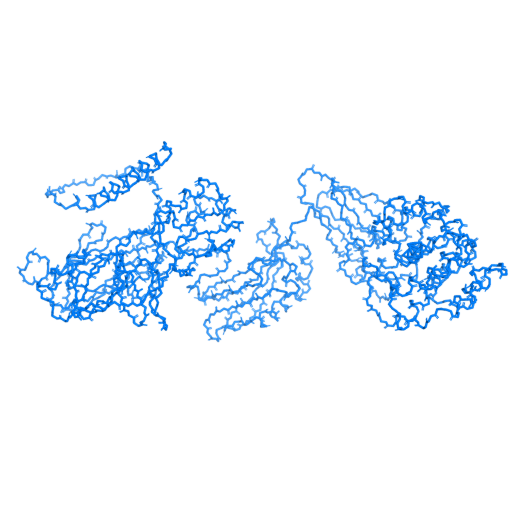M 2781 C C . SER A 1 358 ? 7.411 -2.631 5.651 1.00 79.31 358 SER A C 1
ATOM 2783 O O . SER A 1 358 ? 8.395 -1.966 5.974 1.00 79.31 358 SER A O 1
ATOM 2785 N N . GLY A 1 359 ? 6.541 -3.089 6.560 1.00 78.44 359 GLY A N 1
ATOM 2786 C CA . GLY A 1 359 ? 6.617 -2.804 7.992 1.00 78.44 359 GLY A CA 1
ATOM 2787 C C . GLY A 1 359 ? 6.256 -1.360 8.355 1.00 78.44 359 GLY A C 1
ATOM 2788 O O . GLY A 1 359 ? 6.595 -0.913 9.456 1.00 78.44 359 GLY A O 1
ATOM 2789 N N . ALA A 1 360 ? 5.588 -0.647 7.439 1.00 79.94 360 ALA A N 1
ATOM 2790 C CA . ALA A 1 360 ? 5.126 0.728 7.626 1.00 79.94 360 ALA A CA 1
ATOM 2791 C C . ALA A 1 360 ? 3.883 0.819 8.526 1.00 79.94 360 ALA A C 1
ATOM 2793 O O . ALA A 1 360 ? 3.591 1.891 9.045 1.00 79.94 360 ALA A O 1
ATOM 2794 N N . VAL A 1 361 ? 3.182 -0.299 8.742 1.00 80.88 361 VAL A N 1
ATOM 2795 C CA . VAL A 1 361 ? 2.039 -0.373 9.659 1.00 80.88 361 VAL A CA 1
ATOM 2796 C C . VAL A 1 361 ? 2.524 -0.484 11.099 1.00 80.88 361 VAL A C 1
ATOM 2798 O O . VAL A 1 361 ? 3.274 -1.395 11.461 1.00 80.88 361 VAL A O 1
ATOM 2801 N N . GLU A 1 362 ? 2.060 0.429 11.939 1.00 86.88 362 GLU A N 1
ATOM 2802 C CA . GLU A 1 362 ? 2.209 0.350 13.386 1.00 86.88 362 GLU A CA 1
ATOM 2803 C C . GLU A 1 362 ? 1.025 -0.426 13.955 1.00 86.88 362 GLU A C 1
ATOM 2805 O O . GLU A 1 362 ? -0.121 -0.080 13.682 1.00 86.88 362 GLU A O 1
ATOM 2810 N N . ILE A 1 363 ? 1.297 -1.486 14.718 1.00 87.31 363 ILE A N 1
ATOM 2811 C CA . ILE A 1 363 ? 0.276 -2.323 15.355 1.00 87.31 363 ILE A CA 1
ATOM 2812 C C . ILE A 1 363 ? 0.581 -2.388 16.848 1.00 87.31 363 ILE A C 1
ATOM 2814 O O . ILE A 1 363 ? 1.649 -2.851 17.237 1.00 87.31 363 ILE A O 1
ATOM 2818 N N . GLU A 1 364 ? -0.348 -1.978 17.694 1.00 87.94 364 GLU A N 1
ATOM 2819 C CA . GLU A 1 364 ? -0.248 -2.109 19.146 1.00 87.94 364 GLU A CA 1
ATOM 2820 C C . GLU A 1 364 ? -1.475 -2.853 19.676 1.00 87.94 364 GLU A C 1
ATOM 2822 O O . GLU A 1 364 ? -2.599 -2.602 19.244 1.00 87.94 364 GLU A O 1
ATOM 2827 N N . VAL A 1 365 ? -1.262 -3.791 20.602 1.00 85.81 365 VAL A N 1
ATOM 2828 C CA . VAL A 1 365 ? -2.343 -4.572 21.218 1.00 85.81 365 VAL A CA 1
ATOM 2829 C C . VAL A 1 365 ? -2.358 -4.308 22.715 1.00 85.81 365 VAL A C 1
ATOM 2831 O O . VAL A 1 365 ? -1.427 -4.686 23.429 1.00 85.81 365 VAL A O 1
ATOM 2834 N N . LEU A 1 366 ? -3.426 -3.694 23.210 1.00 78.12 366 LEU A N 1
ATOM 2835 C CA . LEU A 1 366 ? -3.635 -3.468 24.635 1.00 78.12 366 LEU A CA 1
ATOM 2836 C C . LEU A 1 366 ? -4.535 -4.555 25.221 1.00 78.12 366 LEU A C 1
ATOM 2838 O O . LEU A 1 366 ? -5.440 -5.055 24.565 1.00 78.12 366 LEU A O 1
ATOM 2842 N N . GLY A 1 367 ? -4.282 -4.906 26.476 1.00 77.88 367 GLY A N 1
ATOM 2843 C CA . GLY A 1 367 ? -5.070 -5.859 27.252 1.00 77.88 367 GLY A CA 1
ATOM 2844 C C . GLY A 1 367 ? -4.393 -6.155 28.599 1.00 77.88 367 GLY A C 1
ATOM 2845 O O . GLY A 1 367 ? -3.427 -5.465 28.954 1.00 77.88 367 GLY A O 1
ATOM 2846 N N . PRO A 1 368 ? -4.881 -7.131 29.386 1.00 75.50 368 PRO A N 1
ATOM 2847 C CA . PRO A 1 368 ? -4.362 -7.427 30.721 1.00 75.50 368 PRO A CA 1
ATOM 2848 C C . PRO A 1 368 ? -2.863 -7.740 30.707 1.00 75.50 368 PRO A C 1
ATOM 2850 O O . PRO A 1 368 ? -2.392 -8.584 29.949 1.00 75.50 368 PRO A O 1
ATOM 2853 N N . ARG A 1 369 ? -2.091 -7.044 31.548 1.00 80.62 369 ARG A N 1
ATOM 2854 C CA . ARG A 1 369 ? -0.624 -7.149 31.560 1.00 80.62 369 ARG A CA 1
ATOM 2855 C C . ARG A 1 369 ? -0.157 -8.571 31.876 1.00 80.62 369 ARG A C 1
ATOM 2857 O O . ARG A 1 369 ? -0.535 -9.136 32.894 1.00 80.62 369 ARG A O 1
ATOM 2864 N N . GLY A 1 370 ? 0.763 -9.079 31.060 1.00 79.56 370 GLY A N 1
ATOM 2865 C CA . GLY A 1 370 ? 1.456 -10.351 31.263 1.00 79.56 370 GLY A CA 1
ATOM 2866 C C . GLY A 1 370 ? 0.747 -11.578 30.688 1.00 79.56 370 GLY A C 1
ATOM 2867 O O . GLY A 1 370 ? 1.398 -12.627 30.601 1.00 79.56 370 GLY A O 1
ATOM 2868 N N . GLU A 1 371 ? -0.514 -11.440 30.262 1.00 83.19 371 GLU A N 1
ATOM 2869 C CA . GLU A 1 371 ? -1.294 -12.515 29.642 1.00 83.19 371 GLU A CA 1
ATOM 2870 C C . GLU A 1 371 ? -0.746 -12.895 28.264 1.00 83.19 371 GLU A C 1
ATOM 2872 O O . GLU A 1 371 ? -0.223 -12.055 27.528 1.00 83.19 371 GLU A O 1
ATOM 2877 N N . SER A 1 372 ? -0.848 -14.181 27.925 1.00 89.56 372 SER A N 1
ATOM 2878 C CA . SER A 1 372 ? -0.327 -14.735 26.673 1.00 89.56 372 SER A CA 1
ATOM 2879 C C . SER A 1 372 ? -1.383 -14.682 25.576 1.00 89.56 372 SER A C 1
ATOM 2881 O O . SER A 1 372 ? -2.424 -15.314 25.699 1.00 89.56 372 SER A O 1
ATOM 2883 N N . VAL A 1 373 ? -1.087 -14.014 24.466 1.00 90.38 373 VAL A N 1
ATOM 2884 C CA . VAL A 1 373 ? -1.966 -13.941 23.290 1.00 90.38 373 VAL A CA 1
ATOM 2885 C C . VAL A 1 373 ? -1.393 -14.730 22.123 1.00 90.38 373 VAL A C 1
ATOM 2887 O O . VAL A 1 373 ? -0.174 -14.787 21.933 1.00 90.38 373 VAL A O 1
ATOM 2890 N N . THR A 1 374 ? -2.278 -15.306 21.316 1.00 92.62 374 THR A N 1
ATOM 2891 C CA . THR A 1 374 ? -1.924 -15.942 20.046 1.00 92.62 374 THR A CA 1
ATOM 2892 C C . THR A 1 374 ? -2.079 -14.924 18.927 1.00 92.62 374 THR A C 1
ATOM 2894 O O . THR A 1 374 ? -3.185 -14.473 18.646 1.00 92.62 374 THR A O 1
ATOM 2897 N N . GLY A 1 375 ? -0.974 -14.553 18.290 1.00 91.50 375 GLY A N 1
ATOM 2898 C CA . GLY A 1 375 ? -0.978 -13.829 17.026 1.00 91.50 375 GLY A CA 1
ATOM 2899 C C . GLY A 1 375 ? -1.121 -14.800 15.854 1.00 91.50 375 GLY A C 1
ATOM 2900 O O . GLY A 1 375 ? -0.524 -15.875 15.866 1.00 91.50 375 GLY A O 1
ATOM 2901 N N . ARG A 1 376 ? -1.879 -14.418 14.831 1.00 92.06 376 ARG A N 1
ATOM 2902 C CA . ARG A 1 376 ? -2.036 -15.160 13.578 1.00 92.06 376 ARG A CA 1
ATOM 2903 C C . ARG A 1 376 ? -1.917 -14.204 12.397 1.00 92.06 376 ARG A C 1
ATOM 2905 O O . ARG A 1 376 ? -2.449 -13.097 12.444 1.00 92.06 376 ARG A O 1
ATOM 2912 N N . VAL A 1 377 ? -1.234 -14.647 11.344 1.00 93.00 377 VAL A N 1
ATOM 2913 C CA . VAL A 1 377 ? -1.264 -14.034 10.011 1.00 93.00 377 VAL A CA 1
ATOM 2914 C C . VAL A 1 377 ? -1.964 -14.997 9.067 1.00 93.00 377 VAL A C 1
ATOM 2916 O O . VAL A 1 377 ? -1.570 -16.157 8.990 1.00 93.00 377 VAL A O 1
ATOM 2919 N N . ALA A 1 378 ? -2.967 -14.515 8.341 1.00 89.19 378 ALA A N 1
ATOM 2920 C CA . ALA A 1 378 ? -3.684 -15.271 7.323 1.00 89.19 378 ALA A CA 1
ATOM 2921 C C . ALA A 1 378 ? -3.658 -14.520 5.986 1.00 89.19 378 ALA A C 1
ATOM 2923 O O . ALA A 1 378 ? -3.967 -13.329 5.925 1.00 89.19 378 ALA A O 1
ATOM 2924 N N . LEU A 1 379 ? -3.291 -15.227 4.921 1.00 89.25 379 LEU A N 1
ATOM 2925 C CA . LEU A 1 379 ? -3.349 -14.755 3.542 1.00 89.25 379 LEU A CA 1
ATOM 2926 C C . LEU A 1 379 ? -4.670 -15.201 2.928 1.00 89.25 379 LEU A C 1
ATOM 2928 O O . LEU A 1 379 ? -4.928 -16.401 2.852 1.00 89.25 379 LEU A O 1
ATOM 2932 N N . LEU A 1 380 ? -5.502 -14.265 2.488 1.00 80.00 380 LEU A N 1
ATOM 2933 C CA . LEU A 1 380 ? -6.816 -14.553 1.913 1.00 80.00 380 LEU A CA 1
ATOM 2934 C C . LEU A 1 380 ? -6.877 -14.078 0.458 1.00 80.00 380 LEU A C 1
ATOM 2936 O O . LEU A 1 380 ? -6.172 -13.147 0.060 1.00 80.00 380 LEU A O 1
ATOM 2940 N N . SER A 1 381 ? -7.740 -14.724 -0.320 1.00 79.44 381 SER A N 1
ATOM 2941 C CA . SER A 1 381 ? -8.152 -14.263 -1.648 1.00 79.44 381 SER A CA 1
ATOM 2942 C C . SER A 1 381 ? -9.581 -13.733 -1.564 1.00 79.44 381 SER A C 1
ATOM 2944 O O . SER A 1 381 ? -10.357 -14.209 -0.734 1.00 79.44 381 SER A O 1
ATOM 2946 N N . ARG A 1 382 ? -9.930 -12.750 -2.399 1.00 65.56 382 ARG A N 1
ATOM 2947 C CA . ARG A 1 382 ? -11.242 -12.082 -2.386 1.00 65.56 382 ARG A CA 1
ATOM 2948 C C . ARG A 1 382 ? -12.400 -13.065 -2.642 1.00 65.56 382 ARG A C 1
ATOM 2950 O O . ARG A 1 382 ? -13.482 -12.880 -2.093 1.00 65.56 382 ARG A O 1
ATOM 2957 N N . ASP A 1 383 ? -12.123 -14.157 -3.355 1.00 54.62 383 ASP A N 1
ATOM 2958 C CA . ASP A 1 383 ? -13.111 -15.167 -3.761 1.00 54.62 383 ASP A CA 1
ATOM 2959 C C . ASP A 1 383 ? -13.179 -16.387 -2.829 1.00 54.62 383 ASP A C 1
ATOM 2961 O O . ASP A 1 383 ? -13.940 -17.328 -3.074 1.00 54.62 383 ASP A O 1
ATOM 2965 N N . ARG A 1 384 ? -12.353 -16.431 -1.772 1.00 59.59 384 ARG A N 1
ATOM 2966 C CA . ARG A 1 384 ? -12.236 -17.600 -0.888 1.00 59.59 384 ARG A CA 1
ATOM 2967 C C . ARG A 1 384 ? -12.368 -17.219 0.579 1.00 59.59 384 ARG A C 1
ATOM 2969 O O . ARG A 1 384 ? -11.592 -16.428 1.102 1.00 59.59 384 ARG A O 1
ATOM 2976 N N . GLU A 1 385 ? -13.278 -17.894 1.280 1.00 53.16 385 GLU A N 1
ATOM 2977 C CA . GLU A 1 385 ? -13.383 -17.778 2.743 1.00 53.16 385 GLU A CA 1
ATOM 2978 C C . GLU A 1 385 ? -12.223 -18.469 3.482 1.00 53.16 385 GLU A C 1
ATOM 2980 O O . GLU A 1 385 ? -11.895 -18.102 4.609 1.00 53.16 385 GLU A O 1
ATOM 2985 N N . VAL A 1 386 ? -11.583 -19.465 2.858 1.00 74.38 386 VAL A N 1
ATOM 2986 C CA . VAL A 1 386 ? -10.475 -20.222 3.460 1.00 74.38 386 VAL A CA 1
ATOM 2987 C C . VAL A 1 386 ? -9.137 -19.529 3.168 1.00 74.38 386 VAL A C 1
ATOM 2989 O O . VAL A 1 386 ? -8.874 -19.215 2.002 1.00 74.38 386 VAL A O 1
ATOM 2992 N N . PRO A 1 387 ? -8.259 -19.338 4.177 1.00 82.94 387 PRO A N 1
ATOM 2993 C CA . PRO A 1 387 ? -6.923 -18.794 3.960 1.00 82.94 387 PRO A CA 1
ATOM 2994 C C . PRO A 1 387 ? -6.110 -19.637 2.967 1.00 82.94 387 PRO A C 1
ATOM 2996 O O . PRO A 1 387 ? -6.061 -20.862 3.068 1.00 82.94 387 PRO A O 1
ATOM 2999 N N . LEU A 1 388 ? -5.422 -18.974 2.036 1.00 84.75 388 LEU A N 1
ATOM 3000 C CA . LEU A 1 388 ? -4.435 -19.591 1.143 1.00 84.75 388 LEU A CA 1
ATOM 3001 C C . LEU A 1 388 ? -3.245 -20.144 1.934 1.00 84.75 388 LEU A C 1
ATOM 3003 O O . LEU A 1 388 ? -2.703 -21.196 1.607 1.00 84.75 388 LEU A O 1
ATOM 3007 N N . ALA A 1 389 ? -2.844 -19.417 2.975 1.00 88.50 389 ALA A N 1
ATOM 3008 C CA . ALA A 1 389 ? -1.851 -19.840 3.945 1.00 88.50 389 ALA A CA 1
ATOM 3009 C C . ALA A 1 389 ? -2.066 -19.081 5.257 1.00 88.50 389 ALA A C 1
ATOM 3011 O O . ALA A 1 389 ? -2.497 -17.927 5.256 1.00 88.50 389 ALA A O 1
ATOM 3012 N N . GLU A 1 390 ? -1.729 -19.712 6.375 1.00 91.44 390 GLU A N 1
ATOM 3013 C CA . GLU A 1 390 ? -1.750 -19.076 7.687 1.00 91.44 390 GLU A CA 1
ATOM 3014 C C . GLU A 1 390 ? -0.558 -19.521 8.531 1.00 91.44 390 GLU A C 1
ATOM 3016 O O . GLU A 1 390 ? 0.021 -20.589 8.319 1.00 91.44 390 GLU A O 1
ATOM 3021 N N . ASN A 1 391 ? -0.158 -18.663 9.462 1.00 94.00 391 ASN A N 1
ATOM 3022 C CA . ASN A 1 391 ? 0.891 -18.957 10.422 1.00 94.00 391 ASN A CA 1
ATOM 3023 C C . ASN A 1 391 ? 0.597 -18.269 11.754 1.00 94.00 391 ASN A C 1
ATOM 3025 O O . ASN A 1 391 ? -0.026 -17.207 11.794 1.00 94.00 391 ASN A O 1
ATOM 3029 N N . GLU A 1 392 ? 1.075 -18.865 12.841 1.00 93.50 392 GLU A N 1
ATOM 3030 C CA . GLU A 1 392 ? 0.785 -18.425 14.201 1.00 93.50 392 GLU A CA 1
ATOM 3031 C C . GLU A 1 392 ? 2.058 -18.169 15.009 1.00 93.50 392 GLU A C 1
ATOM 3033 O O . GLU A 1 392 ? 3.127 -18.736 14.771 1.00 93.50 392 GLU A O 1
ATOM 3038 N N . GLY A 1 393 ? 1.929 -17.308 16.009 1.00 93.06 393 GLY A N 1
ATOM 3039 C CA . GLY A 1 393 ? 2.952 -17.026 16.999 1.00 93.06 393 GLY A CA 1
ATOM 3040 C C . GLY A 1 393 ? 2.328 -16.590 18.319 1.00 93.06 393 GLY A C 1
ATOM 3041 O O . GLY A 1 393 ? 1.131 -16.345 18.411 1.00 93.06 393 GLY A O 1
ATOM 3042 N N . SER A 1 394 ? 3.141 -16.477 19.363 1.00 93.12 394 SER A N 1
ATOM 3043 C CA . SER A 1 394 ? 2.673 -16.040 20.684 1.00 93.12 394 SER A CA 1
ATOM 3044 C C . SER A 1 394 ? 3.395 -14.773 21.127 1.00 93.12 394 SER A C 1
ATOM 3046 O O . SER A 1 394 ? 4.585 -14.604 20.848 1.00 93.12 394 SER A O 1
ATOM 3048 N N . ALA A 1 395 ? 2.677 -13.908 21.839 1.00 92.75 395 ALA A N 1
ATOM 3049 C CA . ALA A 1 395 ? 3.194 -12.687 22.454 1.00 92.75 395 ALA A CA 1
ATOM 3050 C C . ALA A 1 395 ? 2.567 -12.478 23.838 1.00 92.75 395 ALA A C 1
ATOM 3052 O O . ALA A 1 395 ? 1.646 -13.202 24.223 1.00 92.75 395 ALA A O 1
ATOM 3053 N N . ARG A 1 396 ? 3.073 -11.506 24.603 1.00 91.94 396 ARG A N 1
ATOM 3054 C CA . ARG A 1 396 ? 2.486 -11.128 25.896 1.00 91.94 396 ARG A CA 1
ATOM 3055 C C . ARG A 1 396 ? 1.902 -9.728 25.838 1.00 91.94 396 ARG A C 1
ATOM 3057 O O . ARG A 1 396 ? 2.469 -8.846 25.210 1.00 91.94 396 ARG A O 1
ATOM 3064 N N . LEU A 1 397 ? 0.784 -9.527 26.521 1.00 84.56 397 LEU A N 1
ATOM 3065 C CA . LEU A 1 397 ? 0.131 -8.226 26.589 1.00 84.56 397 LEU A CA 1
ATOM 3066 C C . LEU A 1 397 ? 0.809 -7.279 27.594 1.00 84.56 397 LEU A C 1
ATOM 3068 O O . LEU A 1 397 ? 1.272 -7.726 28.651 1.00 84.56 397 LEU A O 1
ATOM 3072 N N . PRO A 1 398 ? 0.772 -5.959 27.342 1.00 89.06 398 PRO A N 1
ATOM 3073 C CA . PRO A 1 398 ? 0.442 -5.329 26.062 1.00 89.06 398 PRO A CA 1
ATOM 3074 C C . PRO A 1 398 ? 1.532 -5.606 25.015 1.00 89.06 398 PRO A C 1
ATOM 3076 O O . PRO A 1 398 ? 2.718 -5.579 25.338 1.00 89.06 398 PRO A O 1
ATOM 3079 N N . VAL A 1 399 ? 1.128 -5.840 23.765 1.00 89.50 399 VAL A N 1
ATOM 3080 C CA . VAL A 1 399 ? 2.059 -6.037 22.647 1.00 89.50 399 VAL A CA 1
ATOM 3081 C C . VAL A 1 399 ? 2.408 -4.668 22.075 1.00 89.50 399 VAL A C 1
ATOM 3083 O O . VAL A 1 399 ? 1.565 -4.012 21.464 1.00 89.50 399 VAL A O 1
ATOM 3086 N N . SER A 1 400 ? 3.654 -4.243 22.272 1.00 89.94 400 SER A N 1
ATOM 3087 C CA . SER A 1 400 ? 4.167 -2.976 21.729 1.00 89.94 400 SER A CA 1
ATOM 3088 C C . SER A 1 400 ? 4.338 -3.012 20.204 1.00 89.94 400 SER A C 1
ATOM 3090 O O . SER A 1 400 ? 4.443 -4.088 19.614 1.00 89.94 400 SER A O 1
ATOM 3092 N N . ILE A 1 401 ? 4.468 -1.836 19.577 1.00 88.94 401 ILE A N 1
ATOM 3093 C CA . ILE A 1 401 ? 4.715 -1.685 18.128 1.00 88.94 401 ILE A CA 1
ATOM 3094 C C . ILE A 1 401 ? 5.948 -2.477 17.662 1.00 88.94 401 ILE A C 1
ATOM 3096 O O . ILE A 1 401 ? 5.925 -3.137 16.625 1.00 88.94 401 ILE A O 1
ATOM 3100 N N . ASP A 1 402 ? 7.041 -2.453 18.426 1.00 89.94 402 ASP A N 1
ATOM 3101 C CA . ASP A 1 402 ? 8.257 -3.179 18.046 1.00 89.94 402 ASP A CA 1
ATOM 3102 C C . ASP A 1 402 ? 8.104 -4.695 18.192 1.00 89.94 402 ASP A C 1
ATOM 3104 O O . ASP A 1 402 ? 8.650 -5.464 17.394 1.00 89.94 402 ASP A O 1
ATOM 3108 N N . GLU A 1 403 ? 7.369 -5.144 19.210 1.00 91.06 403 GLU A N 1
ATOM 3109 C CA . GLU A 1 403 ? 7.102 -6.563 19.427 1.00 91.06 403 GLU A CA 1
ATOM 3110 C C . GLU A 1 403 ? 6.165 -7.118 18.355 1.00 91.06 403 GLU A C 1
ATOM 3112 O O . GLU A 1 403 ? 6.468 -8.162 17.770 1.00 91.06 403 GLU A O 1
ATOM 3117 N N . SER A 1 404 ? 5.089 -6.397 18.031 1.00 90.25 404 SER A N 1
ATOM 3118 C CA . SER A 1 404 ? 4.157 -6.771 16.967 1.00 90.25 404 SER A CA 1
ATOM 3119 C C . SER A 1 404 ? 4.864 -6.816 15.613 1.00 90.25 404 SER A C 1
ATOM 3121 O O . SER A 1 404 ? 4.762 -7.823 14.915 1.00 90.25 404 SER A O 1
ATOM 3123 N N . ARG A 1 405 ? 5.685 -5.809 15.278 1.00 90.44 405 ARG A N 1
ATOM 3124 C CA . ARG A 1 405 ? 6.466 -5.770 14.033 1.00 90.44 405 ARG A CA 1
ATOM 3125 C C . ARG A 1 405 ? 7.392 -6.978 13.921 1.00 90.44 405 ARG A C 1
ATOM 3127 O O . ARG A 1 405 ? 7.438 -7.630 12.875 1.00 90.44 405 ARG A O 1
ATOM 3134 N N . ARG A 1 406 ? 8.109 -7.328 14.997 1.00 91.56 406 ARG A N 1
ATOM 3135 C CA . ARG A 1 406 ? 8.979 -8.521 15.034 1.00 91.56 406 ARG A CA 1
ATOM 3136 C C . ARG A 1 406 ? 8.186 -9.817 14.911 1.00 91.56 406 ARG A C 1
ATOM 3138 O O . ARG A 1 406 ? 8.666 -10.748 14.262 1.00 91.56 406 ARG A O 1
ATOM 3145 N N . LEU A 1 407 ? 7.019 -9.895 15.547 1.00 92.56 407 LEU A N 1
ATOM 3146 C CA . LEU A 1 407 ? 6.155 -11.068 15.503 1.00 92.56 407 LEU A CA 1
ATOM 3147 C C . LEU A 1 407 ? 5.586 -11.270 14.095 1.00 92.56 407 LEU A C 1
ATOM 3149 O O . LEU A 1 407 ? 5.790 -12.335 13.524 1.00 92.56 407 LEU A O 1
ATOM 3153 N N . VAL A 1 408 ? 4.970 -10.244 13.504 1.00 91.44 408 VAL A N 1
ATOM 3154 C CA . VAL A 1 408 ? 4.415 -10.275 12.140 1.00 91.44 408 VAL A CA 1
ATOM 3155 C C . VAL A 1 408 ? 5.497 -10.599 11.117 1.00 91.44 408 VAL A C 1
ATOM 3157 O O . VAL A 1 408 ? 5.334 -11.533 10.335 1.00 91.44 408 VAL A O 1
ATOM 3160 N N . SER A 1 409 ? 6.657 -9.940 11.194 1.00 89.62 409 SER A N 1
ATOM 3161 C CA . SER A 1 409 ? 7.794 -10.243 10.313 1.00 89.62 409 SER A CA 1
ATOM 3162 C C . SER A 1 409 ? 8.235 -11.704 10.425 1.00 89.62 409 SER A C 1
ATOM 3164 O O . SER A 1 409 ? 8.614 -12.317 9.435 1.00 89.62 409 SER A O 1
ATOM 3166 N N . ARG A 1 410 ? 8.205 -12.289 11.628 1.00 91.19 410 ARG A N 1
ATOM 3167 C CA . ARG A 1 410 ? 8.533 -13.706 11.833 1.00 91.19 410 ARG A CA 1
ATOM 3168 C C . ARG A 1 410 ? 7.444 -14.624 11.287 1.00 91.19 410 ARG A C 1
ATOM 3170 O O . ARG A 1 410 ? 7.782 -15.666 10.737 1.00 91.19 410 ARG A O 1
ATOM 3177 N N . MET A 1 411 ? 6.177 -14.244 11.434 1.00 92.00 411 MET A N 1
ATOM 3178 C CA . MET A 1 411 ? 5.043 -15.017 10.936 1.00 92.00 411 MET A CA 1
ATOM 3179 C C . MET A 1 411 ? 4.974 -15.028 9.404 1.00 92.00 411 MET A C 1
ATOM 3181 O O . MET A 1 411 ? 4.540 -16.030 8.847 1.00 92.00 411 MET A O 1
ATOM 3185 N N . LEU A 1 412 ? 5.464 -13.978 8.736 1.00 88.94 412 LEU A N 1
ATOM 3186 C CA . LEU A 1 412 ? 5.530 -13.877 7.273 1.00 88.94 412 LEU A CA 1
ATOM 3187 C C . LEU A 1 412 ? 6.713 -14.632 6.634 1.00 88.94 412 LEU A C 1
ATOM 3189 O O . LEU A 1 412 ? 6.627 -14.988 5.467 1.00 88.94 412 LEU A O 1
ATOM 3193 N N . ARG A 1 413 ? 7.790 -14.910 7.386 1.00 86.62 413 ARG A N 1
ATOM 3194 C CA . ARG A 1 413 ? 9.031 -15.552 6.890 1.00 86.62 413 ARG A CA 1
ATOM 3195 C C . ARG A 1 413 ? 8.927 -16.981 6.341 1.00 86.62 413 ARG A C 1
ATOM 3197 O O . ARG A 1 413 ? 9.794 -17.332 5.542 1.00 86.62 413 ARG A O 1
ATOM 3204 N N . PRO A 1 414 ? 8.028 -17.868 6.803 1.00 88.25 414 PRO A N 1
ATOM 3205 C CA . PRO A 1 414 ? 8.002 -19.233 6.295 1.00 88.25 414 PRO A CA 1
ATOM 3206 C C . PRO A 1 414 ? 7.711 -19.278 4.800 1.00 88.25 414 PRO A C 1
ATOM 3208 O O . PRO A 1 414 ? 6.869 -18.541 4.288 1.00 88.25 414 PRO A O 1
ATOM 3211 N N . GLU A 1 415 ? 8.358 -20.207 4.104 1.00 77.69 415 GLU A N 1
ATOM 3212 C CA . GLU A 1 415 ? 8.209 -20.344 2.655 1.00 77.69 415 GLU A CA 1
ATOM 3213 C C . GLU A 1 415 ? 6.781 -20.729 2.234 1.00 77.69 415 GLU A C 1
ATOM 3215 O O . GLU A 1 415 ? 6.322 -20.361 1.154 1.00 77.69 415 GLU A O 1
ATOM 3220 N N . SER A 1 416 ? 6.035 -21.391 3.125 1.00 81.69 416 SER A N 1
ATOM 3221 C CA . SER A 1 416 ? 4.606 -21.665 2.953 1.00 81.69 416 SER A CA 1
ATOM 3222 C C . SER A 1 416 ? 3.756 -20.394 2.851 1.00 81.69 416 SER A C 1
ATOM 3224 O O . SER A 1 416 ? 2.776 -20.392 2.109 1.00 81.69 416 SER A O 1
ATOM 3226 N N . ILE A 1 417 ? 4.129 -19.321 3.557 1.00 86.38 417 ILE A N 1
ATOM 3227 C CA . ILE A 1 417 ? 3.451 -18.021 3.502 1.00 86.38 417 ILE A CA 1
ATOM 3228 C C . ILE A 1 417 ? 3.918 -17.249 2.271 1.00 86.38 417 ILE A C 1
ATOM 3230 O O . ILE A 1 417 ? 3.089 -16.845 1.459 1.00 86.38 417 ILE A O 1
ATOM 3234 N N . HIS A 1 418 ? 5.236 -17.116 2.081 1.00 78.25 418 HIS A N 1
ATOM 3235 C CA . HIS A 1 418 ? 5.802 -16.371 0.952 1.00 78.25 418 HIS A CA 1
ATOM 3236 C C . HIS A 1 418 ? 5.278 -16.853 -0.407 1.00 78.25 418 HIS A C 1
ATOM 3238 O O . HIS A 1 418 ? 4.942 -16.026 -1.249 1.00 78.25 418 HIS A O 1
ATOM 3244 N N . ARG A 1 419 ? 5.118 -18.170 -0.603 1.00 76.69 419 ARG A N 1
ATOM 3245 C CA . ARG A 1 419 ? 4.596 -18.742 -1.857 1.00 76.69 419 ARG A CA 1
ATOM 3246 C C . ARG A 1 419 ? 3.183 -18.266 -2.217 1.00 76.69 419 ARG A C 1
ATOM 3248 O O . ARG A 1 419 ? 2.843 -18.213 -3.393 1.00 76.69 419 ARG A O 1
ATOM 3255 N N . HIS A 1 420 ? 2.359 -17.945 -1.222 1.00 82.75 420 HIS A N 1
ATOM 3256 C CA . HIS A 1 420 ? 0.963 -17.543 -1.424 1.00 82.75 420 HIS A CA 1
ATOM 3257 C C . HIS A 1 420 ? 0.759 -16.029 -1.337 1.00 82.75 420 HIS A C 1
ATOM 3259 O O . HIS A 1 420 ? -0.346 -15.550 -1.582 1.00 82.75 420 HIS A O 1
ATOM 3265 N N . LEU A 1 421 ? 1.805 -15.268 -1.008 1.00 81.81 421 LEU A N 1
ATOM 3266 C CA . LEU A 1 421 ? 1.702 -13.834 -0.762 1.00 81.81 421 LEU A CA 1
ATOM 3267 C C . LEU A 1 421 ? 1.334 -13.047 -2.025 1.00 81.81 421 LEU A C 1
ATOM 3269 O O . LEU A 1 421 ? 0.456 -12.184 -1.977 1.00 81.81 421 LEU A O 1
ATOM 3273 N N . GLU A 1 422 ? 1.923 -13.399 -3.169 1.00 77.44 422 GLU A N 1
ATOM 3274 C CA . GLU A 1 422 ? 1.573 -12.771 -4.449 1.00 77.44 422 GLU A CA 1
ATOM 3275 C C . GLU A 1 422 ? 0.142 -13.093 -4.889 1.00 77.44 422 GLU A C 1
ATOM 3277 O O . GLU A 1 422 ? -0.550 -12.229 -5.423 1.00 77.44 422 GLU A O 1
ATOM 3282 N N . LYS A 1 423 ? -0.349 -14.296 -4.569 1.00 78.62 423 LYS A N 1
ATOM 3283 C CA . LYS A 1 423 ? -1.736 -14.723 -4.828 1.00 78.62 423 LYS A CA 1
ATOM 3284 C C . LYS A 1 423 ? -2.758 -14.139 -3.855 1.00 78.62 423 LYS A C 1
ATOM 3286 O O . LYS A 1 423 ? -3.952 -14.274 -4.090 1.00 78.62 423 LYS A O 1
ATOM 3291 N N . SER A 1 424 ? -2.312 -13.524 -2.764 1.00 83.38 424 SER A N 1
ATOM 3292 C CA . SER A 1 424 ? -3.211 -12.970 -1.756 1.00 83.38 424 SER A CA 1
ATOM 3293 C C . SER A 1 424 ? -3.690 -11.565 -2.116 1.00 83.38 424 SER A C 1
ATOM 3295 O O . SER A 1 424 ? -2.917 -10.711 -2.575 1.00 83.38 424 SER A O 1
ATOM 3297 N N . ASP A 1 425 ? -4.974 -11.334 -1.861 1.00 78.69 425 ASP A N 1
ATOM 3298 C CA . ASP A 1 425 ? -5.626 -10.030 -1.988 1.00 78.69 425 ASP A CA 1
ATOM 3299 C C . ASP A 1 425 ? -5.704 -9.326 -0.634 1.00 78.69 425 ASP A C 1
ATOM 3301 O O . ASP A 1 425 ? -5.771 -8.100 -0.573 1.00 78.69 425 ASP A O 1
ATOM 3305 N N . ILE A 1 426 ? -5.684 -10.098 0.457 1.00 80.19 426 ILE A N 1
ATOM 3306 C CA . ILE A 1 426 ? -5.821 -9.594 1.821 1.00 80.19 426 ILE A CA 1
ATOM 3307 C C . ILE A 1 426 ? -4.822 -10.307 2.733 1.00 80.19 426 ILE A C 1
ATOM 3309 O O . ILE A 1 426 ? -4.751 -11.537 2.759 1.00 80.19 426 ILE A O 1
ATOM 3313 N N . VAL A 1 427 ? -4.092 -9.534 3.536 1.00 87.25 427 VAL A N 1
ATOM 3314 C CA . VAL A 1 427 ? -3.331 -10.036 4.687 1.00 87.25 427 VAL A CA 1
ATOM 3315 C C . VAL A 1 427 ? -4.095 -9.667 5.947 1.00 87.25 427 VAL A C 1
ATOM 3317 O O . VAL A 1 427 ? -4.275 -8.489 6.245 1.00 87.25 427 VAL A O 1
ATOM 3320 N N . ARG A 1 428 ? -4.524 -10.662 6.717 1.00 86.25 428 ARG A N 1
ATOM 3321 C CA . ARG A 1 428 ? -5.171 -10.453 8.012 1.00 86.25 428 ARG A CA 1
ATOM 3322 C C . ARG A 1 428 ? -4.205 -10.776 9.137 1.00 86.25 428 ARG A C 1
ATOM 3324 O O . ARG A 1 428 ? -3.639 -11.866 9.171 1.00 86.25 428 ARG A O 1
ATOM 3331 N N . VAL A 1 429 ? -4.048 -9.842 10.067 1.00 89.31 429 VAL A N 1
ATOM 3332 C CA . VAL A 1 429 ? -3.293 -10.032 11.306 1.00 89.31 429 VAL A CA 1
ATOM 3333 C C . VAL A 1 429 ? -4.276 -9.991 12.466 1.00 89.31 429 VAL A C 1
ATOM 3335 O O . VAL A 1 429 ? -4.956 -8.987 12.660 1.00 89.31 429 VAL A O 1
ATOM 3338 N N . SER A 1 430 ? -4.351 -11.068 13.242 1.00 85.94 430 SER A N 1
ATOM 3339 C CA . SER A 1 430 ? -5.260 -11.178 14.385 1.00 85.94 430 SER A CA 1
ATOM 3340 C C . SER A 1 430 ? -4.527 -11.576 15.659 1.00 85.94 430 SER A C 1
ATOM 3342 O O . SER A 1 430 ? -3.609 -12.390 15.612 1.00 85.94 430 SER A O 1
ATOM 3344 N N . PHE A 1 431 ? -4.967 -11.057 16.800 1.00 85.75 431 PHE A N 1
ATOM 3345 C CA . PHE A 1 431 ? -4.504 -11.438 18.130 1.00 85.75 431 PHE A CA 1
ATOM 3346 C C . PHE A 1 431 ? -5.685 -11.966 18.932 1.00 85.75 431 PHE A C 1
ATOM 3348 O O . PHE A 1 431 ? -6.653 -11.242 19.156 1.00 85.75 431 PHE A O 1
ATOM 3355 N N . GLY A 1 432 ? -5.607 -13.226 19.349 1.00 81.00 432 GLY A N 1
ATOM 3356 C CA . GLY A 1 432 ? -6.667 -13.926 20.059 1.00 81.00 432 GLY A CA 1
ATOM 3357 C C . GLY A 1 432 ? -6.236 -14.415 21.435 1.00 81.00 432 GLY A C 1
ATOM 3358 O O . GLY A 1 432 ? -5.105 -14.859 21.642 1.00 81.00 432 GLY A O 1
ATOM 3359 N N . HIS A 1 433 ? -7.175 -14.374 22.372 1.00 80.31 433 HIS A N 1
ATOM 3360 C CA . HIS A 1 433 ? -7.092 -15.011 23.676 1.00 80.31 433 HIS A CA 1
ATOM 3361 C C . HIS A 1 433 ? -8.448 -15.624 24.023 1.00 80.31 433 HIS A C 1
ATOM 3363 O O . HIS A 1 433 ? -9.484 -14.970 23.900 1.00 80.31 433 HIS A O 1
ATOM 3369 N N . ARG A 1 434 ? -8.438 -16.868 24.513 1.00 68.56 434 ARG A N 1
ATOM 3370 C CA . ARG A 1 434 ? -9.642 -17.684 24.745 1.00 68.56 434 ARG A CA 1
ATOM 3371 C C . ARG A 1 434 ? -10.738 -16.963 25.540 1.00 68.56 434 ARG A C 1
ATOM 3373 O O . ARG A 1 434 ? -11.894 -17.016 25.143 1.00 68.56 434 ARG A O 1
ATOM 3380 N N . ASP A 1 435 ? -10.355 -16.292 26.624 1.00 63.00 435 ASP A N 1
ATOM 3381 C CA . ASP A 1 435 ? -11.306 -15.680 27.567 1.00 63.00 435 ASP A CA 1
ATOM 3382 C C . ASP A 1 435 ? -11.518 -14.170 27.360 1.00 63.00 435 ASP A C 1
ATOM 3384 O O . ASP A 1 435 ? -12.393 -13.576 27.980 1.00 63.00 435 ASP A O 1
ATOM 3388 N N . ILE A 1 436 ? -10.698 -13.537 26.515 1.00 66.62 436 ILE A N 1
ATOM 3389 C CA . ILE A 1 436 ? -10.590 -12.070 26.424 1.00 66.62 436 ILE A CA 1
ATOM 3390 C C . ILE A 1 436 ? -11.083 -11.566 25.051 1.00 66.62 436 ILE A C 1
ATOM 3392 O O . ILE A 1 436 ? -11.530 -10.425 24.935 1.00 66.62 436 ILE A O 1
ATOM 3396 N N . GLY A 1 437 ? -11.078 -12.428 24.029 1.00 68.25 437 GLY A N 1
ATOM 3397 C CA . GLY A 1 437 ? -11.595 -12.136 22.692 1.00 68.25 437 GLY A CA 1
ATOM 3398 C C . GLY A 1 437 ? -10.522 -12.228 21.613 1.00 68.25 437 GLY A C 1
ATOM 3399 O O . GLY A 1 437 ? -9.427 -12.739 21.839 1.00 68.25 437 GLY A O 1
ATOM 3400 N N . THR A 1 438 ? -10.851 -11.769 20.408 1.00 70.44 438 THR A N 1
ATOM 3401 C CA . THR A 1 438 ? -9.915 -11.682 19.280 1.00 70.44 438 THR A CA 1
ATOM 3402 C C . THR A 1 438 ? -10.071 -10.331 18.610 1.00 70.44 438 THR A C 1
ATOM 3404 O O . THR A 1 438 ? -11.189 -9.913 18.336 1.00 70.44 438 THR A O 1
ATOM 3407 N N . VAL A 1 439 ? -8.950 -9.671 18.337 1.00 75.56 439 VAL A N 1
ATOM 3408 C CA . VAL A 1 439 ? -8.892 -8.418 17.579 1.00 75.56 439 VAL A CA 1
ATOM 3409 C C . VAL A 1 439 ? -8.102 -8.626 16.301 1.00 75.56 439 VAL A C 1
ATOM 3411 O O . VAL A 1 439 ? -7.150 -9.404 16.280 1.00 75.56 439 VAL A O 1
ATOM 3414 N N . GLU A 1 440 ? -8.471 -7.927 15.235 1.00 78.62 440 GLU A N 1
ATOM 3415 C CA . GLU A 1 440 ? -7.832 -8.088 13.932 1.00 78.62 440 GLU A CA 1
ATOM 3416 C C . GLU A 1 440 ? -7.724 -6.780 13.152 1.00 78.62 440 GLU A C 1
ATOM 3418 O O . GLU A 1 440 ? -8.532 -5.863 13.320 1.00 78.62 440 GLU A O 1
ATOM 3423 N N . VAL A 1 441 ? -6.715 -6.733 12.285 1.00 81.50 441 VAL A N 1
ATOM 3424 C CA . VAL A 1 441 ? -6.542 -5.746 11.222 1.00 81.50 441 VAL A CA 1
ATOM 3425 C C . VAL A 1 441 ? -6.379 -6.493 9.906 1.00 81.50 441 VAL A C 1
ATOM 3427 O O . VAL A 1 441 ? -5.648 -7.482 9.823 1.00 81.50 441 VAL A O 1
ATOM 3430 N N . SER A 1 442 ? -7.075 -6.024 8.875 1.00 81.19 442 SER A N 1
ATOM 3431 C CA . SER A 1 442 ? -6.934 -6.539 7.516 1.00 81.19 442 SER A CA 1
ATOM 3432 C C . SER A 1 442 ? -6.266 -5.480 6.653 1.00 81.19 442 SER A C 1
ATOM 3434 O O . SER A 1 442 ? -6.633 -4.309 6.712 1.00 81.19 442 SER A O 1
ATOM 3436 N N . ALA A 1 443 ? -5.276 -5.909 5.881 1.00 80.00 443 ALA A N 1
ATOM 3437 C CA . ALA A 1 443 ? -4.578 -5.092 4.913 1.00 80.00 443 ALA A CA 1
ATOM 3438 C C . ALA A 1 443 ? -4.912 -5.589 3.509 1.00 80.00 443 ALA A C 1
ATOM 3440 O O . ALA A 1 443 ? -4.534 -6.703 3.138 1.00 80.00 443 ALA A O 1
ATOM 3441 N N . GLU A 1 444 ? -5.645 -4.784 2.744 1.00 77.25 444 GLU A N 1
ATOM 3442 C CA . GLU A 1 444 ? -6.045 -5.145 1.383 1.00 77.25 444 GLU A CA 1
ATOM 3443 C C . GLU A 1 444 ? -5.006 -4.682 0.367 1.00 77.25 444 GLU A C 1
ATOM 3445 O O . GLU A 1 444 ? -4.385 -3.622 0.495 1.00 77.25 444 GLU A O 1
ATOM 3450 N N . ARG A 1 445 ? -4.816 -5.475 -0.682 1.00 78.31 445 ARG A N 1
ATOM 3451 C CA . ARG A 1 445 ? -4.053 -5.045 -1.844 1.00 78.31 445 ARG A CA 1
ATOM 3452 C C . ARG A 1 445 ? -4.863 -3.981 -2.599 1.00 78.31 445 ARG A C 1
ATOM 3454 O O . ARG A 1 445 ? -6.053 -4.203 -2.841 1.00 78.31 445 ARG A O 1
ATOM 3461 N N . PRO A 1 446 ? -4.249 -2.847 -2.989 1.00 68.81 446 PRO A N 1
ATOM 3462 C CA . PRO A 1 446 ? -4.904 -1.871 -3.850 1.00 68.81 446 PRO A CA 1
ATOM 3463 C C . PRO A 1 446 ? -5.437 -2.538 -5.119 1.00 68.81 446 PRO A C 1
ATOM 3465 O O . PRO A 1 446 ? -4.780 -3.415 -5.687 1.00 68.81 446 PRO A O 1
ATOM 3468 N N . PHE A 1 447 ? -6.626 -2.125 -5.557 1.00 67.19 447 PHE A N 1
ATOM 3469 C CA . PHE A 1 447 ? -7.225 -2.665 -6.771 1.00 67.19 447 PHE A CA 1
ATOM 3470 C C . PHE A 1 447 ? -6.327 -2.388 -7.983 1.00 67.19 447 PHE A C 1
ATOM 3472 O O . PHE A 1 447 ? -5.907 -1.252 -8.207 1.00 67.19 447 PHE A O 1
ATOM 3479 N N . THR A 1 448 ? -6.059 -3.432 -8.766 1.00 70.00 448 THR A N 1
ATOM 3480 C CA . THR A 1 448 ? -5.346 -3.352 -10.045 1.00 70.00 448 THR A CA 1
ATOM 3481 C C . THR A 1 448 ? -6.161 -4.113 -11.096 1.00 70.00 448 THR A C 1
ATOM 3483 O O . THR A 1 448 ? -6.490 -5.274 -10.852 1.00 70.00 448 THR A O 1
ATOM 3486 N N . PRO A 1 449 ? -6.528 -3.480 -12.230 1.00 73.62 449 PRO A N 1
ATOM 3487 C CA . PRO A 1 449 ? -7.312 -4.112 -13.297 1.00 73.62 449 PRO A CA 1
ATOM 3488 C C . PRO A 1 449 ? -6.707 -5.413 -13.822 1.00 73.62 449 PRO A C 1
ATOM 3490 O O . PRO A 1 449 ? -7.397 -6.411 -13.964 1.00 73.62 449 PRO A O 1
ATOM 3493 N N . LEU A 1 450 ? -5.398 -5.390 -14.061 1.00 83.31 450 LEU A N 1
ATOM 3494 C CA . LEU A 1 450 ? -4.602 -6.531 -14.479 1.00 83.31 450 LEU A CA 1
ATOM 3495 C C . LEU A 1 450 ? -3.413 -6.643 -13.528 1.00 83.31 450 LEU A C 1
ATOM 3497 O O . LEU A 1 450 ? -2.844 -5.621 -13.125 1.00 83.31 450 LEU A O 1
ATOM 3501 N N . ARG A 1 451 ? -2.985 -7.868 -13.217 1.00 84.56 451 ARG A N 1
ATOM 3502 C CA . ARG A 1 451 ? -1.753 -8.117 -12.457 1.00 84.56 451 ARG A CA 1
ATOM 3503 C C . ARG A 1 451 ? -1.108 -9.436 -12.855 1.00 84.56 451 ARG A C 1
ATOM 3505 O O . ARG A 1 451 ? -1.775 -10.460 -12.922 1.00 84.56 451 ARG A O 1
ATOM 3512 N N . TRP A 1 452 ? 0.211 -9.428 -13.011 1.00 88.19 452 TRP A N 1
ATOM 3513 C CA . TRP A 1 452 ? 0.983 -10.654 -13.173 1.00 88.19 452 TRP A CA 1
ATOM 3514 C C . TRP A 1 452 ? 1.353 -11.266 -11.825 1.00 88.19 452 TRP A C 1
ATOM 3516 O O . TRP A 1 452 ? 1.840 -10.577 -10.932 1.00 88.19 452 TRP A O 1
ATOM 3526 N N . ILE A 1 453 ? 1.177 -12.578 -11.704 1.00 85.19 453 ILE A N 1
ATOM 3527 C CA . ILE A 1 453 ? 1.728 -13.385 -10.621 1.00 85.19 453 ILE A CA 1
ATOM 3528 C C . ILE A 1 453 ? 2.785 -14.294 -11.224 1.00 85.19 453 ILE A C 1
ATOM 3530 O O . ILE A 1 453 ? 2.475 -15.196 -12.001 1.00 85.19 453 ILE A O 1
ATOM 3534 N N . VAL A 1 454 ? 4.041 -14.057 -10.855 1.00 83.31 454 VAL A N 1
ATOM 3535 C CA . VAL A 1 454 ? 5.171 -14.866 -11.309 1.00 83.31 454 VAL A CA 1
ATOM 3536 C C . VAL A 1 454 ? 5.497 -15.909 -10.248 1.00 83.31 454 VAL A C 1
ATOM 3538 O O . VAL A 1 454 ? 5.636 -15.620 -9.062 1.00 83.31 454 VAL A O 1
ATOM 3541 N N . SER A 1 455 ? 5.593 -17.151 -10.689 1.00 77.56 455 SER A N 1
ATOM 3542 C CA . SER A 1 455 ? 5.896 -18.322 -9.884 1.00 77.56 455 SER A CA 1
ATOM 3543 C C . SER A 1 455 ? 6.799 -19.266 -10.675 1.00 77.56 455 SER A C 1
ATOM 3545 O O . SER A 1 455 ? 7.236 -18.965 -11.786 1.00 77.56 455 SER A O 1
ATOM 3547 N N . HIS A 1 456 ? 7.114 -20.413 -10.087 1.00 74.62 456 HIS A N 1
ATOM 3548 C CA . HIS A 1 456 ? 8.105 -21.329 -10.620 1.00 74.62 456 HIS A CA 1
ATOM 3549 C C . HIS A 1 456 ? 7.640 -22.773 -10.457 1.00 74.62 456 HIS A C 1
ATOM 3551 O O . HIS A 1 456 ? 7.195 -23.152 -9.373 1.00 74.62 456 HIS A O 1
ATOM 3557 N N . ASP A 1 457 ? 7.797 -23.575 -11.509 1.00 71.06 457 ASP A N 1
ATOM 3558 C CA . ASP A 1 457 ? 7.554 -25.020 -11.488 1.00 71.06 457 ASP A CA 1
ATOM 3559 C C . ASP A 1 457 ? 8.786 -25.763 -12.008 1.00 71.06 457 ASP A C 1
ATOM 3561 O O . ASP A 1 457 ? 9.198 -25.503 -13.138 1.00 71.06 457 ASP A O 1
ATOM 3565 N N . ASP A 1 458 ? 9.372 -26.653 -11.195 1.00 59.72 458 ASP A N 1
ATOM 3566 C CA . ASP A 1 458 ? 10.455 -27.604 -11.510 1.00 59.72 458 ASP A CA 1
ATOM 3567 C C . ASP A 1 458 ? 11.277 -27.257 -12.783 1.00 59.72 458 ASP A C 1
ATOM 3569 O O . ASP A 1 458 ? 11.315 -28.019 -13.751 1.00 59.72 458 ASP A O 1
ATOM 3573 N N . ALA A 1 459 ? 11.931 -2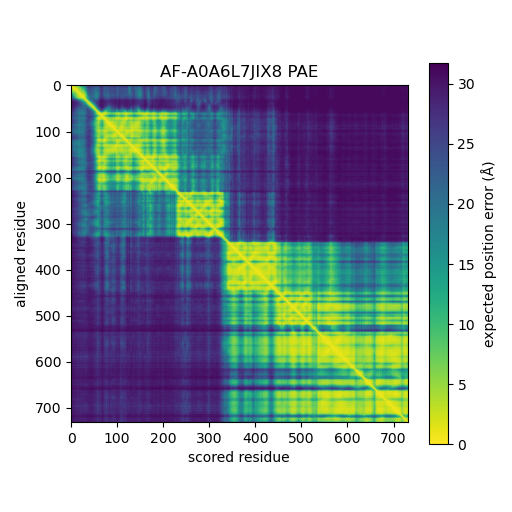6.081 -12.768 1.00 66.94 459 ALA A N 1
ATOM 3574 C CA . ALA A 1 459 ? 12.820 -25.475 -13.784 1.00 66.94 459 ALA A CA 1
ATOM 3575 C C . ALA A 1 459 ? 12.263 -24.416 -14.764 1.00 66.94 459 ALA A C 1
ATOM 3577 O O . ALA A 1 459 ? 13.075 -23.773 -15.424 1.00 66.94 459 ALA A O 1
ATOM 3578 N N . HIS A 1 460 ? 10.954 -24.175 -14.857 1.00 71.19 460 HIS A N 1
ATOM 3579 C CA . HIS A 1 460 ? 10.391 -23.172 -15.774 1.00 71.19 460 HIS A CA 1
ATOM 3580 C C . HIS A 1 460 ? 9.707 -22.029 -15.015 1.00 71.19 460 HIS A C 1
ATOM 3582 O O . HIS A 1 460 ? 9.067 -22.279 -13.986 1.00 71.19 460 HIS A O 1
ATOM 3588 N N . PRO A 1 461 ? 9.800 -20.788 -15.519 1.00 78.69 461 PRO A N 1
ATOM 3589 C CA . PRO A 1 461 ? 8.949 -19.721 -15.037 1.00 78.69 461 PRO A CA 1
ATOM 3590 C C . PRO A 1 461 ? 7.489 -19.996 -15.389 1.00 78.69 461 PRO A C 1
ATOM 3592 O O . PRO A 1 461 ? 7.167 -20.408 -16.508 1.00 78.69 461 PRO A O 1
ATOM 3595 N N . VAL A 1 462 ? 6.607 -19.737 -14.432 1.00 84.62 462 VAL A N 1
ATOM 3596 C CA . VAL A 1 462 ? 5.160 -19.837 -14.599 1.00 84.62 462 VAL A CA 1
ATOM 3597 C C . VAL A 1 462 ? 4.542 -18.495 -14.252 1.00 84.62 462 VAL A C 1
ATOM 3599 O O . VAL A 1 462 ? 4.699 -18.020 -13.131 1.00 84.62 462 VAL A O 1
ATOM 3602 N N . ALA A 1 463 ? 3.825 -17.893 -15.191 1.00 88.50 463 ALA A N 1
ATOM 3603 C CA . ALA A 1 463 ? 3.140 -16.628 -14.970 1.00 88.50 463 ALA A CA 1
ATOM 3604 C C . ALA A 1 463 ? 1.628 -16.803 -15.082 1.00 88.50 463 ALA A C 1
ATOM 3606 O O . ALA A 1 463 ? 1.141 -17.434 -16.012 1.00 88.50 463 ALA A O 1
ATOM 3607 N N . GLU A 1 464 ? 0.886 -16.231 -14.149 1.00 89.06 464 GLU A N 1
ATOM 3608 C CA . GLU A 1 464 ? -0.574 -16.249 -14.119 1.00 89.06 464 GLU A CA 1
ATOM 3609 C C . GLU A 1 464 ? -1.065 -14.803 -14.184 1.00 89.06 464 GLU A C 1
ATOM 3611 O O . GLU A 1 464 ? -0.562 -13.945 -13.452 1.00 89.06 464 GLU A O 1
ATOM 3616 N N . LEU A 1 465 ? -1.999 -14.519 -15.093 1.00 87.62 465 LEU A N 1
ATOM 3617 C CA . LEU A 1 465 ? -2.620 -13.202 -15.192 1.00 87.62 465 LEU A CA 1
ATOM 3618 C C . LEU A 1 465 ? -3.863 -13.186 -14.307 1.00 87.62 465 LEU A C 1
ATOM 3620 O O . LEU A 1 465 ? -4.804 -13.937 -14.549 1.00 87.62 465 LEU A O 1
ATOM 3624 N N . VAL A 1 466 ? -3.861 -12.317 -13.302 1.00 82.25 466 VAL A N 1
ATOM 3625 C CA . VAL A 1 466 ? -5.072 -11.955 -12.570 1.00 82.25 466 VAL A CA 1
ATOM 3626 C C . VAL A 1 466 ? -5.770 -10.869 -13.369 1.00 82.25 466 VAL A C 1
ATOM 3628 O O . VAL A 1 466 ? -5.264 -9.744 -13.455 1.00 82.25 466 VAL A O 1
ATOM 3631 N N . ASP A 1 467 ? -6.906 -11.231 -13.949 1.00 79.12 467 ASP A N 1
ATOM 3632 C CA . ASP A 1 467 ? -7.790 -10.330 -14.669 1.00 79.12 467 ASP A CA 1
ATOM 3633 C C . ASP A 1 467 ? -8.990 -9.978 -13.785 1.00 79.12 467 ASP A C 1
ATOM 3635 O O . ASP A 1 467 ? -9.818 -10.825 -13.465 1.00 79.12 467 ASP A O 1
ATOM 3639 N N . ASN A 1 468 ? -9.049 -8.723 -13.340 1.00 72.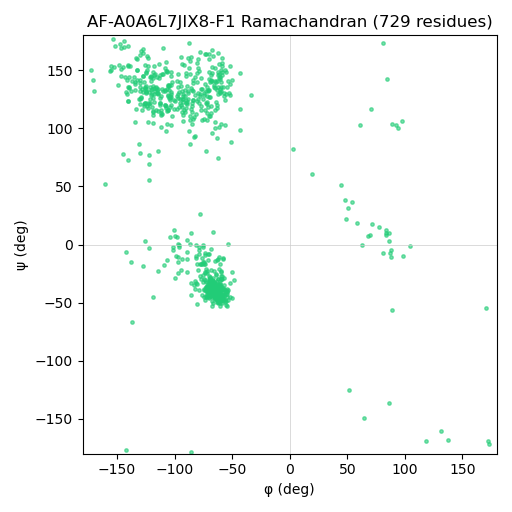44 468 ASN A N 1
ATOM 3640 C CA . ASN A 1 468 ? -10.171 -8.191 -12.568 1.00 72.44 468 ASN A CA 1
ATOM 3641 C C . ASN A 1 468 ? -11.125 -7.363 -13.450 1.00 72.44 468 ASN A C 1
ATOM 3643 O O . ASN A 1 468 ? -11.933 -6.593 -12.923 1.00 72.44 468 ASN A O 1
ATOM 3647 N N . MET A 1 469 ? -10.987 -7.435 -14.779 1.00 67.44 469 MET A N 1
ATOM 3648 C CA . MET A 1 469 ? -11.812 -6.700 -15.730 1.00 67.44 469 MET A CA 1
ATOM 3649 C C . MET A 1 469 ? -12.976 -7.562 -16.213 1.00 67.44 469 MET A C 1
ATOM 3651 O O . MET A 1 469 ? -12.803 -8.596 -16.849 1.00 67.44 469 MET A O 1
ATOM 3655 N N . ASP A 1 470 ? -14.197 -7.082 -15.994 1.00 61.09 470 ASP A N 1
ATOM 3656 C CA . ASP A 1 470 ? -15.377 -7.766 -16.509 1.00 61.09 470 ASP A CA 1
ATOM 3657 C C . ASP A 1 470 ? -15.511 -7.569 -18.030 1.00 61.09 470 ASP A C 1
ATOM 3659 O O . ASP A 1 470 ? -15.762 -6.465 -18.524 1.00 61.09 470 ASP A O 1
ATOM 3663 N N . GLY A 1 471 ? -15.416 -8.668 -18.785 1.00 62.06 471 GLY A N 1
ATOM 3664 C CA . GLY A 1 471 ? -15.901 -8.756 -20.168 1.00 62.06 471 GLY A CA 1
ATOM 3665 C C . GLY A 1 471 ? -14.946 -8.299 -21.277 1.00 62.06 471 GLY A C 1
ATOM 3666 O O . GLY A 1 471 ? -15.384 -8.209 -22.427 1.00 62.06 471 GLY A O 1
ATOM 3667 N N . VAL A 1 472 ? -13.668 -8.041 -20.982 1.00 74.56 472 VAL A N 1
ATOM 3668 C CA . VAL A 1 472 ? -12.637 -7.737 -21.992 1.00 74.56 472 VAL A CA 1
ATOM 3669 C C . VAL A 1 472 ? -11.498 -8.735 -21.865 1.00 74.56 472 VAL A C 1
ATOM 3671 O O . VAL A 1 472 ? -10.832 -8.758 -20.845 1.00 74.56 472 VAL A O 1
ATOM 3674 N N . ILE A 1 473 ? -11.254 -9.524 -22.914 1.00 82.44 473 ILE A N 1
ATOM 3675 C CA . ILE A 1 473 ? -10.142 -10.482 -22.933 1.00 82.44 473 ILE A CA 1
ATOM 3676 C C . ILE A 1 473 ? -8.835 -9.706 -23.189 1.00 82.44 473 ILE A C 1
ATOM 3678 O O . ILE A 1 473 ? -8.728 -9.068 -24.242 1.00 82.44 473 ILE A O 1
ATOM 3682 N N . PRO A 1 474 ? -7.853 -9.733 -22.271 1.00 87.56 474 PRO A N 1
ATOM 3683 C CA . PRO A 1 474 ? -6.574 -9.061 -22.447 1.00 87.56 474 PRO A CA 1
ATOM 3684 C C . PRO A 1 474 ? -5.741 -9.722 -23.551 1.00 87.56 474 PRO A C 1
ATOM 3686 O O . PRO A 1 474 ? -5.667 -10.946 -23.662 1.00 87.56 474 PRO A O 1
ATOM 3689 N N . GLU A 1 475 ? -5.052 -8.902 -24.343 1.00 91.62 475 GLU A N 1
ATOM 3690 C CA . GLU A 1 475 ? -4.007 -9.382 -25.245 1.00 91.62 475 GLU A CA 1
ATOM 3691 C C . GLU A 1 475 ? -2.733 -9.635 -24.435 1.00 91.62 475 GLU A C 1
ATOM 3693 O O . GLU A 1 475 ? -2.202 -8.725 -23.792 1.00 91.62 475 GLU A O 1
ATOM 3698 N N . VAL A 1 476 ? -2.238 -10.873 -24.467 1.00 94.06 476 VAL A N 1
ATOM 3699 C CA . VAL A 1 476 ? -1.008 -11.272 -23.780 1.00 94.06 476 VAL A CA 1
ATOM 3700 C C . VAL A 1 476 ? 0.107 -11.482 -24.796 1.00 94.06 476 VAL A C 1
ATOM 3702 O O . VAL A 1 476 ? -0.066 -12.155 -25.813 1.00 94.06 476 VAL A O 1
ATOM 3705 N N . ALA A 1 477 ? 1.287 -10.941 -24.502 1.00 94.38 477 ALA A N 1
ATOM 3706 C CA . ALA A 1 477 ? 2.475 -11.148 -25.312 1.00 94.38 477 ALA A CA 1
ATOM 3707 C C . ALA A 1 477 ? 3.732 -11.369 -24.467 1.00 94.38 477 ALA A C 1
ATOM 3709 O O . ALA A 1 477 ? 3.848 -10.901 -23.334 1.00 94.38 477 ALA A O 1
ATOM 3710 N N . PHE A 1 478 ? 4.691 -12.085 -25.047 1.00 93.38 478 PHE A N 1
ATOM 3711 C CA . PHE A 1 478 ? 5.970 -12.433 -24.451 1.00 93.38 478 PHE A CA 1
ATOM 3712 C C . PHE A 1 478 ? 7.125 -11.997 -25.353 1.00 93.38 478 PHE A C 1
ATOM 3714 O O . PHE A 1 478 ? 7.097 -12.226 -26.561 1.00 93.38 478 PHE A O 1
ATOM 3721 N N . ARG A 1 479 ? 8.159 -11.392 -24.765 1.00 93.56 479 ARG A N 1
ATOM 3722 C CA . ARG A 1 479 ? 9.425 -11.050 -25.429 1.00 93.56 479 ARG A CA 1
ATOM 3723 C C . ARG A 1 479 ? 10.567 -11.797 -24.734 1.00 93.56 479 ARG A C 1
ATOM 3725 O O . ARG A 1 479 ? 10.936 -11.415 -23.620 1.00 93.56 479 ARG A O 1
ATOM 3732 N N . PRO A 1 480 ? 11.112 -12.868 -25.337 1.00 90.12 480 PRO A N 1
ATOM 3733 C CA . PRO A 1 480 ? 12.210 -13.636 -24.764 1.00 90.12 480 PRO A CA 1
ATOM 3734 C C . PRO A 1 480 ? 13.446 -12.769 -24.522 1.00 90.12 480 PRO A C 1
ATOM 3736 O O . PRO A 1 480 ? 13.755 -11.876 -25.307 1.00 90.12 480 PRO A O 1
ATOM 3739 N N . LEU A 1 481 ? 14.223 -13.089 -23.488 1.00 87.56 481 LEU A N 1
ATOM 3740 C CA . LEU A 1 481 ? 15.503 -12.431 -23.207 1.00 87.56 481 LEU A CA 1
ATOM 3741 C C . LEU A 1 481 ? 16.485 -12.523 -24.386 1.00 87.56 481 LEU A C 1
ATOM 3743 O O . LEU A 1 481 ? 17.265 -11.601 -24.619 1.00 87.56 481 LEU A O 1
ATOM 3747 N N . SER A 1 482 ? 16.467 -13.636 -25.119 1.00 87.06 482 SER A N 1
ATOM 3748 C CA . SER A 1 482 ? 17.325 -13.848 -26.286 1.00 87.06 482 SER A CA 1
ATOM 3749 C C . SER A 1 482 ? 16.992 -12.917 -27.453 1.00 87.06 482 SER A C 1
ATOM 3751 O O . SER A 1 482 ? 17.898 -12.578 -28.206 1.00 87.06 482 SER A O 1
ATOM 3753 N N . GLN A 1 483 ? 15.735 -12.487 -27.587 1.00 90.31 483 GLN A N 1
ATOM 3754 C CA . GLN A 1 483 ? 15.244 -11.622 -28.663 1.00 90.31 483 GLN A CA 1
ATOM 3755 C C . GLN A 1 483 ? 14.252 -10.598 -28.094 1.00 90.31 483 GLN A C 1
ATOM 3757 O O . GLN A 1 483 ? 13.040 -10.724 -28.291 1.00 90.31 483 GLN A O 1
ATOM 3762 N N . PRO A 1 484 ? 14.737 -9.594 -27.341 1.00 91.88 484 PRO A N 1
ATOM 3763 C CA . PRO A 1 484 ? 13.875 -8.714 -26.561 1.00 91.88 484 PRO A CA 1
ATOM 3764 C C . PRO A 1 484 ? 13.046 -7.760 -27.426 1.00 91.88 484 PRO A C 1
ATOM 3766 O O . PRO A 1 484 ? 12.121 -7.149 -26.902 1.00 91.88 484 PRO A O 1
ATOM 3769 N N . ASP A 1 485 ? 13.361 -7.621 -28.716 1.00 92.31 485 ASP A N 1
ATOM 3770 C CA . ASP A 1 485 ? 12.612 -6.835 -29.697 1.00 92.31 485 ASP A CA 1
ATOM 3771 C C . ASP A 1 485 ? 11.624 -7.666 -30.534 1.00 92.31 485 ASP A C 1
ATOM 3773 O O . ASP A 1 485 ? 10.885 -7.102 -31.339 1.00 92.31 485 ASP A O 1
ATOM 3777 N N . SER A 1 486 ? 11.575 -8.985 -30.323 1.00 91.62 486 SER A N 1
ATOM 3778 C CA . SER A 1 486 ? 10.618 -9.889 -30.965 1.00 91.62 486 SER A CA 1
ATOM 3779 C C . SER A 1 486 ? 9.471 -10.223 -30.016 1.00 91.62 486 SER A C 1
ATOM 3781 O O . SER A 1 486 ? 9.683 -10.713 -28.908 1.00 91.62 486 SER A O 1
ATOM 3783 N N . GLU A 1 487 ? 8.243 -9.974 -30.462 1.00 92.31 487 GLU A N 1
ATOM 3784 C CA . GLU A 1 487 ? 7.025 -10.197 -29.686 1.00 92.31 487 GLU A CA 1
ATOM 3785 C C . GLU A 1 487 ? 6.296 -11.468 -30.133 1.00 92.31 487 GLU A C 1
ATOM 3787 O O . GLU A 1 487 ? 5.999 -11.654 -31.313 1.00 92.31 487 GLU A O 1
ATOM 3792 N N . TYR A 1 488 ? 5.964 -12.320 -29.166 1.00 91.62 488 TYR A N 1
ATOM 3793 C CA . TYR A 1 488 ? 5.190 -13.539 -29.358 1.00 91.62 488 TYR A CA 1
ATOM 3794 C C . TYR A 1 488 ? 3.859 -13.399 -28.628 1.00 91.62 488 TYR A C 1
ATOM 3796 O O . TYR A 1 488 ? 3.833 -13.312 -27.402 1.00 91.62 488 TYR A O 1
ATOM 3804 N N . ARG A 1 489 ? 2.749 -13.384 -29.367 1.00 92.69 489 ARG A N 1
ATOM 3805 C CA . ARG A 1 489 ? 1.412 -13.377 -28.764 1.00 92.69 489 ARG A CA 1
ATOM 3806 C C . ARG A 1 489 ? 1.109 -14.736 -28.147 1.00 92.69 489 ARG A C 1
ATOM 3808 O O . ARG A 1 489 ? 1.392 -15.766 -28.758 1.00 92.69 489 ARG A O 1
ATOM 3815 N N . LEU A 1 490 ? 0.558 -14.714 -26.941 1.00 91.38 490 LEU A N 1
ATOM 3816 C CA . LEU A 1 490 ? 0.131 -15.898 -26.214 1.00 91.38 490 LEU A CA 1
ATOM 3817 C C . LEU A 1 490 ? -1.396 -15.930 -26.193 1.00 91.38 490 LEU A C 1
ATOM 3819 O O . LEU A 1 490 ? -2.033 -14.924 -25.885 1.00 91.38 490 LEU A O 1
ATOM 3823 N N . ASP A 1 491 ? -1.968 -17.089 -26.508 1.00 87.88 491 ASP A N 1
ATOM 3824 C CA . ASP A 1 491 ? -3.405 -17.305 -26.364 1.00 87.88 491 ASP A CA 1
ATOM 3825 C C . ASP A 1 491 ? -3.748 -17.311 -24.869 1.00 87.88 491 ASP A C 1
ATOM 3827 O O . ASP A 1 491 ? -3.220 -18.131 -24.115 1.00 87.88 491 ASP A O 1
ATOM 3831 N N . TYR A 1 492 ? -4.592 -16.371 -24.445 1.00 85.50 492 TYR A N 1
ATOM 3832 C CA . TYR A 1 492 ? -5.034 -16.229 -23.060 1.00 85.50 492 TYR A CA 1
ATOM 3833 C C . TYR A 1 492 ? -6.455 -16.764 -22.881 1.00 85.50 492 TYR A C 1
ATOM 3835 O O . TYR A 1 492 ? -7.339 -16.489 -23.695 1.00 85.50 492 TYR A O 1
ATOM 3843 N N . ASP A 1 493 ? -6.653 -17.495 -21.788 1.00 80.19 493 ASP A N 1
ATOM 3844 C CA . ASP A 1 493 ? -7.952 -17.898 -21.257 1.00 80.19 493 ASP A CA 1
ATOM 3845 C C . ASP A 1 493 ? -7.959 -17.618 -19.747 1.00 80.19 493 ASP A C 1
ATOM 3847 O O . ASP A 1 493 ? -6.902 -17.646 -19.104 1.00 80.19 493 ASP A O 1
ATOM 3851 N N . ASP A 1 494 ? -9.127 -17.326 -19.181 1.00 71.56 494 ASP A N 1
ATOM 3852 C CA . ASP A 1 494 ? -9.238 -16.918 -17.779 1.00 71.56 494 ASP A CA 1
ATOM 3853 C C . ASP A 1 494 ? -8.715 -18.020 -16.834 1.00 71.56 494 ASP A C 1
ATOM 3855 O O . ASP A 1 494 ? -8.984 -19.214 -17.002 1.00 71.56 494 ASP A O 1
ATOM 3859 N N . GLY A 1 495 ? -7.900 -17.623 -15.855 1.00 68.75 495 GLY A N 1
ATOM 3860 C CA . GLY A 1 495 ? -7.207 -18.532 -14.938 1.00 68.75 495 GLY A CA 1
ATOM 3861 C C . GLY A 1 495 ? -6.087 -19.383 -15.560 1.00 68.75 495 GLY A C 1
ATOM 3862 O O . GLY A 1 495 ? -5.564 -20.283 -14.893 1.00 68.75 495 GLY A O 1
ATOM 3863 N N . MET A 1 496 ? -5.690 -19.139 -16.817 1.00 82.88 496 MET A N 1
ATOM 3864 C CA . MET A 1 496 ? -4.581 -19.856 -17.452 1.00 82.88 496 MET A CA 1
ATOM 3865 C C . MET A 1 496 ? -3.220 -19.411 -16.894 1.00 82.88 496 MET A C 1
ATOM 3867 O O . MET A 1 496 ? -2.888 -18.227 -16.840 1.00 82.88 496 MET A O 1
ATOM 3871 N N . ALA A 1 497 ? -2.384 -20.392 -16.544 1.00 86.06 497 ALA A N 1
ATOM 3872 C CA . ALA A 1 497 ? -0.983 -20.175 -16.204 1.00 86.06 497 ALA A CA 1
ATOM 3873 C C . ALA A 1 497 ? -0.080 -20.455 -17.419 1.00 86.06 497 ALA A C 1
ATOM 3875 O O . ALA A 1 497 ? -0.099 -21.543 -18.000 1.00 86.06 497 ALA A O 1
ATOM 3876 N N . PHE A 1 498 ? 0.754 -19.486 -17.779 1.00 86.88 498 PHE A N 1
ATOM 3877 C CA . PHE A 1 498 ? 1.731 -19.578 -18.855 1.00 86.88 498 PHE A CA 1
ATOM 3878 C C . PHE A 1 498 ? 3.024 -20.211 -18.354 1.00 86.88 498 PHE A C 1
ATOM 3880 O O . PHE A 1 498 ? 3.749 -19.611 -17.561 1.00 86.88 498 PHE A O 1
ATOM 3887 N N . ARG A 1 499 ? 3.357 -21.403 -18.857 1.00 87.00 499 ARG A N 1
ATOM 3888 C CA . ARG A 1 499 ? 4.689 -21.994 -18.677 1.00 87.00 499 ARG A CA 1
ATOM 3889 C C . ARG A 1 499 ? 5.621 -21.436 -19.748 1.00 87.00 499 ARG A C 1
ATOM 3891 O O . ARG A 1 499 ? 5.489 -21.783 -20.921 1.00 87.00 499 ARG A O 1
ATOM 3898 N N . LEU A 1 500 ? 6.544 -20.569 -19.350 1.00 84.12 500 LEU A N 1
ATOM 3899 C CA . LEU A 1 500 ? 7.443 -19.896 -20.283 1.00 84.12 500 LEU A CA 1
ATOM 3900 C C . LEU A 1 500 ? 8.690 -20.748 -20.559 1.00 84.12 500 LEU A C 1
ATOM 3902 O O . LEU A 1 500 ? 9.161 -21.461 -19.669 1.00 84.12 500 LEU A O 1
ATOM 3906 N N . PRO A 1 501 ? 9.241 -20.688 -21.784 1.00 76.38 501 PRO A N 1
ATOM 3907 C CA . PRO A 1 501 ? 10.433 -21.452 -22.139 1.00 76.38 501 PRO A CA 1
ATOM 3908 C C . PRO A 1 501 ? 11.721 -20.869 -21.540 1.00 76.38 501 PRO A C 1
ATOM 3910 O O . PRO A 1 501 ? 12.660 -21.619 -21.295 1.00 76.38 501 PRO A O 1
ATOM 3913 N N . ASP A 1 502 ? 11.778 -19.552 -21.325 1.00 77.81 502 ASP A N 1
ATOM 3914 C CA . ASP A 1 502 ? 12.957 -18.832 -20.834 1.00 77.81 502 ASP A CA 1
ATOM 3915 C C . ASP A 1 502 ? 12.528 -17.544 -20.106 1.00 77.81 502 ASP A C 1
ATOM 3917 O O . ASP A 1 502 ? 11.346 -17.191 -20.065 1.00 77.81 502 ASP A O 1
ATOM 3921 N N . SER A 1 503 ? 13.506 -16.833 -19.556 1.00 84.31 503 SER A N 1
ATOM 3922 C CA . SER A 1 503 ? 13.376 -15.476 -19.040 1.00 84.31 503 SER A CA 1
ATOM 3923 C C . SER A 1 503 ? 12.936 -14.516 -20.139 1.00 84.31 503 SER A C 1
ATOM 3925 O O . SER A 1 503 ? 13.293 -14.670 -21.311 1.00 84.31 503 SER A O 1
ATOM 3927 N N . GLY A 1 504 ? 12.220 -13.467 -19.766 1.00 89.81 504 GLY A N 1
ATOM 3928 C CA . GLY A 1 504 ? 11.769 -12.473 -20.727 1.00 89.81 504 GLY A CA 1
ATOM 3929 C C . GLY A 1 504 ? 10.813 -11.468 -20.118 1.00 89.81 504 GLY A C 1
ATOM 3930 O O . GLY A 1 504 ? 10.635 -11.409 -18.903 1.00 89.81 504 GLY A O 1
ATOM 3931 N N . LEU A 1 505 ? 10.196 -10.679 -20.984 1.00 92.94 505 LEU A N 1
ATOM 3932 C CA . LEU A 1 505 ? 9.184 -9.708 -20.616 1.00 92.94 505 LEU A CA 1
ATOM 3933 C C . LEU A 1 505 ? 7.801 -10.236 -20.992 1.00 92.94 505 LEU A C 1
ATOM 3935 O O . LEU A 1 505 ? 7.551 -10.522 -22.162 1.00 92.94 505 LEU A O 1
ATOM 3939 N N . LEU A 1 506 ? 6.897 -10.303 -20.020 1.00 94.44 506 LEU A N 1
ATOM 3940 C CA . LEU A 1 506 ? 5.472 -10.485 -20.270 1.00 94.44 506 LEU A CA 1
ATOM 3941 C C . LEU A 1 506 ? 4.762 -9.140 -20.290 1.00 94.44 506 LEU A C 1
ATOM 3943 O O . LEU A 1 506 ? 5.039 -8.274 -19.462 1.00 94.44 506 LEU A O 1
ATOM 3947 N N . THR A 1 507 ? 3.822 -8.987 -21.215 1.00 94.19 507 THR A N 1
ATOM 3948 C CA . THR A 1 507 ? 2.946 -7.823 -21.330 1.00 94.19 507 THR A CA 1
ATOM 3949 C C . THR A 1 507 ? 1.500 -8.287 -21.437 1.00 94.19 507 THR A C 1
ATOM 3951 O O . THR A 1 507 ? 1.223 -9.218 -22.190 1.00 94.19 507 THR A O 1
ATOM 3954 N N . ALA A 1 508 ? 0.595 -7.641 -20.706 1.00 93.00 508 ALA A N 1
ATOM 3955 C CA . ALA A 1 508 ? -0.846 -7.800 -20.874 1.00 93.00 508 ALA A CA 1
ATOM 3956 C C . ALA A 1 508 ? -1.478 -6.429 -21.106 1.00 93.00 508 ALA A C 1
ATOM 3958 O O . ALA A 1 508 ? -1.193 -5.483 -20.365 1.00 93.00 508 ALA A O 1
ATOM 3959 N N . THR A 1 509 ? -2.326 -6.335 -22.126 1.00 91.06 509 THR A N 1
ATOM 3960 C CA . THR A 1 509 ? -3.006 -5.098 -22.517 1.00 91.06 509 THR A CA 1
ATOM 3961 C C . THR A 1 509 ? -4.505 -5.321 -22.660 1.00 91.06 509 THR A C 1
ATOM 3963 O O . THR A 1 509 ? -4.928 -6.189 -23.420 1.00 91.06 509 THR A O 1
ATOM 3966 N N . ALA A 1 510 ? -5.307 -4.513 -21.968 1.00 85.94 510 ALA A N 1
ATOM 3967 C CA . ALA A 1 510 ? -6.761 -4.470 -22.110 1.00 85.94 510 ALA A CA 1
ATOM 3968 C C . ALA A 1 510 ? -7.247 -3.018 -22.030 1.00 85.94 510 ALA A C 1
ATOM 3970 O O . ALA A 1 510 ? -7.021 -2.335 -21.029 1.00 85.94 510 ALA A O 1
ATOM 3971 N N . ASN A 1 511 ? -7.954 -2.549 -23.063 1.00 81.88 511 ASN A N 1
ATOM 3972 C CA . ASN A 1 511 ? -8.346 -1.141 -23.210 1.00 81.88 511 ASN A CA 1
ATOM 3973 C C . ASN A 1 511 ? -7.132 -0.198 -23.047 1.00 81.88 511 ASN A C 1
ATOM 3975 O O . ASN A 1 511 ? -6.124 -0.377 -23.725 1.00 81.88 511 ASN A O 1
ATOM 3979 N N . ASP A 1 512 ? -7.220 0.771 -22.131 1.00 81.00 512 ASP A N 1
ATOM 3980 C CA . ASP A 1 512 ? -6.153 1.725 -21.807 1.00 81.00 512 ASP A CA 1
ATOM 3981 C C . ASP A 1 512 ? -5.163 1.192 -20.748 1.00 81.00 512 ASP A C 1
ATOM 3983 O O . ASP A 1 512 ? -4.234 1.897 -20.351 1.00 81.00 512 ASP A O 1
ATOM 3987 N N . PHE A 1 513 ? -5.347 -0.041 -20.257 1.00 82.94 513 PHE A N 1
ATOM 3988 C CA . PHE A 1 513 ? -4.469 -0.648 -19.257 1.00 82.94 513 PHE A CA 1
ATOM 3989 C C . PHE A 1 513 ? -3.409 -1.521 -19.922 1.00 82.94 513 PHE A C 1
ATOM 3991 O O . PHE A 1 513 ? -3.723 -2.458 -20.652 1.00 82.94 513 PHE A O 1
ATOM 3998 N N . SER A 1 514 ? -2.143 -1.244 -19.611 1.00 88.62 514 SER A N 1
ATOM 3999 C CA . SER A 1 514 ? -0.993 -2.045 -20.024 1.00 88.62 514 SER A CA 1
ATOM 4000 C C . SER A 1 514 ? -0.131 -2.339 -18.807 1.00 88.62 514 SER A C 1
ATOM 4002 O O . SER A 1 514 ? 0.371 -1.415 -18.168 1.00 88.62 514 SER A O 1
ATOM 4004 N N . ILE A 1 515 ? 0.070 -3.618 -18.505 1.00 91.25 515 ILE A N 1
ATOM 4005 C CA . ILE A 1 515 ? 0.991 -4.063 -17.459 1.00 91.25 515 ILE A CA 1
ATOM 4006 C C . ILE A 1 515 ? 2.094 -4.920 -18.057 1.00 91.25 515 ILE A C 1
ATOM 4008 O O . ILE A 1 515 ? 1.888 -5.653 -19.027 1.00 91.25 515 ILE A O 1
ATOM 4012 N N . SER A 1 516 ? 3.274 -4.859 -17.458 1.00 93.50 516 SER A N 1
ATOM 4013 C CA . SER A 1 516 ? 4.401 -5.670 -17.885 1.00 93.50 516 SER A CA 1
ATOM 4014 C C . SER A 1 516 ? 5.232 -6.131 -16.696 1.00 93.50 516 SER A C 1
ATOM 4016 O O . SER A 1 516 ? 5.345 -5.415 -15.705 1.00 93.50 516 SER A O 1
ATOM 4018 N N . THR A 1 517 ? 5.776 -7.345 -16.766 1.00 93.06 517 THR A N 1
ATOM 4019 C CA . THR A 1 517 ? 6.626 -7.920 -15.713 1.00 93.06 517 THR A CA 1
ATOM 4020 C C . THR A 1 517 ? 7.797 -8.675 -16.326 1.00 93.06 517 THR A C 1
ATOM 4022 O O . THR A 1 517 ? 7.664 -9.302 -17.383 1.00 93.06 517 THR A O 1
ATOM 4025 N N . VAL A 1 518 ? 8.955 -8.604 -15.675 1.00 90.25 518 VAL A N 1
ATOM 4026 C CA . VAL A 1 518 ? 10.137 -9.375 -16.065 1.00 90.25 518 VAL A CA 1
ATOM 4027 C C . VAL A 1 518 ? 10.123 -10.710 -15.339 1.00 90.25 518 VAL A C 1
ATOM 4029 O O . VAL A 1 518 ? 10.100 -10.776 -14.113 1.00 90.25 518 VAL A O 1
ATOM 4032 N N . VAL A 1 519 ? 10.181 -11.778 -16.123 1.00 88.38 519 VAL A N 1
ATOM 4033 C CA . VAL A 1 519 ? 10.138 -13.151 -15.641 1.00 88.38 519 VAL A CA 1
ATOM 4034 C C . VAL A 1 519 ? 11.529 -13.773 -15.723 1.00 88.38 519 VAL A C 1
ATOM 4036 O O . VAL A 1 519 ? 12.231 -13.609 -16.724 1.00 88.38 519 VAL A O 1
ATOM 4039 N N . THR A 1 520 ? 11.922 -14.493 -14.673 1.00 81.62 520 THR A N 1
ATOM 4040 C CA . THR A 1 520 ? 13.236 -15.135 -14.520 1.00 81.62 520 THR A CA 1
ATOM 4041 C C . THR A 1 520 ? 13.092 -16.624 -14.176 1.00 81.62 520 THR A C 1
ATOM 4043 O O . THR A 1 520 ? 11.993 -17.075 -13.854 1.00 81.62 520 THR A O 1
ATOM 4046 N N . PRO A 1 521 ? 14.158 -17.439 -14.291 1.00 70.25 521 PRO A N 1
ATOM 4047 C CA . PRO A 1 521 ? 14.098 -18.864 -13.997 1.00 70.25 521 PRO A CA 1
ATOM 4048 C C . PRO A 1 521 ? 14.169 -19.125 -12.487 1.00 70.25 521 PRO A C 1
ATOM 4050 O O . PRO A 1 521 ? 14.853 -18.427 -11.742 1.00 70.25 521 PRO A O 1
ATOM 4053 N N . ALA A 1 522 ? 13.563 -20.236 -12.065 1.00 60.38 522 ALA A N 1
ATOM 4054 C CA . ALA A 1 522 ? 13.417 -20.644 -10.665 1.00 60.38 522 ALA A CA 1
ATOM 4055 C C . ALA A 1 522 ? 14.724 -20.904 -9.907 1.00 60.38 522 ALA A C 1
ATOM 4057 O O . ALA A 1 522 ? 14.775 -20.839 -8.680 1.00 60.38 522 ALA A O 1
ATOM 4058 N N . THR A 1 523 ? 15.769 -21.329 -10.615 1.00 58.81 523 THR A N 1
ATOM 4059 C CA . THR A 1 523 ? 17.021 -21.757 -9.997 1.00 58.81 523 THR A CA 1
ATOM 4060 C C . THR A 1 523 ? 18.177 -21.135 -10.743 1.00 58.81 523 THR A C 1
ATOM 4062 O O . THR A 1 523 ? 18.549 -21.586 -11.821 1.00 58.81 523 THR A O 1
ATOM 4065 N N . ILE A 1 524 ? 18.766 -20.131 -10.111 1.00 58.34 524 ILE A N 1
ATOM 4066 C CA . ILE A 1 524 ? 20.056 -19.576 -10.492 1.00 58.34 524 ILE A CA 1
ATOM 4067 C C . ILE A 1 524 ? 21.101 -20.409 -9.756 1.00 58.34 524 ILE A C 1
ATOM 4069 O O . ILE A 1 524 ? 21.323 -20.242 -8.557 1.00 58.34 524 ILE A O 1
ATOM 4073 N N . ARG A 1 525 ? 21.680 -21.390 -10.445 1.00 55.19 525 ARG A N 1
ATOM 4074 C CA . ARG A 1 525 ? 22.727 -22.264 -9.902 1.00 55.19 525 ARG A CA 1
ATOM 4075 C C . ARG A 1 525 ? 24.072 -21.551 -9.880 1.00 55.19 525 ARG A C 1
ATOM 4077 O O . ARG A 1 525 ? 24.902 -21.851 -9.024 1.00 55.19 525 ARG A O 1
ATOM 4084 N N . ASP A 1 526 ? 24.276 -20.593 -10.777 1.00 55.44 526 ASP A N 1
ATOM 4085 C CA . ASP A 1 526 ? 25.439 -19.717 -10.790 1.00 55.44 526 ASP A CA 1
ATOM 4086 C C . ASP A 1 526 ? 25.101 -18.302 -11.300 1.00 55.44 526 ASP A C 1
ATOM 4088 O O . ASP A 1 526 ? 24.034 -18.036 -11.842 1.00 55.44 526 ASP A O 1
ATOM 4092 N N . PHE A 1 527 ? 26.031 -17.354 -11.146 1.00 53.19 527 PHE A N 1
ATOM 4093 C CA . PHE A 1 527 ? 25.886 -16.013 -11.731 1.00 53.19 527 PHE A CA 1
ATOM 4094 C C . PHE A 1 527 ? 25.828 -16.028 -13.268 1.00 53.19 527 PHE A C 1
ATOM 4096 O O . PHE A 1 527 ? 25.508 -15.000 -13.868 1.00 53.19 527 PHE A O 1
ATOM 4103 N N . ALA A 1 528 ? 26.162 -17.153 -13.915 1.00 54.78 528 ALA A N 1
ATOM 4104 C CA . ALA A 1 528 ? 25.933 -17.300 -15.337 1.00 54.78 528 ALA A CA 1
ATOM 4105 C C . ALA A 1 528 ? 24.432 -17.475 -15.593 1.00 54.78 528 ALA A C 1
ATOM 4107 O O . ALA A 1 528 ? 23.947 -16.800 -16.470 1.00 54.78 528 ALA A O 1
ATOM 4108 N N . ASP A 1 529 ? 23.648 -18.194 -14.800 1.00 53.19 529 ASP A N 1
ATOM 4109 C CA . ASP A 1 529 ? 22.192 -18.302 -15.005 1.00 53.19 529 ASP A CA 1
ATOM 4110 C C . ASP A 1 529 ? 21.457 -16.940 -14.959 1.00 53.19 529 ASP A C 1
ATOM 4112 O O . ASP A 1 529 ? 20.457 -16.746 -15.645 1.00 53.19 529 ASP A O 1
ATOM 4116 N N . LEU A 1 530 ? 21.999 -15.954 -14.231 1.00 54.97 530 LEU A N 1
ATOM 4117 C CA . LEU A 1 530 ? 21.514 -14.560 -14.181 1.00 54.97 530 LEU A CA 1
ATOM 4118 C C . LEU A 1 530 ? 21.889 -13.696 -15.387 1.00 54.97 530 LEU A C 1
ATOM 4120 O O . LEU A 1 530 ? 21.369 -12.599 -15.596 1.00 54.97 530 LEU A O 1
ATOM 4124 N N . GLY A 1 531 ? 22.861 -14.155 -16.156 1.00 54.97 531 GLY A N 1
ATOM 4125 C CA . GLY A 1 531 ? 23.478 -13.392 -17.216 1.00 54.97 531 GLY A CA 1
ATOM 4126 C C . GLY A 1 531 ? 24.184 -14.320 -18.177 1.00 54.97 531 GLY A C 1
ATOM 4127 O O . GLY A 1 531 ? 25.374 -14.099 -18.440 1.00 54.97 531 GLY A O 1
ATOM 4128 N N . ALA A 1 532 ? 23.464 -15.336 -18.675 1.00 43.12 532 ALA A N 1
ATOM 4129 C CA . ALA A 1 532 ? 24.059 -16.515 -19.295 1.00 43.12 532 ALA A CA 1
ATOM 4130 C C . ALA A 1 532 ? 25.191 -16.099 -20.212 1.00 43.12 532 ALA A C 1
ATOM 4132 O O . ALA A 1 532 ? 25.022 -15.382 -21.203 1.00 43.12 532 ALA A O 1
ATOM 4133 N N . ARG A 1 533 ? 26.395 -16.543 -19.852 1.00 39.41 533 ARG A N 1
ATOM 4134 C CA . ARG A 1 533 ? 27.439 -16.798 -20.835 1.00 39.41 533 ARG A CA 1
ATOM 4135 C C . ARG A 1 533 ? 26.890 -17.913 -21.733 1.00 39.41 533 ARG A C 1
ATOM 4137 O O . ARG A 1 533 ? 27.239 -19.070 -21.557 1.00 39.41 533 ARG A O 1
ATOM 4144 N N . GLY A 1 534 ? 25.943 -17.575 -22.608 1.00 46.22 534 GLY A N 1
ATOM 4145 C CA . GLY A 1 534 ? 25.158 -18.550 -23.361 1.00 46.22 534 GLY A CA 1
ATOM 4146 C C . GLY A 1 534 ? 23.986 -17.942 -24.129 1.00 46.22 534 GLY A C 1
ATOM 4147 O O . GLY A 1 534 ? 23.937 -18.096 -25.346 1.00 46.22 534 GLY A O 1
ATOM 4148 N N . SER A 1 535 ? 23.084 -17.202 -23.473 1.00 55.25 535 SER A N 1
ATOM 4149 C CA . SER A 1 535 ? 22.001 -16.499 -24.170 1.00 55.25 535 SER A CA 1
ATOM 4150 C C . SER A 1 535 ? 22.544 -15.182 -24.726 1.00 55.25 535 SER A C 1
ATOM 4152 O O . SER A 1 535 ? 22.660 -14.161 -24.039 1.00 55.25 535 SER A O 1
ATOM 4154 N N . THR A 1 536 ? 22.976 -15.232 -25.984 1.00 68.75 536 THR A N 1
ATOM 4155 C CA . THR A 1 536 ? 23.276 -14.016 -26.739 1.00 68.75 536 THR A CA 1
ATOM 4156 C C . THR A 1 536 ? 21.965 -13.249 -26.861 1.00 68.75 536 THR A C 1
ATOM 4158 O O . THR A 1 536 ? 21.005 -13.779 -27.408 1.00 68.75 536 THR A O 1
ATOM 4161 N N . ILE A 1 537 ? 21.912 -12.046 -26.285 1.00 84.75 537 ILE A N 1
ATOM 4162 C CA . ILE A 1 537 ? 20.814 -11.117 -26.547 1.00 84.75 537 ILE A CA 1
ATOM 4163 C C . ILE A 1 537 ? 21.037 -10.618 -27.969 1.00 84.75 537 ILE A C 1
ATOM 4165 O O . ILE A 1 537 ? 22.053 -9.977 -28.248 1.00 84.75 537 ILE A O 1
ATOM 4169 N N . GLU A 1 538 ? 20.130 -10.981 -28.860 1.00 85.88 538 GLU A N 1
ATOM 4170 C CA . GLU A 1 538 ? 20.136 -10.608 -30.264 1.00 85.88 538 GLU A CA 1
ATOM 4171 C C . GLU A 1 538 ? 18.980 -9.645 -30.496 1.00 85.88 538 GLU A C 1
ATOM 4173 O O . GLU A 1 538 ? 17.817 -10.011 -30.383 1.00 85.88 538 GLU A O 1
ATOM 4178 N N . ILE A 1 539 ? 19.319 -8.397 -30.791 1.00 88.00 539 ILE A N 1
ATOM 4179 C CA . ILE A 1 539 ? 18.367 -7.379 -31.227 1.00 88.00 539 ILE A CA 1
ATOM 4180 C C . ILE A 1 539 ? 18.580 -7.201 -32.729 1.00 88.00 539 ILE A C 1
ATOM 4182 O O . ILE A 1 539 ? 19.724 -7.168 -33.202 1.00 88.00 539 ILE A O 1
ATOM 4186 N N . GLU A 1 540 ? 17.496 -7.109 -33.495 1.00 85.88 540 GLU A N 1
ATOM 4187 C CA . GLU A 1 540 ? 17.582 -6.974 -34.942 1.00 85.88 540 GLU A CA 1
ATOM 4188 C C . GLU A 1 540 ? 18.312 -5.677 -35.321 1.00 85.88 540 GLU A C 1
ATOM 4190 O O . GLU A 1 540 ? 17.994 -4.574 -34.859 1.00 85.88 540 GLU A O 1
ATOM 4195 N N . ARG A 1 541 ? 19.307 -5.798 -36.208 1.00 79.56 541 ARG A N 1
ATOM 4196 C CA . ARG A 1 541 ? 20.044 -4.638 -36.712 1.00 79.56 541 ARG A CA 1
ATOM 4197 C C . ARG A 1 541 ? 19.175 -3.817 -37.653 1.00 79.56 541 ARG A C 1
ATOM 4199 O O . ARG A 1 541 ? 18.993 -4.170 -38.817 1.00 79.56 541 ARG A O 1
ATOM 4206 N N . ARG A 1 542 ? 18.741 -2.659 -37.166 1.00 81.06 542 ARG A N 1
ATOM 4207 C CA . ARG A 1 542 ? 17.996 -1.658 -37.936 1.00 81.06 542 ARG A CA 1
ATOM 4208 C C . ARG A 1 542 ? 18.945 -0.711 -38.681 1.00 81.06 542 ARG A C 1
ATOM 4210 O O . ARG A 1 542 ? 20.115 -0.552 -38.326 1.00 81.06 542 ARG A O 1
ATOM 4217 N N . LYS A 1 543 ? 18.453 -0.070 -39.745 1.00 82.00 543 LYS A N 1
ATOM 4218 C CA . LYS A 1 543 ? 19.187 1.036 -40.389 1.00 82.00 543 LYS A CA 1
ATOM 4219 C C . LYS A 1 543 ? 19.179 2.246 -39.453 1.00 82.00 543 LYS A C 1
ATOM 4221 O O . LYS A 1 543 ? 18.209 2.459 -38.741 1.00 82.00 543 LYS A O 1
ATOM 4226 N N . SER A 1 544 ? 20.226 3.066 -39.482 1.00 85.44 544 SER A N 1
ATOM 4227 C CA . SER A 1 544 ? 20.260 4.313 -38.711 1.00 85.44 544 SER A CA 1
ATOM 4228 C C . SER A 1 544 ? 19.234 5.312 -39.267 1.00 85.44 544 SER A C 1
ATOM 4230 O O . SER A 1 544 ? 19.512 6.012 -40.243 1.00 85.44 544 SER A O 1
ATOM 4232 N N . SER A 1 545 ? 18.044 5.349 -38.671 1.00 92.38 545 SER A N 1
ATOM 4233 C CA . SER A 1 545 ? 16.990 6.335 -38.925 1.00 92.38 545 SER A CA 1
ATOM 4234 C C . SER A 1 545 ? 16.424 6.851 -37.605 1.00 92.38 545 SER A C 1
ATOM 4236 O O . SER A 1 545 ? 16.579 6.207 -36.566 1.00 92.38 545 SER A O 1
ATOM 4238 N N . VAL A 1 546 ? 15.766 8.012 -37.651 1.00 92.00 546 VAL A N 1
ATOM 4239 C CA . VAL A 1 546 ? 15.074 8.582 -36.485 1.00 92.00 546 VAL A CA 1
ATOM 4240 C C . VAL A 1 546 ? 13.989 7.621 -35.988 1.00 92.00 546 VAL A C 1
ATOM 4242 O O . VAL A 1 546 ? 13.925 7.364 -34.792 1.00 92.00 546 VAL A O 1
ATOM 4245 N N . ASP A 1 547 ? 13.229 7.010 -36.901 1.00 91.31 547 ASP A N 1
ATOM 4246 C CA . ASP A 1 547 ? 12.191 6.027 -36.556 1.00 91.31 547 ASP A CA 1
ATOM 4247 C C . ASP A 1 547 ? 12.777 4.793 -35.853 1.00 91.31 547 ASP A C 1
ATOM 4249 O O . ASP A 1 547 ? 12.287 4.382 -34.809 1.00 91.31 547 ASP A O 1
ATOM 4253 N N . SER A 1 548 ? 13.893 4.253 -36.358 1.00 90.75 548 SER A N 1
ATOM 4254 C CA . SER A 1 548 ? 14.549 3.090 -35.737 1.00 90.75 548 SER A CA 1
ATOM 4255 C C . SER A 1 548 ? 15.108 3.418 -34.349 1.00 90.75 548 SER A C 1
ATOM 4257 O O . SER A 1 548 ? 15.167 2.548 -33.482 1.00 90.75 548 SER A O 1
ATOM 4259 N N . LEU A 1 549 ? 15.549 4.663 -34.133 1.00 93.38 549 LEU A N 1
ATOM 4260 C CA . LEU A 1 549 ? 15.963 5.133 -32.813 1.00 93.38 549 LEU A CA 1
ATOM 4261 C C . LEU A 1 549 ? 14.760 5.238 -31.869 1.00 93.38 549 LEU A C 1
ATOM 4263 O O . LEU A 1 549 ? 14.875 4.808 -30.725 1.00 93.38 549 LEU A O 1
ATOM 4267 N N . GLN A 1 550 ? 13.632 5.778 -32.340 1.00 93.12 550 GLN A N 1
ATOM 4268 C CA . GLN A 1 550 ? 12.400 5.870 -31.556 1.00 93.12 550 GLN A CA 1
ATOM 4269 C C . GLN A 1 550 ? 11.909 4.479 -31.137 1.00 93.12 550 GLN A C 1
ATOM 4271 O O . GLN A 1 550 ? 11.693 4.261 -29.952 1.00 93.12 550 GLN A O 1
ATOM 4276 N N . GLU A 1 551 ? 11.856 3.508 -32.055 1.00 92.69 551 GLU A N 1
ATOM 4277 C CA . GLU A 1 551 ? 11.471 2.121 -31.743 1.00 92.69 551 GLU A CA 1
ATOM 4278 C C . GLU A 1 551 ? 12.340 1.499 -30.635 1.00 92.69 551 GLU A C 1
ATOM 4280 O O . GLU A 1 551 ? 11.835 0.836 -29.728 1.00 92.69 551 GLU A O 1
ATOM 4285 N N . LEU A 1 552 ? 13.659 1.720 -30.677 1.00 93.88 552 LEU A N 1
ATOM 4286 C CA . LEU A 1 552 ? 14.586 1.222 -29.654 1.00 93.88 552 LEU A CA 1
ATOM 4287 C C . LEU A 1 552 ? 14.432 1.960 -28.316 1.00 93.88 552 LEU A C 1
ATOM 4289 O O . LEU A 1 552 ? 14.597 1.355 -27.256 1.00 93.88 552 LEU A O 1
ATOM 4293 N N . VAL A 1 553 ? 14.118 3.255 -28.349 1.00 94.44 553 VAL A N 1
ATOM 4294 C CA . VAL A 1 553 ? 13.813 4.058 -27.157 1.00 94.44 553 VAL A CA 1
ATOM 4295 C C . VAL A 1 553 ? 12.510 3.587 -26.506 1.00 94.44 553 VAL A C 1
ATOM 4297 O O . VAL A 1 553 ? 12.481 3.389 -25.289 1.00 94.44 553 VAL A O 1
ATOM 4300 N N . ASP A 1 554 ? 11.475 3.320 -27.300 1.00 93.25 554 ASP A N 1
ATOM 4301 C CA . ASP A 1 554 ? 10.191 2.793 -26.833 1.00 93.25 554 ASP A CA 1
ATOM 4302 C C . ASP A 1 554 ? 10.367 1.391 -26.239 1.00 93.25 554 ASP A C 1
ATOM 4304 O O . ASP A 1 554 ? 9.878 1.107 -25.143 1.00 93.25 554 ASP A O 1
ATOM 4308 N N . LEU A 1 555 ? 11.169 0.542 -26.892 1.00 94.25 555 LEU A N 1
ATOM 4309 C CA . LEU A 1 555 ? 11.540 -0.767 -26.364 1.00 94.25 555 LEU A CA 1
ATOM 4310 C C . LEU A 1 555 ? 12.284 -0.652 -25.026 1.00 94.25 555 LEU A C 1
ATOM 4312 O O . LEU A 1 555 ? 11.973 -1.373 -24.076 1.00 94.25 555 LEU A O 1
ATOM 4316 N N . ALA A 1 556 ? 13.244 0.270 -24.909 1.00 93.81 556 ALA A N 1
ATOM 4317 C CA . ALA A 1 556 ? 13.924 0.523 -23.641 1.00 93.81 556 ALA A CA 1
ATOM 4318 C C . ALA A 1 556 ? 12.946 1.016 -22.565 1.00 93.81 556 ALA A C 1
ATOM 4320 O O . ALA A 1 556 ? 13.107 0.685 -21.389 1.00 93.81 556 ALA A O 1
ATOM 4321 N N . SER A 1 557 ? 11.943 1.812 -22.943 1.00 93.25 557 SER A N 1
ATOM 4322 C CA . SER A 1 557 ? 10.911 2.291 -22.022 1.00 93.25 557 SER A CA 1
ATOM 4323 C C . SER A 1 557 ? 10.081 1.138 -21.479 1.00 93.25 557 SER A C 1
ATOM 4325 O O . SER A 1 557 ? 9.941 1.000 -20.263 1.00 93.25 557 SER A O 1
ATOM 4327 N N . LEU A 1 558 ? 9.639 0.248 -22.369 1.00 93.25 558 LEU A N 1
ATOM 4328 C CA . LEU A 1 558 ? 8.855 -0.931 -22.032 1.00 93.25 558 LEU A CA 1
ATOM 4329 C C . LEU A 1 558 ? 9.573 -1.819 -21.000 1.00 93.25 558 LEU A C 1
ATOM 4331 O O . LEU A 1 558 ? 8.989 -2.185 -19.981 1.00 93.25 558 LEU A O 1
ATOM 4335 N N . TRP A 1 559 ? 10.858 -2.117 -21.218 1.00 93.19 559 TRP A N 1
ATOM 4336 C CA . TRP A 1 559 ? 11.667 -2.920 -20.290 1.00 93.19 559 TRP A CA 1
ATOM 4337 C C . TRP A 1 559 ? 12.008 -2.186 -18.986 1.00 93.19 559 TRP A C 1
ATOM 4339 O O . TRP A 1 559 ? 12.121 -2.815 -17.928 1.00 93.19 559 TRP A O 1
ATOM 4349 N N . ARG A 1 560 ? 12.172 -0.857 -19.029 1.00 91.62 560 ARG A N 1
ATOM 4350 C CA . ARG A 1 560 ? 12.404 -0.050 -17.823 1.00 91.62 560 ARG A CA 1
ATOM 4351 C C . ARG A 1 560 ? 11.172 -0.061 -16.923 1.00 91.62 560 ARG A C 1
ATOM 4353 O O . ARG A 1 560 ? 11.323 -0.346 -15.742 1.00 91.62 560 ARG A O 1
ATOM 4360 N N . MET A 1 561 ? 9.996 0.217 -17.485 1.00 90.56 561 MET A N 1
ATOM 4361 C CA . MET A 1 561 ? 8.736 0.368 -16.746 1.00 90.56 561 MET A CA 1
ATOM 4362 C C . MET A 1 561 ? 8.141 -0.954 -16.254 1.00 90.56 561 MET A C 1
ATOM 4364 O O . MET A 1 561 ? 7.283 -0.935 -15.379 1.00 90.56 561 MET A O 1
ATOM 4368 N N . ALA A 1 562 ? 8.588 -2.083 -16.803 1.00 92.19 562 ALA A N 1
ATOM 4369 C CA . ALA A 1 562 ? 8.139 -3.396 -16.373 1.00 92.19 562 ALA A CA 1
ATOM 4370 C C . ALA A 1 562 ? 8.430 -3.666 -14.899 1.00 92.19 562 ALA A C 1
ATOM 4372 O O . ALA A 1 562 ? 9.530 -3.371 -14.424 1.00 92.19 562 ALA A O 1
ATOM 4373 N N . ASP A 1 563 ? 7.473 -4.296 -14.225 1.00 89.31 563 ASP A N 1
ATOM 4374 C CA . ASP A 1 563 ? 7.601 -4.745 -12.847 1.00 89.31 563 ASP A CA 1
ATOM 4375 C C . ASP A 1 563 ? 8.744 -5.761 -12.692 1.00 89.31 563 ASP A C 1
ATOM 4377 O O . ASP A 1 563 ? 9.029 -6.557 -13.596 1.00 89.31 563 ASP A O 1
ATOM 4381 N N . LYS A 1 564 ? 9.435 -5.692 -11.552 1.00 87.50 564 LYS A N 1
ATOM 4382 C CA . LYS A 1 564 ? 10.661 -6.450 -11.261 1.00 87.50 564 LYS A CA 1
ATOM 4383 C C . LYS A 1 564 ? 10.494 -7.103 -9.889 1.00 87.50 564 LYS A C 1
ATOM 4385 O O . LYS A 1 564 ? 10.899 -6.514 -8.887 1.00 87.50 564 LYS A O 1
ATOM 4390 N N . PRO A 1 565 ? 9.884 -8.299 -9.826 1.00 75.94 565 PRO A N 1
ATOM 4391 C CA . PRO A 1 565 ? 9.481 -8.903 -8.555 1.00 75.94 565 PRO A CA 1
ATOM 4392 C C . PRO A 1 565 ? 10.667 -9.270 -7.651 1.00 75.94 565 PRO A C 1
ATOM 4394 O O . PRO A 1 565 ? 10.510 -9.382 -6.437 1.00 75.94 565 PRO A O 1
ATOM 4397 N N . ASP A 1 566 ? 11.862 -9.455 -8.218 1.00 74.31 566 ASP A N 1
ATOM 4398 C CA . ASP A 1 566 ? 13.069 -9.788 -7.472 1.00 74.31 566 ASP A CA 1
ATOM 4399 C C . ASP A 1 566 ? 14.341 -9.138 -8.056 1.00 74.31 566 ASP A C 1
ATOM 4401 O O . ASP A 1 566 ? 14.347 -8.498 -9.111 1.00 74.31 566 ASP A O 1
ATOM 4405 N N . LEU A 1 567 ? 15.465 -9.316 -7.353 1.00 76.56 567 LEU A N 1
ATOM 4406 C CA . LEU A 1 567 ? 16.772 -8.819 -7.796 1.00 76.56 567 LEU A CA 1
ATOM 4407 C C . LEU A 1 567 ? 17.189 -9.406 -9.155 1.00 76.56 567 LEU A C 1
ATOM 4409 O O . LEU A 1 567 ? 17.901 -8.758 -9.921 1.00 76.56 567 LEU A O 1
ATOM 4413 N N . ASN A 1 568 ? 16.751 -10.624 -9.462 1.00 79.19 568 ASN A N 1
ATOM 4414 C CA . ASN A 1 568 ? 17.113 -11.323 -10.687 1.00 79.19 568 ASN A CA 1
ATOM 4415 C C . ASN A 1 568 ? 16.434 -10.668 -11.893 1.00 79.19 568 ASN A C 1
ATOM 4417 O O . ASN A 1 568 ? 17.088 -10.402 -12.901 1.00 79.19 568 ASN A O 1
ATOM 4421 N N . ALA A 1 569 ? 15.151 -10.335 -11.763 1.00 83.38 569 ALA A N 1
ATOM 4422 C CA . ALA A 1 569 ? 14.379 -9.576 -12.732 1.00 83.38 569 ALA A CA 1
ATOM 4423 C C . ALA A 1 569 ? 15.021 -8.206 -12.989 1.00 83.38 569 ALA A C 1
ATOM 4425 O O . ALA A 1 569 ? 15.162 -7.795 -14.144 1.00 83.38 569 ALA A O 1
ATOM 4426 N N . SER A 1 570 ? 15.520 -7.545 -11.939 1.00 84.19 570 SER A N 1
ATOM 4427 C CA . SER A 1 570 ? 16.287 -6.299 -12.066 1.00 84.19 570 SER A CA 1
ATOM 4428 C C . SER A 1 570 ? 17.594 -6.469 -12.843 1.00 84.19 570 SER A C 1
ATOM 4430 O O . SER A 1 570 ? 17.909 -5.645 -13.704 1.00 84.19 570 SER A O 1
ATOM 4432 N N . LEU A 1 571 ? 18.339 -7.553 -12.610 1.00 81.25 571 LEU A N 1
ATOM 4433 C CA . LEU A 1 571 ? 19.567 -7.857 -13.354 1.00 81.25 571 LEU A CA 1
ATOM 4434 C C . LEU A 1 571 ? 19.290 -8.165 -14.834 1.00 81.25 571 LEU A C 1
ATOM 4436 O O . LEU A 1 571 ? 19.994 -7.651 -15.708 1.00 81.25 571 LEU A O 1
ATOM 4440 N N . VAL A 1 572 ? 18.248 -8.950 -15.122 1.00 85.19 572 VAL A N 1
ATOM 4441 C CA . VAL A 1 572 ? 17.818 -9.278 -16.490 1.00 85.19 572 VAL A CA 1
ATOM 4442 C C . VAL A 1 572 ? 17.391 -8.016 -17.239 1.00 85.19 572 VAL A C 1
ATOM 4444 O O . VAL A 1 572 ? 17.905 -7.749 -18.328 1.00 85.19 572 VAL A O 1
ATOM 4447 N N . ALA A 1 573 ? 16.531 -7.190 -16.634 1.00 89.31 573 ALA A N 1
ATOM 4448 C CA . ALA A 1 573 ? 16.095 -5.923 -17.215 1.00 89.31 573 ALA A CA 1
ATOM 4449 C C . ALA A 1 573 ? 17.285 -5.000 -17.511 1.00 89.31 573 ALA A C 1
ATOM 4451 O O . ALA A 1 573 ? 17.408 -4.482 -18.622 1.00 89.31 573 ALA A O 1
ATOM 4452 N N . ARG A 1 574 ? 18.211 -4.843 -16.553 1.00 87.88 574 ARG A N 1
ATOM 4453 C CA . ARG A 1 574 ? 19.423 -4.030 -16.732 1.00 87.88 574 ARG A CA 1
ATOM 4454 C C . ARG A 1 574 ? 20.246 -4.505 -17.927 1.00 87.88 574 ARG A C 1
ATOM 4456 O O . ARG A 1 574 ? 20.689 -3.686 -18.731 1.00 87.88 574 ARG A O 1
ATOM 4463 N N . ARG A 1 575 ? 20.431 -5.818 -18.072 1.00 87.00 575 ARG A N 1
ATOM 4464 C CA . ARG A 1 575 ? 21.208 -6.407 -19.169 1.00 87.00 575 ARG A CA 1
ATOM 4465 C C . ARG A 1 575 ? 20.547 -6.186 -20.534 1.00 87.00 575 ARG A C 1
ATOM 4467 O O . ARG A 1 575 ? 21.258 -5.899 -21.496 1.00 87.00 575 ARG A O 1
ATOM 4474 N N . VAL A 1 576 ? 19.216 -6.251 -20.622 1.00 90.88 576 VAL A N 1
ATOM 4475 C CA . VAL A 1 576 ? 18.475 -5.901 -21.848 1.00 90.88 576 VAL A CA 1
ATOM 4476 C C . VAL A 1 576 ? 18.621 -4.415 -22.176 1.00 90.88 576 VAL A C 1
ATOM 4478 O O . VAL A 1 576 ? 18.945 -4.069 -23.308 1.00 90.88 576 VAL A O 1
ATOM 4481 N N . LEU A 1 577 ? 18.480 -3.524 -21.192 1.00 92.25 577 LEU A N 1
ATOM 4482 C CA . LEU A 1 577 ? 18.655 -2.081 -21.402 1.00 92.25 577 LEU A CA 1
ATOM 4483 C C . LEU A 1 577 ? 20.081 -1.717 -21.858 1.00 92.25 577 LEU A C 1
ATOM 4485 O O . LEU A 1 577 ? 20.272 -0.813 -22.679 1.00 92.25 577 LEU A O 1
ATOM 4489 N N . GLN A 1 578 ? 21.093 -2.434 -21.363 1.00 91.25 578 GLN A N 1
ATOM 4490 C CA . GLN A 1 578 ? 22.465 -2.322 -21.858 1.00 91.25 578 GLN A CA 1
ATOM 4491 C C . GLN A 1 578 ? 22.594 -2.817 -23.305 1.00 91.25 578 GLN A C 1
ATOM 4493 O O . GLN A 1 578 ? 23.259 -2.156 -24.100 1.00 91.25 578 GLN A O 1
ATOM 4498 N N . ALA A 1 579 ? 21.948 -3.933 -23.666 1.00 91.88 579 ALA A N 1
ATOM 4499 C CA . ALA A 1 579 ? 21.939 -4.446 -25.038 1.00 91.88 579 ALA A CA 1
ATOM 4500 C C . ALA A 1 579 ? 21.263 -3.466 -26.016 1.00 91.88 579 ALA A C 1
ATOM 4502 O O . ALA A 1 579 ? 21.791 -3.216 -27.096 1.00 91.88 579 ALA A O 1
ATOM 4503 N N . ILE A 1 580 ? 20.162 -2.827 -25.610 1.00 93.75 580 ILE A N 1
ATOM 4504 C CA . ILE A 1 580 ? 19.499 -1.784 -26.408 1.00 93.75 580 ILE A CA 1
ATOM 4505 C C . ILE A 1 580 ? 20.424 -0.572 -26.595 1.00 93.75 580 ILE A C 1
ATOM 4507 O O . ILE A 1 580 ? 20.610 -0.104 -27.717 1.00 93.75 580 ILE A O 1
ATOM 4511 N N . SER A 1 581 ? 21.074 -0.100 -25.523 1.00 93.69 581 SER A N 1
ATOM 4512 C CA . SER A 1 581 ? 22.075 0.978 -25.609 1.00 93.6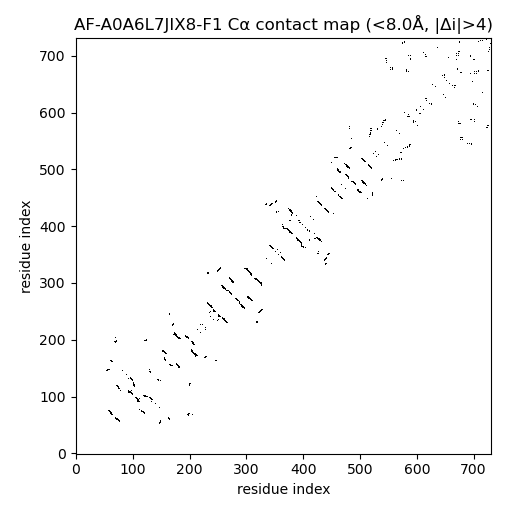9 581 SER A CA 1
ATOM 4513 C C . SER A 1 581 ? 23.231 0.628 -26.562 1.00 93.69 581 SER A C 1
ATOM 4515 O O . SER A 1 581 ? 23.706 1.486 -27.308 1.00 93.69 581 SER A O 1
ATOM 4517 N N . VAL A 1 582 ? 23.677 -0.633 -26.545 1.00 92.69 582 VAL A N 1
ATOM 4518 C CA . VAL A 1 582 ? 24.711 -1.171 -27.443 1.00 92.69 582 VAL A CA 1
ATOM 4519 C C . VAL A 1 582 ? 24.249 -1.139 -28.896 1.00 92.69 582 VAL A C 1
ATOM 4521 O O . VAL A 1 582 ? 25.012 -0.671 -29.738 1.00 92.69 582 VAL A O 1
ATOM 4524 N N . GLU A 1 583 ? 23.022 -1.563 -29.203 1.00 93.69 583 GLU A N 1
ATOM 4525 C CA . GLU A 1 583 ? 22.512 -1.531 -30.578 1.00 93.69 583 GLU A CA 1
ATOM 4526 C C . GLU A 1 583 ? 22.283 -0.113 -31.103 1.00 93.69 583 GLU A C 1
ATOM 4528 O O . GLU A 1 583 ? 22.633 0.169 -32.250 1.00 93.69 583 GLU A O 1
ATOM 4533 N N . ILE A 1 584 ? 21.793 0.813 -30.273 1.00 93.75 584 ILE A N 1
ATOM 4534 C CA . ILE A 1 584 ? 21.683 2.229 -30.655 1.00 93.75 584 ILE A CA 1
ATOM 4535 C C . ILE A 1 584 ? 23.070 2.782 -31.020 1.00 93.75 584 ILE A C 1
ATOM 4537 O O . ILE A 1 584 ? 23.271 3.357 -32.096 1.00 93.75 584 ILE A O 1
ATOM 4541 N N . ALA A 1 585 ? 24.057 2.564 -30.147 1.00 92.75 585 ALA A N 1
ATOM 4542 C CA . ALA A 1 585 ? 25.422 3.025 -30.363 1.00 92.75 585 ALA A CA 1
ATOM 4543 C C . ALA A 1 585 ? 26.102 2.341 -31.557 1.00 92.75 585 ALA A C 1
ATOM 4545 O O . ALA A 1 585 ? 26.835 2.990 -32.306 1.00 92.75 585 ALA A O 1
ATOM 4546 N N . ALA A 1 586 ? 25.856 1.049 -31.766 1.00 91.38 586 ALA A N 1
ATOM 4547 C CA . ALA A 1 586 ? 26.380 0.288 -32.891 1.00 91.38 586 ALA A CA 1
ATOM 4548 C C . ALA A 1 586 ? 25.767 0.727 -34.229 1.00 91.38 586 ALA A C 1
ATOM 4550 O O . ALA A 1 586 ? 26.495 0.845 -35.220 1.00 91.38 586 ALA A O 1
ATOM 4551 N N . GLY A 1 587 ? 24.458 0.991 -34.254 1.00 90.56 587 GLY A N 1
ATOM 4552 C CA . GLY A 1 587 ? 23.730 1.436 -35.438 1.00 90.56 587 GLY A CA 1
ATOM 4553 C C . GLY A 1 587 ? 24.197 2.805 -35.930 1.00 90.56 587 GLY A C 1
ATOM 4554 O O . GLY A 1 587 ? 24.429 2.982 -37.125 1.00 90.56 587 GLY A O 1
ATOM 4555 N N . ILE A 1 588 ? 24.407 3.752 -35.012 1.00 90.69 588 ILE A N 1
ATOM 4556 C CA . ILE A 1 588 ? 24.820 5.124 -35.347 1.00 90.69 588 ILE A CA 1
ATOM 4557 C C . ILE A 1 588 ? 26.347 5.238 -35.485 1.00 90.69 588 ILE A C 1
ATOM 4559 O O . ILE A 1 588 ? 26.844 5.841 -36.432 1.00 90.69 588 ILE A O 1
ATOM 4563 N N . GLY A 1 589 ? 27.123 4.629 -34.581 1.00 86.50 589 GLY A N 1
ATOM 4564 C CA . GLY A 1 589 ? 28.585 4.776 -34.497 1.00 86.50 589 GLY A CA 1
ATOM 4565 C C . GLY A 1 589 ? 29.389 4.100 -35.617 1.00 86.50 589 GLY A C 1
ATOM 4566 O O . GLY A 1 589 ? 30.604 4.300 -35.715 1.00 86.50 589 GLY A O 1
ATOM 4567 N N . GLY A 1 590 ? 28.739 3.312 -36.477 1.00 86.75 590 GLY A N 1
ATOM 4568 C CA . GLY A 1 590 ? 29.356 2.630 -37.614 1.00 86.75 590 GLY A CA 1
ATOM 4569 C C . GLY A 1 590 ? 30.091 1.331 -37.254 1.00 86.75 590 GLY A C 1
ATOM 4570 O O . GLY A 1 590 ? 30.265 0.972 -36.092 1.00 86.75 590 GLY A O 1
ATOM 4571 N N . LYS A 1 591 ? 30.557 0.598 -38.279 1.00 86.62 591 LYS A N 1
ATOM 4572 C CA . LYS A 1 591 ? 31.030 -0.801 -38.152 1.00 86.62 591 LYS A CA 1
ATOM 4573 C C . LYS A 1 591 ? 32.143 -1.019 -37.120 1.00 86.62 591 LYS A C 1
ATOM 4575 O O . LYS A 1 591 ? 32.128 -2.029 -36.421 1.00 86.62 591 LYS A O 1
ATOM 4580 N N . TYR A 1 592 ? 33.121 -0.113 -37.052 1.00 87.50 592 TYR A N 1
ATOM 4581 C CA . TYR A 1 592 ? 34.245 -0.252 -36.122 1.00 87.50 592 TYR A CA 1
ATOM 4582 C C . TYR A 1 592 ? 33.797 -0.047 -34.670 1.00 87.50 592 TYR A C 1
ATOM 4584 O O . TYR A 1 592 ? 34.101 -0.878 -33.816 1.00 87.50 592 TYR A O 1
ATOM 4592 N N . TRP A 1 593 ? 32.997 0.994 -34.415 1.00 89.25 593 TRP A N 1
ATOM 4593 C CA . TRP A 1 593 ? 32.422 1.258 -33.095 1.00 89.25 593 TRP A CA 1
ATOM 4594 C C . TRP A 1 593 ? 31.481 0.139 -32.649 1.00 89.25 593 TRP A C 1
ATOM 4596 O O . TRP A 1 593 ? 31.599 -0.352 -31.531 1.00 89.25 593 TRP A O 1
ATOM 4606 N N . ALA A 1 594 ? 30.622 -0.346 -33.551 1.00 89.62 594 ALA A N 1
ATOM 4607 C CA . ALA A 1 594 ? 29.753 -1.490 -33.300 1.00 89.62 594 ALA A CA 1
ATOM 4608 C C . ALA A 1 594 ? 30.542 -2.704 -32.786 1.00 89.62 594 ALA A C 1
ATOM 4610 O O . ALA A 1 594 ? 30.157 -3.320 -31.795 1.00 89.62 594 ALA A O 1
ATOM 4611 N N . GLY A 1 595 ? 31.682 -3.024 -33.408 1.00 89.12 595 GLY A N 1
ATOM 4612 C CA . GLY A 1 595 ? 32.543 -4.120 -32.963 1.00 89.12 59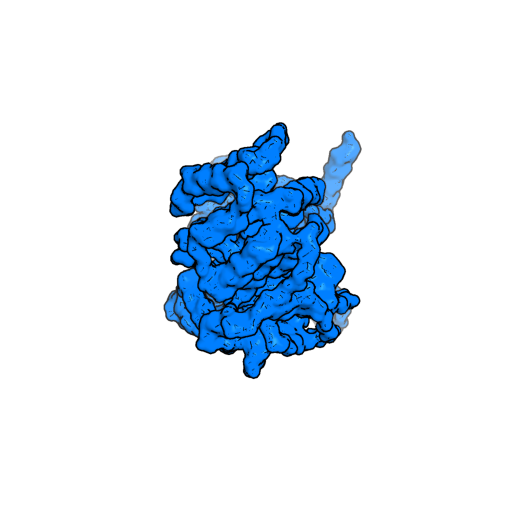5 GLY A CA 1
ATOM 4613 C C . GLY A 1 595 ? 33.086 -3.946 -31.539 1.00 89.12 595 GLY A C 1
ATOM 4614 O O . GLY A 1 595 ? 33.230 -4.940 -30.825 1.00 89.12 595 GLY A O 1
ATOM 4615 N N . LEU A 1 596 ? 33.362 -2.709 -31.115 1.00 90.44 596 LEU A N 1
ATOM 4616 C CA . LEU A 1 596 ? 33.801 -2.402 -29.752 1.00 90.44 596 LEU A CA 1
ATOM 4617 C C . LEU A 1 596 ? 32.651 -2.485 -28.750 1.00 90.44 596 LEU A C 1
ATOM 4619 O O . LEU A 1 596 ? 32.810 -3.128 -27.720 1.00 90.44 596 LEU A O 1
ATOM 4623 N N . GLU A 1 597 ? 31.487 -1.926 -29.077 1.00 91.50 597 GLU A N 1
ATOM 4624 C CA . GLU A 1 597 ? 30.276 -1.990 -28.247 1.00 91.50 597 GLU A CA 1
ATOM 4625 C C . GLU A 1 597 ? 29.901 -3.441 -27.907 1.00 91.50 597 GLU A C 1
ATOM 4627 O O . GLU A 1 597 ? 29.828 -3.825 -26.739 1.00 91.50 597 GLU A O 1
ATOM 4632 N N . HIS A 1 598 ? 29.791 -4.297 -28.928 1.00 89.56 598 HIS A N 1
ATOM 4633 C CA . HIS A 1 598 ? 29.441 -5.707 -28.745 1.00 89.56 598 HIS A CA 1
ATOM 4634 C C . HIS A 1 598 ? 30.523 -6.475 -27.971 1.00 89.56 598 HIS A C 1
ATOM 4636 O O . HIS A 1 598 ? 30.223 -7.380 -27.190 1.00 89.56 598 HIS A O 1
ATOM 4642 N N . ARG A 1 599 ? 31.805 -6.144 -28.185 1.00 88.44 599 ARG A N 1
ATOM 4643 C CA . ARG A 1 599 ? 32.910 -6.782 -27.460 1.00 88.44 599 ARG A CA 1
ATOM 4644 C C . ARG A 1 599 ? 32.919 -6.360 -25.994 1.00 88.44 599 ARG A C 1
ATOM 4646 O O . ARG A 1 599 ? 33.120 -7.218 -25.136 1.00 88.44 599 ARG A O 1
ATOM 4653 N N . ARG A 1 600 ? 32.666 -5.082 -25.699 1.00 87.19 600 ARG A N 1
ATOM 4654 C CA . ARG A 1 600 ? 32.589 -4.568 -24.329 1.00 87.19 600 ARG A CA 1
ATOM 4655 C C . ARG A 1 600 ? 31.414 -5.195 -23.600 1.00 87.19 600 ARG A C 1
ATOM 4657 O O . ARG A 1 600 ? 31.602 -5.673 -22.493 1.00 87.19 600 ARG A O 1
ATOM 4664 N N . PHE A 1 601 ? 30.256 -5.301 -24.244 1.00 86.44 601 PHE A N 1
ATOM 4665 C CA . PHE A 1 601 ? 29.098 -5.987 -23.675 1.00 86.44 601 PHE A CA 1
ATOM 4666 C C . PHE A 1 601 ? 29.394 -7.452 -23.301 1.00 86.44 601 PHE A C 1
ATOM 4668 O O . PHE A 1 601 ? 28.975 -7.923 -22.249 1.00 86.44 601 PHE A O 1
ATOM 4675 N N . LYS A 1 602 ? 30.181 -8.169 -24.118 1.00 82.38 602 LYS A N 1
ATOM 4676 C CA . LYS A 1 602 ? 30.549 -9.575 -23.861 1.00 82.38 602 LYS A CA 1
ATOM 4677 C C . LYS A 1 602 ? 31.661 -9.763 -22.820 1.00 82.38 602 LYS A C 1
ATOM 4679 O O . LYS A 1 602 ? 31.629 -10.737 -22.073 1.00 82.38 602 LYS A O 1
ATOM 4684 N N . ILE A 1 603 ? 32.677 -8.896 -22.815 1.00 81.31 603 ILE A N 1
ATOM 4685 C CA . ILE A 1 603 ? 33.927 -9.079 -22.043 1.00 81.31 603 ILE A CA 1
ATOM 4686 C C . ILE A 1 603 ? 33.995 -8.140 -20.817 1.00 81.31 603 ILE A C 1
ATOM 4688 O O . ILE A 1 603 ? 34.808 -8.340 -19.917 1.00 81.31 603 ILE A O 1
ATOM 4692 N N . GLY A 1 604 ? 33.123 -7.135 -20.742 1.00 76.69 604 GLY A N 1
ATOM 4693 C CA . GLY A 1 604 ? 33.006 -6.161 -19.655 1.00 76.69 604 GLY A CA 1
ATOM 4694 C C . GLY A 1 604 ? 33.885 -4.924 -19.847 1.00 76.69 604 GLY A C 1
ATOM 4695 O O . GLY A 1 604 ? 33.376 -3.807 -19.872 1.00 76.69 604 GLY A O 1
ATOM 4696 N N . LYS A 1 605 ? 35.202 -5.102 -20.020 1.00 79.12 605 LYS A N 1
ATOM 4697 C CA . LYS A 1 605 ? 36.155 -3.985 -20.161 1.00 79.12 605 LYS A CA 1
ATOM 4698 C C . LYS A 1 605 ? 36.922 -4.025 -21.480 1.00 79.12 605 LYS A C 1
ATOM 4700 O O . LYS A 1 605 ? 37.353 -5.080 -21.938 1.00 79.12 605 LYS A O 1
ATOM 4705 N N . ILE A 1 606 ? 37.118 -2.841 -22.056 1.00 82.62 606 ILE A N 1
ATOM 4706 C CA . ILE A 1 606 ? 37.984 -2.569 -23.211 1.00 82.62 606 ILE A CA 1
ATOM 4707 C C . ILE A 1 606 ? 38.973 -1.478 -22.800 1.00 82.62 606 ILE A C 1
ATOM 4709 O O . ILE A 1 606 ? 38.643 -0.635 -21.970 1.00 82.62 606 ILE A O 1
ATOM 4713 N N . SER A 1 607 ? 40.190 -1.505 -23.350 1.00 83.19 607 SER A N 1
ATOM 4714 C CA . SER A 1 607 ? 41.200 -0.493 -23.033 1.00 83.19 607 SER A CA 1
ATOM 4715 C C . SER A 1 607 ? 40.782 0.903 -23.510 1.00 83.19 607 SER A C 1
ATOM 4717 O O . SER A 1 607 ? 40.273 1.063 -24.621 1.00 83.19 607 SER A O 1
ATOM 4719 N N . ASP A 1 608 ? 41.063 1.928 -22.701 1.00 77.12 608 ASP A N 1
ATOM 4720 C CA . ASP A 1 608 ? 40.756 3.321 -23.053 1.00 77.12 608 ASP A CA 1
ATOM 4721 C C . ASP A 1 608 ? 41.385 3.736 -24.385 1.00 77.12 608 ASP A C 1
ATOM 4723 O O . ASP A 1 608 ? 40.747 4.404 -25.191 1.00 77.12 608 ASP A O 1
ATOM 4727 N N . ASN A 1 609 ? 42.615 3.292 -24.658 1.00 78.25 609 ASN A N 1
ATOM 4728 C CA . ASN A 1 609 ? 43.316 3.600 -25.905 1.00 78.25 609 ASN A CA 1
ATOM 4729 C C . ASN A 1 609 ? 42.589 3.041 -27.139 1.00 78.25 609 ASN A C 1
ATOM 4731 O O . ASN A 1 609 ? 42.574 3.685 -28.186 1.00 78.25 609 ASN A O 1
ATOM 4735 N N . GLU A 1 610 ? 41.983 1.858 -27.021 1.00 81.44 610 GLU A N 1
ATOM 4736 C CA . GLU A 1 610 ? 41.230 1.231 -28.111 1.00 81.44 610 GLU A CA 1
ATOM 4737 C C . GLU A 1 610 ? 39.909 1.970 -28.371 1.00 81.44 610 GLU A C 1
ATOM 4739 O O . GLU A 1 610 ? 39.580 2.244 -29.526 1.00 81.44 610 GLU A O 1
ATOM 4744 N N . MET A 1 611 ? 39.204 2.375 -27.308 1.00 79.44 611 MET A N 1
ATOM 4745 C CA . MET A 1 611 ? 37.990 3.196 -27.408 1.00 79.44 611 MET A CA 1
ATOM 4746 C C . MET A 1 611 ? 38.291 4.577 -27.999 1.00 79.44 611 MET A C 1
ATOM 4748 O O . MET A 1 611 ? 37.606 5.021 -28.919 1.00 79.44 611 MET A O 1
ATOM 4752 N N . ILE A 1 612 ? 39.356 5.231 -27.529 1.00 77.75 612 ILE A N 1
ATOM 4753 C CA . ILE A 1 612 ? 39.819 6.532 -28.025 1.00 77.75 612 ILE A CA 1
ATOM 4754 C C . ILE A 1 612 ? 40.169 6.457 -29.513 1.00 77.75 612 ILE A C 1
ATOM 4756 O O . ILE A 1 612 ? 39.748 7.315 -30.290 1.00 77.75 612 ILE A O 1
ATOM 4760 N N . GLY A 1 613 ? 40.878 5.405 -29.932 1.00 76.19 613 GLY A N 1
ATOM 4761 C CA . GLY A 1 613 ? 41.214 5.174 -31.337 1.00 76.19 613 GLY A CA 1
ATOM 4762 C C . GLY A 1 613 ? 39.994 5.005 -32.253 1.00 76.19 613 GLY A C 1
ATOM 4763 O O . GLY A 1 613 ? 40.120 5.146 -33.466 1.00 76.19 613 GLY A O 1
ATOM 4764 N N . ALA A 1 614 ? 38.810 4.735 -31.695 1.00 80.06 614 ALA A N 1
ATOM 4765 C CA . ALA A 1 614 ? 37.560 4.549 -32.431 1.00 80.06 614 ALA A CA 1
ATOM 4766 C C . ALA A 1 614 ? 36.661 5.793 -32.509 1.00 80.06 614 ALA A C 1
ATOM 4768 O O . ALA A 1 614 ? 35.695 5.813 -33.283 1.00 80.06 614 ALA A O 1
ATOM 4769 N N . LEU A 1 615 ? 36.970 6.840 -31.738 1.00 77.19 615 LEU A N 1
ATOM 4770 C CA . LEU A 1 615 ? 36.174 8.068 -31.673 1.00 77.19 615 LEU A CA 1
ATOM 4771 C C . LEU A 1 615 ? 36.254 8.903 -32.964 1.00 77.19 615 LEU A C 1
ATOM 4773 O O . LEU A 1 615 ? 35.294 9.592 -33.306 1.00 77.19 615 LEU A O 1
ATOM 4777 N N . GLY A 1 616 ? 37.345 8.817 -33.733 1.00 66.88 616 GLY A N 1
ATOM 4778 C CA . GLY A 1 616 ? 37.507 9.610 -34.952 1.00 66.88 616 GLY A CA 1
ATOM 4779 C C . GLY A 1 616 ? 38.733 9.245 -35.784 1.00 66.88 616 GLY A C 1
ATOM 4780 O O . GLY A 1 616 ? 39.748 8.805 -35.254 1.00 66.88 616 GLY A O 1
ATOM 4781 N N . VAL A 1 617 ? 38.624 9.435 -37.102 1.00 58.03 617 VAL A N 1
ATOM 4782 C CA . VAL A 1 617 ? 39.668 9.095 -38.090 1.00 58.03 617 VAL A CA 1
ATOM 4783 C C . VAL A 1 617 ? 40.312 10.359 -38.686 1.00 58.03 617 VAL A C 1
ATOM 4785 O O . VAL A 1 617 ? 41.404 10.284 -39.243 1.00 58.03 617 VAL A O 1
ATOM 4788 N N . SER A 1 618 ? 39.676 11.535 -38.564 1.00 62.19 618 SER A N 1
ATOM 4789 C CA . SER A 1 618 ? 40.215 12.800 -39.084 1.00 62.19 618 SER A CA 1
ATOM 4790 C C . SER A 1 618 ? 41.051 13.569 -38.049 1.00 62.19 618 SER A C 1
ATOM 4792 O O . SER A 1 618 ? 40.834 13.471 -36.841 1.00 62.19 618 SER A O 1
ATOM 4794 N N . LEU A 1 619 ? 41.979 14.405 -38.530 1.00 54.06 619 LEU A N 1
ATOM 4795 C CA . LEU A 1 619 ? 42.817 15.271 -37.687 1.00 54.06 619 LEU A CA 1
ATOM 4796 C C . LEU A 1 619 ? 41.994 16.253 -36.830 1.00 54.06 619 LEU A C 1
ATOM 4798 O O . LEU A 1 619 ? 42.353 16.499 -35.683 1.00 54.06 619 LEU A O 1
ATOM 4802 N N . SER A 1 620 ? 40.870 16.764 -37.349 1.00 59.62 620 SER A N 1
ATOM 4803 C CA . SER A 1 620 ? 39.950 17.633 -36.596 1.00 59.62 620 SER A CA 1
ATOM 4804 C C . SER A 1 620 ? 39.273 16.900 -35.433 1.00 59.62 620 SER A C 1
ATOM 4806 O O . SER A 1 620 ? 39.143 17.457 -34.344 1.00 59.62 620 SER A O 1
ATOM 4808 N N . GLN A 1 621 ? 38.921 15.626 -35.626 1.00 65.38 621 GLN A N 1
ATOM 4809 C CA . GLN A 1 621 ? 38.327 14.782 -34.589 1.00 65.38 621 GLN A CA 1
ATOM 4810 C C . GLN A 1 621 ? 39.352 14.409 -33.510 1.00 65.38 621 GLN A C 1
ATOM 4812 O O . GLN A 1 621 ? 39.012 14.371 -32.331 1.00 65.38 621 GLN A O 1
ATOM 4817 N N . GLN A 1 622 ? 40.623 14.198 -33.874 1.00 65.62 622 GLN A N 1
ATOM 4818 C CA . GLN A 1 622 ? 41.694 13.898 -32.912 1.00 65.62 622 GLN A CA 1
ATOM 4819 C C . GLN A 1 622 ? 41.945 15.036 -31.919 1.00 65.62 622 GLN A C 1
ATOM 4821 O O . GLN A 1 622 ? 42.159 14.786 -30.734 1.00 65.62 622 GLN A O 1
ATOM 4826 N N . SER A 1 623 ? 41.856 16.290 -32.360 1.00 63.22 623 SER A N 1
ATOM 4827 C CA . SER A 1 623 ? 41.929 17.438 -31.455 1.00 63.22 623 SER A CA 1
ATOM 4828 C C . SER A 1 623 ? 40.714 17.553 -30.522 1.00 63.22 623 SER A C 1
ATOM 4830 O O . SER A 1 623 ? 40.889 17.949 -29.371 1.00 63.22 623 SER A O 1
ATOM 4832 N N . THR A 1 624 ? 39.518 17.126 -30.956 1.00 64.12 624 THR A N 1
ATOM 4833 C CA . THR A 1 624 ? 38.310 17.068 -30.105 1.00 64.12 624 THR A CA 1
ATOM 4834 C C . THR A 1 624 ? 38.495 16.011 -29.027 1.00 64.12 624 THR A C 1
ATOM 4836 O O . THR A 1 624 ? 38.221 16.249 -27.858 1.00 64.12 624 THR A O 1
ATOM 4839 N N . ILE A 1 625 ? 39.007 14.846 -29.420 1.00 66.25 625 ILE A N 1
ATOM 4840 C CA . ILE A 1 625 ? 39.278 13.705 -28.545 1.00 66.25 625 ILE A CA 1
ATOM 4841 C C . ILE A 1 625 ? 40.316 14.064 -27.474 1.00 66.25 625 ILE A C 1
ATOM 4843 O O . ILE A 1 625 ? 40.157 13.726 -26.302 1.00 66.25 625 ILE A O 1
ATOM 4847 N N . GLU A 1 626 ? 41.368 14.786 -27.850 1.00 66.62 626 GLU A N 1
ATOM 4848 C CA . GLU A 1 626 ? 42.395 15.224 -26.908 1.00 66.62 626 GLU A CA 1
ATOM 4849 C C . GLU A 1 626 ? 41.886 16.349 -25.984 1.00 66.62 626 GLU A C 1
ATOM 4851 O O . GLU A 1 626 ? 42.252 16.384 -24.809 1.00 66.62 626 GLU A O 1
ATOM 4856 N N . ALA A 1 627 ? 40.990 17.222 -26.464 1.00 65.69 627 ALA A N 1
ATOM 4857 C CA . ALA A 1 627 ? 40.278 18.181 -25.620 1.00 65.69 627 ALA A CA 1
ATOM 4858 C C . ALA A 1 627 ? 39.359 17.468 -24.615 1.00 65.69 627 ALA A C 1
ATOM 4860 O O . ALA A 1 627 ? 39.461 17.732 -23.426 1.00 65.69 627 ALA A O 1
ATOM 4861 N N . VAL A 1 628 ? 38.561 16.485 -25.047 1.00 64.69 628 VAL A N 1
ATOM 4862 C CA . VAL A 1 628 ? 37.737 15.619 -24.178 1.00 64.69 628 VAL A CA 1
ATOM 4863 C C . VAL A 1 628 ? 38.587 14.970 -23.092 1.00 64.69 628 VAL A C 1
ATOM 4865 O O . VAL A 1 628 ? 38.248 15.026 -21.916 1.00 64.69 628 VAL A O 1
ATOM 4868 N N . ARG A 1 629 ? 39.734 14.398 -23.461 1.00 66.88 629 ARG A N 1
ATOM 4869 C CA . ARG A 1 629 ? 40.649 13.748 -22.518 1.00 66.88 629 ARG A CA 1
ATOM 4870 C C . ARG A 1 629 ? 41.232 14.715 -21.480 1.00 66.88 629 ARG A C 1
ATOM 4872 O O . ARG A 1 629 ? 41.466 14.302 -20.350 1.00 66.88 629 ARG A O 1
ATOM 4879 N N . ARG A 1 630 ? 41.499 15.969 -21.859 1.00 67.69 630 ARG A N 1
ATOM 4880 C CA . ARG A 1 630 ? 42.032 17.008 -20.954 1.00 67.69 630 ARG A CA 1
ATOM 4881 C C . ARG A 1 630 ? 40.950 17.685 -20.120 1.00 67.69 630 ARG A C 1
ATOM 4883 O O . ARG A 1 630 ? 41.241 18.133 -19.017 1.00 67.69 630 ARG A O 1
ATOM 4890 N N . SER A 1 631 ? 39.744 17.789 -20.667 1.00 64.75 631 SER A N 1
ATOM 4891 C CA . SER A 1 631 ? 38.621 18.531 -20.098 1.00 64.75 631 SER A CA 1
ATOM 4892 C C . SER A 1 631 ? 37.650 17.661 -19.311 1.00 64.75 631 SER A C 1
ATOM 4894 O O . SER A 1 631 ? 36.862 18.227 -18.569 1.00 64.75 631 SER A O 1
ATOM 4896 N N . LEU A 1 632 ? 37.688 16.328 -19.439 1.00 63.91 632 LEU A N 1
ATOM 4897 C CA . LEU A 1 632 ? 36.962 15.420 -18.550 1.00 63.91 632 LEU A CA 1
ATOM 4898 C C . LEU A 1 632 ? 37.688 15.355 -17.196 1.00 63.91 632 LEU A C 1
ATOM 4900 O O . LEU A 1 632 ? 38.768 14.761 -17.122 1.00 63.91 632 LEU A O 1
ATOM 4904 N N . PRO A 1 633 ? 37.135 15.942 -16.119 1.00 58.41 633 PRO A N 1
ATOM 4905 C CA . PRO A 1 633 ? 37.698 15.775 -14.788 1.00 58.41 633 PRO A CA 1
ATOM 4906 C C . PRO A 1 633 ? 37.535 14.326 -14.303 1.00 58.41 633 PRO A C 1
ATOM 4908 O O . PRO A 1 633 ? 36.804 13.521 -14.886 1.00 58.41 633 PRO A O 1
ATOM 4911 N N . THR A 1 634 ? 38.235 13.974 -13.225 1.00 63.44 634 THR A N 1
ATOM 4912 C CA . THR A 1 634 ? 38.123 12.658 -12.588 1.00 63.44 634 THR A CA 1
ATOM 4913 C C . THR A 1 634 ? 36.657 12.364 -12.203 1.00 63.44 634 THR A C 1
ATOM 4915 O O . THR A 1 634 ? 36.066 13.155 -11.469 1.00 63.44 634 THR A O 1
ATOM 4918 N N . PRO A 1 635 ? 36.052 11.240 -12.655 1.00 60.16 635 PRO A N 1
ATOM 4919 C CA . PRO A 1 635 ? 34.616 10.943 -12.474 1.00 60.16 635 PRO A CA 1
ATOM 4920 C C . PRO A 1 635 ? 34.124 10.817 -11.020 1.00 60.16 635 PRO A C 1
ATOM 4922 O O . PRO A 1 635 ? 32.917 10.743 -10.769 1.00 60.16 635 PRO A O 1
ATOM 4925 N N . GLU A 1 636 ? 35.053 10.764 -10.066 1.00 59.91 636 GLU A N 1
ATOM 4926 C CA . GLU A 1 636 ? 34.802 10.528 -8.641 1.00 59.91 636 GLU A CA 1
ATOM 4927 C C . GLU A 1 636 ? 34.060 11.688 -7.951 1.00 59.91 636 GLU A C 1
ATOM 4929 O O . GLU A 1 636 ? 33.415 11.459 -6.933 1.00 59.91 636 GLU A O 1
ATOM 4934 N N . SER A 1 637 ? 34.096 12.914 -8.494 1.00 58.16 637 SER A N 1
ATOM 4935 C CA . SER A 1 637 ? 33.571 14.115 -7.813 1.00 58.16 637 SER A CA 1
ATOM 4936 C C . SER A 1 637 ? 32.482 14.895 -8.559 1.00 58.16 637 SER A C 1
ATOM 4938 O O . SER A 1 637 ? 31.963 15.870 -8.017 1.00 58.16 637 SER A O 1
ATOM 4940 N N . MET A 1 638 ? 32.116 14.500 -9.782 1.00 66.88 638 MET A N 1
ATOM 4941 C CA . MET A 1 638 ? 31.207 15.283 -10.630 1.00 66.88 638 MET A CA 1
ATOM 4942 C C . MET A 1 638 ? 29.754 14.793 -10.523 1.00 66.88 638 MET A C 1
ATOM 4944 O O . MET A 1 638 ? 29.475 13.593 -10.630 1.00 66.88 638 MET A O 1
ATOM 4948 N N . ASN A 1 639 ? 28.815 15.720 -10.321 1.00 78.12 639 ASN A N 1
ATOM 4949 C CA . ASN A 1 639 ? 27.384 15.439 -10.446 1.00 78.12 639 ASN A CA 1
ATOM 4950 C C . ASN A 1 639 ? 26.976 15.392 -11.939 1.00 78.12 639 ASN A C 1
ATOM 4952 O O . ASN A 1 639 ? 27.727 15.814 -12.819 1.00 78.12 639 ASN A O 1
ATOM 4956 N N . LEU A 1 640 ? 25.787 14.860 -12.238 1.00 82.31 640 LEU A N 1
ATOM 4957 C CA . LEU A 1 640 ? 25.316 14.670 -13.617 1.00 82.31 640 LEU A CA 1
ATOM 4958 C C . LEU A 1 640 ? 25.154 15.996 -14.384 1.00 82.31 640 LEU A C 1
ATOM 4960 O O . LEU A 1 640 ? 25.439 16.056 -15.577 1.00 82.31 640 LEU A O 1
ATOM 4964 N N . HIS A 1 641 ? 24.757 17.068 -13.697 1.00 84.12 641 HIS A N 1
ATOM 4965 C CA . HIS A 1 641 ? 24.575 18.394 -14.289 1.00 84.12 641 HIS A CA 1
ATOM 4966 C C . HIS A 1 641 ? 25.896 18.969 -14.828 1.00 84.12 641 HIS A C 1
ATOM 4968 O O . HIS A 1 641 ? 25.969 19.425 -15.971 1.00 84.12 641 HIS A O 1
ATOM 4974 N N . ASP A 1 642 ? 26.967 18.887 -14.038 1.00 83.19 642 ASP A N 1
ATOM 4975 C CA . ASP A 1 642 ? 28.285 19.389 -14.429 1.00 83.19 642 ASP A CA 1
ATOM 4976 C C . ASP A 1 642 ? 28.885 18.557 -15.578 1.00 83.19 642 ASP A C 1
ATOM 4978 O O . ASP A 1 642 ? 29.569 19.094 -16.458 1.00 83.19 642 ASP A O 1
ATOM 4982 N N . LEU A 1 643 ? 28.570 17.256 -15.623 1.00 82.81 643 LEU A N 1
ATOM 4983 C CA . LEU A 1 643 ? 28.935 16.370 -16.728 1.00 82.81 643 LEU A CA 1
ATOM 4984 C C . LEU A 1 643 ? 28.232 16.770 -18.035 1.00 82.81 643 LEU A C 1
ATOM 4986 O O . LEU A 1 643 ? 28.887 16.863 -19.075 1.00 82.81 643 LEU A O 1
ATOM 4990 N N . VAL A 1 644 ? 26.927 17.057 -17.981 1.00 86.94 644 VAL A N 1
ATOM 4991 C CA . VAL A 1 644 ? 26.138 17.527 -19.134 1.00 86.94 644 VAL A CA 1
ATOM 4992 C C . VAL A 1 644 ? 26.672 18.856 -19.663 1.00 86.94 644 VAL A C 1
ATOM 4994 O O . VAL A 1 644 ? 26.882 18.991 -20.870 1.00 86.94 644 VAL A O 1
ATOM 4997 N N . ALA A 1 645 ? 26.953 19.824 -18.786 1.00 83.50 645 ALA A N 1
ATOM 4998 C CA . ALA A 1 645 ? 27.490 21.126 -19.185 1.00 83.50 645 ALA A CA 1
ATOM 4999 C C . ALA A 1 645 ? 28.874 21.003 -19.855 1.00 83.50 645 ALA A C 1
ATOM 5001 O O . ALA A 1 645 ? 29.134 21.606 -20.905 1.00 83.50 645 ALA A O 1
ATOM 5002 N N . THR A 1 646 ? 29.746 20.168 -19.280 1.00 80.31 646 THR A N 1
ATOM 5003 C CA . THR A 1 646 ? 31.088 19.890 -19.814 1.00 80.31 646 THR A CA 1
ATOM 5004 C C . THR A 1 646 ? 31.003 19.215 -21.182 1.00 80.31 646 THR A C 1
ATOM 5006 O O . THR A 1 646 ? 31.665 19.639 -22.130 1.00 80.31 646 THR A O 1
ATOM 5009 N N . PHE A 1 647 ? 30.148 18.199 -21.317 1.00 83.31 647 PHE A N 1
ATOM 5010 C CA . PHE A 1 647 ? 29.947 17.491 -22.577 1.00 83.31 647 PHE A CA 1
ATOM 5011 C C . PHE A 1 647 ? 29.336 18.380 -23.668 1.00 83.31 647 PHE A C 1
ATOM 5013 O O . PHE A 1 647 ? 29.807 18.365 -24.804 1.00 83.31 647 PHE A O 1
ATOM 5020 N N . SER A 1 648 ? 28.354 19.213 -23.322 1.00 83.19 648 SER A N 1
ATOM 5021 C CA . SER A 1 648 ? 27.718 20.154 -24.258 1.00 83.19 648 SER A CA 1
ATOM 5022 C C . SER A 1 648 ? 28.728 21.156 -24.831 1.00 83.19 648 SER A C 1
ATOM 5024 O O . SER A 1 648 ? 28.725 21.443 -26.028 1.00 83.19 648 SER A O 1
ATOM 5026 N N . SER A 1 649 ? 29.661 21.624 -23.996 1.00 77.56 649 SER A N 1
ATOM 5027 C CA . SER A 1 649 ? 30.755 22.514 -24.415 1.00 77.56 649 SER A CA 1
ATOM 5028 C C . SER A 1 649 ? 31.742 21.827 -25.370 1.00 77.56 649 SER A C 1
ATOM 5030 O O . SER A 1 649 ? 32.317 22.458 -26.254 1.00 77.56 649 SER A O 1
ATOM 5032 N N . ILE A 1 650 ? 31.939 20.517 -25.209 1.00 74.94 650 ILE A N 1
ATOM 5033 C CA . ILE A 1 650 ? 32.828 19.700 -26.040 1.00 74.94 650 ILE A CA 1
ATOM 5034 C C . ILE A 1 650 ? 32.233 19.454 -27.432 1.00 74.94 650 ILE A C 1
ATOM 5036 O O . ILE A 1 650 ? 32.939 19.603 -28.431 1.00 74.94 650 ILE A O 1
ATOM 5040 N N . ILE A 1 651 ? 30.957 19.059 -27.520 1.00 75.25 651 ILE A N 1
ATOM 5041 C CA . ILE A 1 651 ? 30.327 18.731 -28.812 1.00 75.25 651 ILE A CA 1
ATOM 5042 C C . ILE A 1 651 ? 30.175 19.964 -29.707 1.00 75.25 651 ILE A C 1
ATOM 5044 O O . ILE A 1 651 ? 30.341 19.855 -30.920 1.00 75.25 651 ILE A O 1
ATOM 5048 N N . GLN A 1 652 ? 30.006 21.149 -29.109 1.00 71.56 652 GLN A N 1
ATOM 5049 C CA . GLN A 1 652 ? 30.016 22.431 -29.815 1.00 71.56 652 GLN A CA 1
ATOM 5050 C C . GLN A 1 652 ? 31.298 22.625 -30.641 1.00 71.56 652 GLN A C 1
ATOM 5052 O O . GLN A 1 652 ? 31.269 23.139 -31.758 1.00 71.56 652 GLN A O 1
ATOM 5057 N N . TRP A 1 653 ? 32.438 22.186 -30.105 1.00 60.50 653 TRP A N 1
ATOM 5058 C CA . TRP A 1 653 ? 33.732 22.287 -30.774 1.00 60.50 653 TRP A CA 1
ATOM 5059 C C . TRP A 1 653 ? 33.876 21.291 -31.938 1.00 60.50 653 TRP A C 1
ATOM 5061 O O . TRP A 1 653 ? 34.647 21.527 -32.867 1.00 60.50 653 TRP A O 1
ATOM 5071 N N . ALA A 1 654 ? 33.131 20.181 -31.905 1.00 58.75 654 ALA A N 1
ATOM 5072 C CA . ALA A 1 654 ? 33.197 19.107 -32.893 1.00 58.75 654 ALA A CA 1
ATOM 5073 C C . ALA A 1 654 ? 32.353 19.377 -34.152 1.00 58.75 654 ALA A C 1
ATOM 5075 O O . ALA A 1 654 ? 32.762 18.991 -35.247 1.00 58.75 654 ALA A O 1
ATOM 5076 N N . GLU A 1 655 ? 31.200 20.041 -34.018 1.00 58.34 655 GLU A N 1
ATOM 5077 C CA . GLU A 1 655 ? 30.240 20.214 -35.122 1.00 58.34 655 GLU A CA 1
ATOM 5078 C C . GLU A 1 655 ? 30.583 21.363 -36.086 1.00 58.34 655 GLU A C 1
ATOM 5080 O O . GLU A 1 655 ? 29.998 21.448 -37.160 1.00 58.34 655 GLU A O 1
ATOM 5085 N N . SER A 1 656 ? 31.564 22.225 -35.774 1.00 54.72 656 SER A N 1
ATOM 5086 C CA . SER A 1 656 ? 31.969 23.365 -36.633 1.00 54.72 656 SER A CA 1
ATOM 5087 C C . SER A 1 656 ? 30.796 24.242 -37.123 1.00 54.72 656 SER A C 1
ATOM 5089 O O . SER A 1 656 ? 30.922 24.936 -38.133 1.00 54.72 656 SER A O 1
ATOM 5091 N N . SER A 1 657 ? 29.657 24.211 -36.425 1.00 46.59 657 SER A N 1
ATOM 5092 C CA . SER A 1 657 ? 28.411 24.866 -36.816 1.00 46.59 657 SER A CA 1
ATOM 5093 C C . SER A 1 657 ? 28.079 25.963 -35.794 1.00 46.59 657 SER A C 1
ATOM 5095 O O . SER A 1 657 ? 28.165 25.710 -34.593 1.00 46.59 657 SER A O 1
ATOM 5097 N N . PRO A 1 658 ? 27.724 27.193 -36.214 1.00 39.88 658 PRO A N 1
ATOM 5098 C CA . PRO A 1 658 ? 27.514 28.340 -35.323 1.00 39.88 658 PRO A CA 1
ATOM 5099 C C . PRO A 1 658 ? 26.155 28.308 -34.600 1.00 39.88 658 PRO A C 1
ATOM 5101 O O . PRO A 1 658 ? 25.613 29.354 -34.245 1.00 39.88 658 PRO A O 1
ATOM 5104 N N . VAL A 1 659 ? 25.577 27.124 -34.397 1.00 43.50 659 VAL A N 1
ATOM 5105 C CA . VAL A 1 659 ? 24.326 26.975 -33.655 1.00 43.50 659 VAL A CA 1
ATOM 5106 C C . VAL A 1 659 ? 24.660 27.075 -32.168 1.00 43.50 659 VAL A C 1
ATOM 5108 O O . VAL A 1 659 ? 25.626 26.483 -31.690 1.00 43.50 659 VAL A O 1
ATOM 5111 N N . HIS A 1 660 ? 23.914 27.927 -31.466 1.00 44.59 660 HIS A N 1
ATOM 5112 C CA . HIS A 1 660 ? 24.046 28.192 -30.036 1.00 44.59 660 HIS A CA 1
ATOM 5113 C C . HIS A 1 660 ? 24.251 26.910 -29.222 1.00 44.59 660 HIS A C 1
ATOM 5115 O O . HIS A 1 660 ? 23.720 25.868 -29.588 1.00 44.59 660 HIS A O 1
ATOM 5121 N N . SER A 1 661 ? 25.009 27.014 -28.123 1.00 51.78 661 SER A N 1
ATOM 5122 C CA . SER A 1 661 ? 25.276 25.944 -27.155 1.00 51.78 661 SER A CA 1
ATOM 5123 C C . SER A 1 661 ? 23.973 25.297 -26.691 1.00 51.78 661 SER A C 1
ATOM 5125 O O . SER A 1 661 ? 23.366 25.735 -25.710 1.00 51.78 661 SER A O 1
ATOM 5127 N N . ASP A 1 662 ? 23.519 24.287 -27.420 1.00 66.31 662 ASP A N 1
ATOM 5128 C CA . ASP A 1 662 ? 22.275 23.630 -27.101 1.00 66.31 662 ASP A CA 1
ATOM 5129 C C . ASP A 1 662 ? 22.586 22.542 -26.084 1.00 66.31 662 ASP A C 1
ATOM 5131 O O . ASP A 1 662 ? 22.874 21.393 -26.424 1.00 66.31 662 ASP A O 1
ATOM 5135 N N . ILE A 1 663 ? 22.593 22.945 -24.811 1.00 75.38 663 ILE A N 1
ATOM 5136 C CA . ILE A 1 663 ? 22.749 22.043 -23.664 1.00 75.38 663 ILE A CA 1
ATOM 5137 C C . ILE A 1 663 ? 21.791 20.849 -23.805 1.00 75.38 663 ILE A C 1
ATOM 5139 O O . ILE A 1 663 ? 22.146 19.734 -23.428 1.00 75.38 663 ILE A O 1
ATOM 5143 N N . SER A 1 664 ? 20.629 21.050 -24.441 1.00 85.12 664 SER A N 1
ATOM 5144 C CA . SER A 1 664 ? 19.661 19.984 -24.683 1.00 85.12 664 SER A CA 1
ATOM 5145 C C . SER A 1 664 ? 20.156 18.900 -25.651 1.00 85.12 664 SER A C 1
ATOM 5147 O O . SER A 1 664 ? 19.844 17.733 -25.433 1.00 85.12 664 SER A O 1
ATOM 5149 N N . LEU A 1 665 ? 21.002 19.212 -26.647 1.00 86.06 665 LEU A N 1
ATOM 5150 C CA . LEU A 1 665 ? 21.606 18.195 -27.523 1.00 86.06 665 LEU A CA 1
ATOM 5151 C C . LEU A 1 665 ? 22.652 17.358 -26.774 1.00 86.06 665 LEU A C 1
ATOM 5153 O O . LEU A 1 665 ? 22.720 16.140 -26.953 1.00 86.06 665 LEU A O 1
ATOM 5157 N N . GLY A 1 666 ? 23.467 18.001 -25.933 1.00 86.62 666 GLY A N 1
ATOM 5158 C CA . GLY A 1 666 ? 24.459 17.309 -25.111 1.00 86.62 666 GLY A CA 1
ATOM 5159 C C . GLY A 1 666 ? 23.806 16.392 -24.082 1.00 86.62 666 GLY A C 1
ATOM 5160 O O . GLY A 1 666 ? 24.199 15.231 -23.947 1.00 86.62 666 GLY A O 1
ATOM 5161 N N . GLU A 1 667 ? 22.761 16.884 -23.418 1.00 90.38 667 GLU A N 1
ATOM 5162 C CA . GLU A 1 667 ? 21.924 16.084 -22.532 1.00 90.38 667 GLU A CA 1
ATOM 5163 C C . GLU A 1 667 ? 21.261 14.922 -23.280 1.00 90.38 667 GLU A C 1
ATOM 5165 O O . GLU A 1 667 ? 21.368 13.781 -22.836 1.00 90.38 667 GLU A O 1
ATOM 5170 N N . PHE A 1 668 ? 20.654 15.179 -24.443 1.00 91.88 668 PHE A N 1
ATOM 5171 C CA . PHE A 1 668 ? 20.023 14.154 -25.276 1.00 91.88 668 PHE A CA 1
ATOM 5172 C C . PHE A 1 668 ? 20.998 13.033 -25.643 1.00 91.88 668 PHE A C 1
ATOM 5174 O O . PHE A 1 668 ? 20.701 11.860 -25.430 1.00 91.88 668 PHE A O 1
ATOM 5181 N N . CYS A 1 669 ? 22.192 13.374 -26.135 1.00 91.56 669 CYS A N 1
ATOM 5182 C CA . CYS A 1 669 ? 23.203 12.382 -26.497 1.00 91.56 669 CYS A CA 1
ATOM 5183 C C . CYS A 1 669 ? 23.653 11.554 -25.285 1.00 91.56 669 CYS A C 1
ATOM 5185 O O . CYS A 1 669 ? 23.839 10.345 -25.415 1.00 91.56 669 CYS A O 1
ATOM 5187 N N . LEU A 1 670 ? 23.818 12.169 -24.106 1.00 91.69 670 LEU A N 1
ATOM 5188 C CA . LEU A 1 670 ? 24.173 11.447 -22.879 1.00 91.69 670 LEU A CA 1
ATOM 5189 C C . LEU A 1 670 ? 23.029 10.559 -22.381 1.00 91.69 670 LEU A C 1
ATOM 5191 O O . LEU A 1 670 ? 23.292 9.425 -21.979 1.00 91.69 670 LEU A O 1
ATOM 5195 N N . ARG A 1 671 ? 21.776 11.024 -22.442 1.00 92.81 671 ARG A N 1
ATOM 5196 C CA . ARG A 1 671 ? 20.583 10.229 -22.124 1.00 92.81 671 ARG A CA 1
ATOM 5197 C C . ARG A 1 671 ? 20.480 9.017 -23.048 1.00 92.81 671 ARG A C 1
ATOM 5199 O O . ARG A 1 671 ? 20.482 7.896 -22.555 1.00 92.81 671 ARG A O 1
ATOM 5206 N N . VAL A 1 672 ? 20.535 9.207 -24.369 1.00 93.75 672 VAL A N 1
ATOM 5207 C CA . VAL A 1 672 ? 20.538 8.103 -25.348 1.00 93.75 672 VAL A CA 1
ATOM 5208 C C . VAL A 1 672 ? 21.722 7.154 -25.135 1.00 93.75 672 VAL A C 1
ATOM 5210 O O . VAL A 1 672 ? 21.574 5.942 -25.246 1.00 93.75 672 VAL A O 1
ATOM 5213 N N . ALA A 1 673 ? 22.901 7.674 -24.793 1.00 93.12 673 ALA A N 1
ATOM 5214 C CA . ALA A 1 673 ? 24.083 6.853 -24.557 1.00 93.12 673 ALA A CA 1
ATOM 5215 C C . ALA A 1 673 ? 24.045 6.054 -23.244 1.00 93.12 673 ALA A C 1
ATOM 5217 O O . ALA A 1 673 ? 24.805 5.095 -23.130 1.00 93.12 673 ALA A O 1
ATOM 5218 N N . SER A 1 674 ? 23.243 6.437 -22.247 1.00 92.31 674 SER A N 1
ATOM 5219 C CA . SER A 1 674 ? 23.270 5.831 -20.901 1.00 92.31 674 SER A CA 1
ATOM 5220 C C . SER A 1 674 ? 21.956 5.169 -20.494 1.00 92.31 674 SER A C 1
ATOM 5222 O O . SER A 1 674 ? 21.949 4.061 -19.965 1.00 92.31 674 SER A O 1
ATOM 5224 N N . GLN A 1 675 ? 20.835 5.831 -20.735 1.00 91.94 675 GLN A N 1
ATOM 5225 C CA . GLN A 1 675 ? 19.504 5.369 -20.380 1.00 91.94 675 GLN A CA 1
ATOM 5226 C C . GLN A 1 675 ? 18.530 5.824 -21.476 1.00 91.94 675 GLN A C 1
ATOM 5228 O O . GLN A 1 675 ? 17.812 6.800 -21.274 1.00 91.94 675 GLN A O 1
ATOM 5233 N N . PRO A 1 676 ? 18.487 5.136 -22.636 1.00 92.75 676 PRO A N 1
ATOM 5234 C CA . PRO A 1 676 ? 17.686 5.561 -23.785 1.00 92.75 676 PRO A CA 1
ATOM 5235 C C . PRO A 1 676 ? 16.221 5.850 -23.452 1.00 92.75 676 PRO A C 1
ATOM 5237 O O . PRO A 1 676 ? 15.641 6.772 -23.996 1.00 92.75 676 PRO A O 1
ATOM 5240 N N . SER A 1 677 ? 15.627 5.129 -22.505 1.00 91.25 677 SER A N 1
ATOM 5241 C CA . SER A 1 677 ? 14.243 5.346 -22.077 1.00 91.25 677 SER A CA 1
ATOM 5242 C C . SER A 1 677 ? 13.975 6.695 -21.397 1.00 91.25 677 SER A C 1
ATOM 5244 O O . SER A 1 677 ? 12.819 7.078 -21.256 1.00 91.25 677 SER A O 1
ATOM 5246 N N . SER A 1 678 ? 14.998 7.450 -20.982 1.00 90.50 678 SER A N 1
ATOM 5247 C CA . SER A 1 678 ? 14.816 8.774 -20.367 1.00 90.50 678 SER A CA 1
ATOM 5248 C C . SER A 1 678 ? 14.539 9.897 -21.371 1.00 90.50 678 SER A C 1
ATOM 5250 O O . SER A 1 678 ? 14.347 11.038 -20.953 1.00 90.50 678 SER A O 1
ATOM 5252 N N . VAL A 1 679 ? 14.524 9.610 -22.679 1.00 90.31 679 VAL A N 1
ATOM 5253 C CA . VAL A 1 679 ? 14.211 10.605 -23.724 1.00 90.31 679 VAL A CA 1
ATOM 5254 C C . VAL A 1 679 ? 12.783 10.497 -24.266 1.00 90.31 679 VAL A C 1
ATOM 5256 O O . VAL A 1 679 ? 12.406 11.317 -25.097 1.00 90.31 679 VAL A O 1
ATOM 5259 N N . VAL A 1 680 ? 11.995 9.522 -23.796 1.00 84.94 680 VAL A N 1
ATOM 5260 C CA . VAL A 1 680 ? 10.608 9.270 -24.244 1.00 84.94 680 VAL A CA 1
ATOM 5261 C C . VAL A 1 680 ? 9.698 10.473 -23.984 1.00 84.94 680 VAL A C 1
ATOM 5263 O O . VAL A 1 680 ? 8.849 10.789 -24.808 1.00 84.94 680 VAL A O 1
ATOM 5266 N N . ASP A 1 681 ? 9.917 11.183 -22.874 1.00 80.56 681 ASP A N 1
ATOM 5267 C CA . ASP A 1 681 ? 9.089 12.323 -22.459 1.00 80.56 681 ASP A CA 1
ATOM 5268 C C . ASP A 1 681 ? 9.454 13.642 -23.169 1.00 80.56 681 ASP A C 1
ATOM 5270 O O . ASP A 1 681 ? 8.850 14.688 -22.914 1.00 80.56 681 ASP A O 1
ATOM 5274 N N . LEU A 1 682 ? 10.457 13.635 -24.055 1.00 82.38 682 LEU A N 1
ATOM 5275 C CA . LEU A 1 682 ? 10.794 14.816 -24.847 1.00 82.38 682 LEU A CA 1
ATOM 5276 C C . LEU A 1 682 ? 9.706 15.090 -25.888 1.00 82.38 682 LEU A C 1
ATOM 5278 O O . LEU A 1 682 ? 9.194 14.185 -26.542 1.00 82.38 682 LEU A O 1
ATOM 5282 N N . ALA A 1 683 ? 9.415 16.373 -26.112 1.00 81.44 683 ALA A N 1
ATOM 5283 C CA . ALA A 1 683 ? 8.524 16.784 -27.191 1.00 81.44 683 ALA A CA 1
ATOM 5284 C C . ALA A 1 683 ? 9.005 16.218 -28.539 1.00 81.44 683 ALA A C 1
ATOM 5286 O O . ALA A 1 683 ? 10.194 16.315 -28.860 1.00 81.44 683 ALA A O 1
ATOM 5287 N N . SER A 1 684 ? 8.084 15.685 -29.349 1.00 83.69 684 SER A N 1
ATOM 5288 C CA . SER A 1 684 ? 8.405 14.983 -30.602 1.00 83.69 684 SER A CA 1
ATOM 5289 C C . SER A 1 684 ? 9.290 15.811 -31.544 1.00 83.69 684 SER A C 1
ATOM 5291 O O . SER A 1 684 ? 10.248 15.287 -32.107 1.00 83.69 684 SER A O 1
ATOM 5293 N N . ASP A 1 685 ? 9.052 17.123 -31.641 1.00 84.25 685 ASP A N 1
ATOM 5294 C CA . ASP A 1 685 ? 9.869 18.036 -32.455 1.00 84.25 685 ASP A CA 1
ATOM 5295 C C . ASP A 1 685 ? 11.314 18.164 -31.947 1.00 84.25 685 ASP A C 1
ATOM 5297 O O . ASP A 1 685 ? 12.250 18.330 -32.733 1.00 84.25 685 ASP A O 1
ATOM 5301 N N . ALA A 1 686 ? 11.513 18.122 -30.626 1.00 85.31 686 ALA A N 1
ATOM 5302 C CA . ALA A 1 686 ? 12.841 18.151 -30.024 1.00 85.31 686 ALA A CA 1
ATOM 5303 C C . ALA A 1 686 ? 13.560 16.815 -30.233 1.00 85.31 686 ALA A C 1
ATOM 5305 O O . ALA A 1 686 ? 14.710 16.818 -30.675 1.00 85.31 686 ALA A O 1
ATOM 5306 N N . PHE A 1 687 ? 12.868 15.691 -30.012 1.00 90.31 687 PHE A N 1
ATOM 5307 C CA . PHE A 1 687 ? 13.413 14.363 -30.285 1.00 90.31 687 PHE A CA 1
ATOM 5308 C C . PHE A 1 687 ? 13.877 14.246 -31.741 1.00 90.31 687 PHE A C 1
ATOM 5310 O O . PHE A 1 687 ? 15.038 13.923 -31.980 1.00 90.31 687 PHE A O 1
ATOM 5317 N N . GLN A 1 688 ? 13.025 14.591 -32.715 1.00 90.06 688 GLN A N 1
ATOM 5318 C CA . GLN A 1 688 ? 13.378 14.496 -34.135 1.00 90.06 688 GLN A CA 1
ATOM 5319 C C . GLN A 1 688 ? 14.603 15.341 -34.492 1.00 90.06 688 GLN A C 1
ATOM 5321 O O . GLN A 1 688 ? 15.495 14.868 -35.201 1.00 90.06 688 GLN A O 1
ATOM 5326 N N . ARG A 1 689 ? 14.681 16.575 -33.983 1.00 89.19 689 ARG A N 1
ATOM 5327 C CA . ARG A 1 689 ? 15.809 17.477 -34.243 1.00 89.19 689 ARG A CA 1
ATOM 5328 C C . ARG A 1 689 ? 17.123 16.912 -33.705 1.00 89.19 689 ARG A C 1
ATOM 5330 O O . ARG A 1 689 ? 18.103 16.845 -34.445 1.00 89.19 689 ARG A O 1
ATOM 5337 N N . HIS A 1 690 ? 17.144 16.485 -32.443 1.00 90.38 690 HIS A N 1
ATOM 5338 C CA . HIS A 1 690 ? 18.362 15.967 -31.817 1.00 90.38 690 HIS A CA 1
ATOM 5339 C C . HIS A 1 690 ? 18.754 14.590 -32.364 1.00 90.38 690 HIS A C 1
ATOM 5341 O O . HIS A 1 690 ? 19.936 14.350 -32.610 1.00 90.38 690 HIS A O 1
ATOM 5347 N N . ALA A 1 691 ? 17.781 13.716 -32.637 1.00 90.94 691 ALA A N 1
ATOM 5348 C CA . ALA A 1 691 ? 18.006 12.427 -33.283 1.00 90.94 691 ALA A CA 1
ATOM 5349 C C . ALA A 1 691 ? 18.625 12.592 -34.677 1.00 90.94 691 ALA A C 1
ATOM 5351 O O . ALA A 1 691 ? 19.603 11.916 -34.993 1.00 90.94 691 ALA A O 1
ATOM 5352 N N . THR A 1 692 ? 18.108 13.526 -35.483 1.00 90.81 692 THR A N 1
ATOM 5353 C CA . THR A 1 692 ? 18.659 13.832 -36.813 1.00 90.81 692 THR A CA 1
ATOM 5354 C C . THR A 1 692 ? 20.107 14.304 -36.702 1.00 90.81 692 THR A C 1
ATOM 5356 O O . THR A 1 692 ? 20.985 13.713 -37.328 1.00 90.81 692 THR A O 1
ATOM 5359 N N . SER A 1 693 ? 20.383 15.278 -35.824 1.00 87.56 693 SER A N 1
ATOM 5360 C CA . SER A 1 693 ? 21.742 15.796 -35.591 1.00 87.56 693 SER A CA 1
ATOM 5361 C C . SER A 1 693 ? 22.719 14.694 -35.168 1.00 87.56 693 SER A C 1
ATOM 5363 O O . SER A 1 693 ? 23.834 14.599 -35.676 1.00 87.56 693 SER A O 1
ATOM 5365 N N . MET A 1 694 ? 22.299 13.808 -34.262 1.00 89.12 694 MET A N 1
ATOM 5366 C CA . MET A 1 694 ? 23.122 12.702 -33.768 1.00 89.12 694 MET A CA 1
ATOM 5367 C C . MET A 1 694 ? 23.419 11.647 -34.849 1.00 89.12 694 MET A C 1
ATOM 5369 O O . MET A 1 694 ? 24.520 11.093 -34.875 1.00 89.12 694 MET A O 1
ATOM 5373 N N . ILE A 1 695 ? 22.465 11.373 -35.745 1.00 89.94 695 ILE A N 1
ATOM 5374 C CA . ILE A 1 695 ? 22.642 10.443 -36.872 1.00 89.94 695 ILE A CA 1
ATOM 5375 C C . ILE A 1 695 ? 23.552 11.052 -37.950 1.00 89.94 695 ILE A C 1
ATOM 5377 O O . ILE A 1 695 ? 24.405 10.348 -38.493 1.00 89.94 695 ILE A O 1
ATOM 5381 N N . GLU A 1 696 ? 23.414 12.349 -38.241 1.00 87.38 696 GLU A N 1
ATOM 5382 C CA . GLU A 1 696 ? 24.276 13.078 -39.186 1.00 87.38 696 GLU A CA 1
ATOM 5383 C C . GLU A 1 696 ? 25.707 13.253 -38.659 1.00 87.38 696 GLU A C 1
ATOM 5385 O O . GLU A 1 696 ? 26.678 13.230 -39.427 1.00 87.38 696 GLU A O 1
ATOM 5390 N N . HIS A 1 697 ? 25.862 13.347 -37.336 1.00 86.12 697 HIS A N 1
ATOM 5391 C CA . HIS A 1 697 ? 27.147 13.503 -36.662 1.00 86.12 697 HIS A CA 1
ATOM 5392 C C . HIS A 1 697 ? 27.432 12.385 -35.641 1.00 86.12 697 HIS A C 1
ATOM 5394 O O . HIS A 1 697 ? 27.582 12.668 -34.452 1.00 86.12 697 HIS A O 1
ATOM 5400 N N . PRO A 1 698 ? 27.682 11.124 -36.065 1.00 87.31 698 PRO A N 1
ATOM 5401 C CA . PRO A 1 698 ? 27.883 9.984 -35.157 1.00 87.31 698 PRO A CA 1
ATOM 5402 C C . PRO A 1 698 ? 29.017 10.110 -34.134 1.00 87.31 698 PRO A C 1
ATOM 5404 O O . PRO A 1 698 ? 29.192 9.246 -33.275 1.00 87.31 698 PRO A O 1
ATOM 5407 N N . ILE A 1 699 ? 29.888 11.113 -34.266 1.00 84.25 699 ILE A N 1
ATOM 5408 C CA . ILE A 1 699 ? 30.931 11.384 -33.274 1.00 84.25 699 ILE A CA 1
ATOM 5409 C C . ILE A 1 699 ? 30.346 11.830 -31.929 1.00 84.25 699 ILE A C 1
ATOM 5411 O O . ILE A 1 699 ? 30.915 11.477 -30.900 1.00 84.25 699 ILE A O 1
ATOM 5415 N N . THR A 1 700 ? 29.210 12.533 -31.916 1.00 86.12 700 THR A N 1
ATOM 5416 C CA . THR A 1 700 ? 28.570 13.011 -30.681 1.00 86.12 700 THR A CA 1
ATOM 5417 C C . THR A 1 700 ? 28.141 11.837 -29.805 1.00 86.12 700 THR A C 1
ATOM 5419 O O . THR A 1 700 ? 28.532 11.768 -28.640 1.00 86.12 700 THR A O 1
ATOM 5422 N N . LEU A 1 701 ? 27.466 10.837 -30.384 1.00 89.88 701 LEU A N 1
ATOM 5423 C CA . LEU A 1 701 ? 27.086 9.621 -29.665 1.00 89.88 701 LEU A CA 1
ATOM 5424 C C . LEU A 1 701 ? 28.299 8.793 -29.228 1.00 89.88 701 LEU A C 1
ATOM 5426 O O . LEU A 1 701 ? 28.333 8.310 -28.101 1.00 89.88 701 LEU A O 1
ATOM 5430 N N . ARG A 1 702 ? 29.318 8.639 -30.084 1.00 89.25 702 ARG A N 1
ATOM 5431 C CA . ARG A 1 702 ? 30.542 7.898 -29.721 1.00 89.25 702 ARG A CA 1
ATOM 5432 C C . ARG A 1 702 ? 31.264 8.538 -28.534 1.00 89.25 702 ARG A C 1
ATOM 5434 O O . ARG A 1 702 ? 31.695 7.833 -27.623 1.00 89.25 702 ARG A O 1
ATOM 5441 N N . LEU A 1 703 ? 31.353 9.869 -28.514 1.00 86.50 703 LEU A N 1
ATOM 5442 C CA . LEU A 1 703 ? 31.908 10.622 -27.388 1.00 86.50 703 LEU A CA 1
ATOM 5443 C C . LEU A 1 703 ? 31.060 10.457 -26.122 1.00 86.50 703 LEU A C 1
ATOM 5445 O O . LEU A 1 703 ? 31.619 10.182 -25.061 1.00 86.50 703 LEU A O 1
ATOM 5449 N N . ALA A 1 704 ? 29.732 10.563 -26.234 1.00 89.44 704 ALA A N 1
ATOM 5450 C CA . ALA A 1 704 ? 28.820 10.333 -25.115 1.00 89.44 704 ALA A CA 1
ATOM 5451 C C . ALA A 1 704 ? 28.995 8.918 -24.538 1.00 89.44 704 ALA A C 1
ATOM 5453 O O . ALA A 1 704 ? 29.194 8.759 -23.337 1.00 89.44 704 ALA A O 1
ATOM 5454 N N . ARG A 1 705 ? 29.030 7.888 -25.392 1.00 91.50 705 ARG A N 1
ATOM 5455 C CA . ARG A 1 705 ? 29.251 6.488 -24.991 1.00 91.50 705 ARG A CA 1
ATOM 5456 C C . ARG A 1 705 ? 30.604 6.267 -24.321 1.00 91.50 705 ARG A C 1
ATOM 5458 O O . ARG A 1 705 ? 30.672 5.577 -23.309 1.00 91.50 705 ARG A O 1
ATOM 5465 N N . TYR A 1 706 ? 31.672 6.884 -24.827 1.00 88.31 706 TYR A N 1
ATOM 5466 C CA . TYR A 1 706 ? 32.980 6.841 -24.168 1.00 88.31 706 TYR A CA 1
ATOM 5467 C C . TYR A 1 706 ? 32.929 7.416 -22.745 1.00 88.31 706 TYR A C 1
ATOM 5469 O O . TYR A 1 706 ? 33.465 6.808 -21.819 1.00 88.31 706 TYR A O 1
ATOM 5477 N N . ILE A 1 707 ? 32.249 8.549 -22.551 1.00 86.69 707 ILE A N 1
ATOM 5478 C CA . ILE A 1 707 ? 32.064 9.158 -21.226 1.00 86.69 707 ILE A CA 1
ATOM 5479 C C . ILE A 1 707 ? 31.259 8.237 -20.310 1.00 86.69 707 ILE A C 1
ATOM 5481 O O . ILE A 1 707 ? 31.670 8.017 -19.171 1.00 86.69 707 ILE A O 1
ATOM 5485 N N . VAL A 1 708 ? 30.161 7.665 -20.812 1.00 89.31 708 VAL A N 1
ATOM 5486 C CA . VAL A 1 708 ? 29.327 6.721 -20.056 1.00 89.31 708 VAL A CA 1
ATOM 5487 C C . VAL A 1 708 ? 30.161 5.557 -19.539 1.00 89.31 708 VAL A C 1
ATOM 5489 O O . VAL A 1 708 ? 30.145 5.282 -18.344 1.00 89.31 708 VAL A O 1
ATOM 5492 N N . PHE A 1 709 ? 30.974 4.936 -20.394 1.00 88.12 709 PHE A N 1
ATOM 5493 C CA . PHE A 1 709 ? 31.848 3.839 -19.981 1.00 88.12 709 PHE A CA 1
ATOM 5494 C C . PHE A 1 709 ? 32.912 4.242 -18.968 1.00 88.12 709 PHE A C 1
ATOM 5496 O O . PHE A 1 709 ? 33.176 3.491 -18.034 1.00 88.12 709 PHE A O 1
ATOM 5503 N N . ARG A 1 710 ? 33.512 5.424 -19.122 1.00 84.06 710 ARG A N 1
ATOM 5504 C CA . ARG A 1 710 ? 34.515 5.938 -18.183 1.00 84.06 710 ARG A CA 1
ATOM 5505 C C . ARG A 1 710 ? 33.931 6.179 -16.792 1.00 84.06 710 ARG A C 1
ATOM 5507 O O . ARG A 1 710 ? 34.601 5.895 -15.804 1.00 84.06 710 ARG A O 1
ATOM 5514 N N . VAL A 1 711 ? 32.715 6.715 -16.711 1.00 83.75 711 VAL A N 1
ATOM 5515 C CA . VAL A 1 711 ? 32.016 6.950 -15.439 1.00 83.75 711 VAL A CA 1
ATOM 5516 C C . VAL A 1 711 ? 31.564 5.623 -14.823 1.00 83.75 711 VAL A C 1
ATOM 5518 O O . VAL A 1 711 ? 31.814 5.397 -13.640 1.00 83.75 711 VAL A O 1
ATOM 5521 N N . ASP A 1 712 ? 30.985 4.728 -15.627 1.00 84.25 712 ASP A N 1
ATOM 5522 C CA . ASP A 1 712 ? 30.551 3.392 -15.202 1.00 84.25 712 ASP A CA 1
ATOM 5523 C C . ASP A 1 712 ? 31.729 2.570 -14.651 1.00 84.25 712 ASP A C 1
ATOM 5525 O O . ASP A 1 712 ? 31.646 2.035 -13.551 1.00 84.25 712 ASP A O 1
ATOM 5529 N N . ASP A 1 713 ? 32.886 2.567 -15.327 1.00 81.69 713 ASP A N 1
ATOM 5530 C CA . ASP A 1 713 ? 34.087 1.842 -14.881 1.00 81.69 713 ASP A CA 1
ATOM 5531 C C . ASP A 1 713 ? 34.636 2.331 -13.529 1.00 81.69 713 ASP A C 1
ATOM 5533 O O . ASP A 1 713 ? 35.244 1.540 -12.801 1.00 81.69 713 ASP A O 1
ATOM 5537 N N . VAL A 1 714 ? 34.440 3.614 -13.200 1.00 78.56 714 VAL A N 1
ATOM 5538 C CA . VAL A 1 714 ? 34.851 4.214 -11.918 1.00 78.56 714 VAL A CA 1
ATOM 5539 C C . VAL A 1 714 ? 33.824 3.935 -10.819 1.00 78.56 714 VAL A C 1
ATOM 5541 O O . VAL A 1 714 ? 34.206 3.678 -9.680 1.00 78.56 714 VAL A O 1
ATOM 5544 N N . ARG A 1 715 ? 32.526 3.956 -11.146 1.00 74.06 715 ARG A N 1
ATOM 5545 C CA . ARG A 1 715 ? 31.429 3.832 -10.170 1.00 74.06 715 ARG A CA 1
ATOM 5546 C C . ARG A 1 715 ? 30.915 2.408 -9.963 1.00 74.06 715 ARG A C 1
ATOM 5548 O O . ARG A 1 715 ? 30.249 2.165 -8.964 1.00 74.06 715 ARG A O 1
ATOM 5555 N N . ALA A 1 716 ? 31.277 1.450 -10.817 1.00 65.06 716 ALA A N 1
ATOM 5556 C CA . ALA A 1 716 ? 30.835 0.051 -10.741 1.00 65.06 716 ALA A CA 1
ATOM 5557 C C . ALA A 1 716 ? 31.168 -0.677 -9.417 1.00 65.06 716 ALA A C 1
ATOM 5559 O O . ALA A 1 716 ? 30.635 -1.755 -9.164 1.00 65.06 716 ALA A O 1
ATOM 5560 N N . ALA A 1 717 ? 32.031 -0.116 -8.560 1.00 54.12 717 ALA A N 1
ATOM 5561 C CA . ALA A 1 717 ? 32.285 -0.632 -7.211 1.00 54.12 717 ALA A CA 1
ATOM 5562 C C . ALA A 1 717 ? 31.138 -0.345 -6.214 1.00 54.12 717 ALA A C 1
ATOM 5564 O O . ALA A 1 717 ? 31.078 -0.959 -5.149 1.00 54.12 717 ALA A O 1
ATOM 5565 N N . GLU A 1 718 ? 30.226 0.567 -6.551 1.00 52.97 718 GLU A N 1
ATOM 5566 C CA . GLU A 1 718 ? 29.105 1.001 -5.724 1.00 52.97 718 GLU A CA 1
ATOM 5567 C C . GLU A 1 718 ? 27.780 0.590 -6.389 1.00 52.97 718 GLU A C 1
ATOM 5569 O O . GLU A 1 718 ? 27.138 1.398 -7.048 1.00 52.97 718 GLU A O 1
ATOM 5574 N N . PHE A 1 719 ? 27.353 -0.668 -6.250 1.00 53.28 719 PHE A N 1
ATOM 5575 C CA . PHE A 1 719 ? 26.062 -1.128 -6.789 1.00 53.28 719 PHE A CA 1
ATOM 5576 C C . PHE A 1 719 ? 24.914 -0.338 -6.132 1.00 53.28 719 PHE A C 1
ATOM 5578 O O . PHE A 1 719 ? 24.594 -0.581 -4.965 1.00 53.28 719 PHE A O 1
ATOM 5585 N N . ARG A 1 720 ? 24.354 0.667 -6.822 1.00 53.72 720 ARG A N 1
ATOM 5586 C CA . ARG A 1 720 ? 23.412 1.619 -6.201 1.00 53.72 720 ARG A CA 1
ATOM 5587 C C . ARG A 1 720 ? 22.189 1.974 -7.047 1.00 53.72 720 ARG A C 1
ATOM 5589 O O . ARG A 1 720 ? 21.256 2.529 -6.474 1.00 53.72 720 ARG A O 1
ATOM 5596 N N . THR A 1 721 ? 22.154 1.685 -8.354 1.00 60.34 721 THR A N 1
ATOM 5597 C CA . THR A 1 721 ? 21.076 2.184 -9.234 1.00 60.34 721 THR A CA 1
ATOM 5598 C C . THR A 1 721 ? 20.453 1.123 -10.156 1.00 60.34 721 THR A C 1
ATOM 5600 O O . THR A 1 721 ? 21.114 0.186 -10.600 1.00 60.34 721 THR A O 1
ATOM 5603 N N . GLU A 1 722 ? 19.163 1.297 -10.481 1.00 68.19 722 GLU A N 1
ATOM 5604 C CA . GLU A 1 722 ? 18.435 0.532 -11.518 1.00 68.19 722 GLU A CA 1
ATOM 5605 C C . GLU A 1 722 ? 18.797 0.972 -12.951 1.00 68.19 722 GLU A C 1
ATOM 5607 O O . GLU A 1 722 ? 18.304 0.417 -13.935 1.00 68.19 722 GLU A O 1
ATOM 5612 N N . ALA A 1 723 ? 19.660 1.982 -13.088 1.00 79.12 723 ALA A N 1
ATOM 5613 C CA . ALA A 1 723 ? 20.099 2.486 -14.377 1.00 79.12 723 ALA A CA 1
ATOM 5614 C C . ALA A 1 723 ? 20.971 1.447 -15.115 1.00 79.12 723 ALA A C 1
ATOM 5616 O O . ALA A 1 723 ? 21.669 0.647 -14.481 1.00 79.12 723 ALA A O 1
ATOM 5617 N N . PRO A 1 724 ? 21.001 1.465 -16.463 1.00 82.69 724 PRO A N 1
ATOM 5618 C CA . PRO A 1 724 ? 21.845 0.550 -17.234 1.00 82.69 724 PRO A CA 1
ATOM 5619 C C . PRO A 1 724 ? 23.341 0.717 -16.924 1.00 82.69 724 PRO A C 1
ATOM 5621 O O . PRO A 1 724 ? 24.081 -0.270 -16.919 1.00 82.69 724 PRO A O 1
ATOM 5624 N N . TYR A 1 725 ? 23.769 1.946 -16.623 1.00 86.12 725 TYR A N 1
ATOM 5625 C CA . TYR A 1 725 ? 25.146 2.312 -16.284 1.00 86.12 725 TYR A CA 1
ATOM 5626 C C . TYR A 1 725 ? 25.178 3.148 -15.002 1.00 86.12 725 TYR A C 1
ATOM 5628 O O . TYR A 1 725 ? 24.339 4.032 -14.810 1.00 86.12 725 TYR A O 1
ATOM 5636 N N . GLU A 1 726 ? 26.155 2.889 -14.132 1.00 82.00 726 GLU A N 1
ATOM 5637 C CA . GLU A 1 726 ? 26.265 3.597 -12.856 1.00 82.00 726 GLU A CA 1
ATOM 5638 C C . GLU A 1 726 ? 26.611 5.077 -13.057 1.00 82.00 726 GLU A C 1
ATOM 5640 O O . GLU A 1 726 ? 27.435 5.452 -13.891 1.00 82.00 726 GLU A O 1
ATOM 5645 N N . GLY A 1 727 ? 25.994 5.939 -12.246 1.00 77.25 727 GLY A N 1
ATOM 5646 C CA . GLY A 1 727 ? 26.192 7.389 -12.303 1.00 77.25 727 GLY A CA 1
ATOM 5647 C C . GLY A 1 727 ? 25.301 8.146 -13.291 1.00 77.25 727 GLY A C 1
ATOM 5648 O O . GLY A 1 727 ? 25.426 9.367 -13.359 1.00 77.25 727 GLY A O 1
ATOM 5649 N N . PHE A 1 728 ? 24.383 7.460 -13.981 1.00 82.25 728 PHE A N 1
ATOM 5650 C CA . PHE A 1 728 ? 23.439 8.048 -14.943 1.00 82.25 728 PHE A CA 1
ATOM 5651 C C . PHE A 1 728 ? 21.974 7.765 -14.583 1.00 82.25 728 PHE A C 1
ATOM 5653 O O . PHE A 1 728 ? 21.219 7.225 -15.387 1.00 82.25 728 PHE A O 1
ATOM 5660 N N . ALA A 1 729 ? 21.567 8.134 -13.368 1.00 80.38 729 ALA A N 1
ATOM 5661 C CA . ALA A 1 729 ? 20.156 8.171 -12.996 1.00 80.38 729 ALA A CA 1
ATOM 5662 C C . ALA A 1 729 ? 19.563 9.521 -13.424 1.00 80.38 729 ALA A C 1
ATOM 5664 O O . ALA A 1 729 ? 19.838 10.551 -12.806 1.00 80.38 729 ALA A O 1
ATOM 5665 N N . TRP A 1 730 ? 18.802 9.513 -14.514 1.00 81.25 730 TRP A N 1
ATOM 5666 C CA . TRP A 1 730 ? 18.068 10.684 -14.983 1.00 81.25 730 TRP A CA 1
ATOM 5667 C C . TRP A 1 730 ? 16.727 10.741 -14.250 1.00 81.25 730 TRP A C 1
ATOM 5669 O O . TRP A 1 730 ? 15.948 9.792 -14.350 1.00 81.25 730 TRP A O 1
ATOM 5679 N N . ASN A 1 731 ? 16.503 11.820 -13.495 1.00 59.34 731 ASN A N 1
ATOM 5680 C CA . ASN A 1 731 ? 15.221 12.098 -12.839 1.00 59.34 731 ASN A CA 1
ATOM 5681 C C . ASN A 1 731 ? 14.195 12.661 -13.819 1.00 59.34 731 ASN A C 1
ATOM 5683 O O . ASN A 1 731 ? 14.613 13.387 -14.757 1.00 59.34 731 ASN A O 1
#

Mean predicted aligned error: 20.45 Å